Protein AF-A0A4U7F1A8-F1 (afdb_monomer_lite)

Radius of gyration: 25.56 Å; chains: 1; bounding box: 65×68×62 Å

pLDDT: mean 85.13, std 16.46, range [26.56, 98.56]

Foldseek 3Di:
DDDDDPPCQDQFPQWDWDKDKAFFFAKWKWKKKWFFQCPVPPAFLLRLLVVLCCVFQVDQVSDKGWLFWDDVVLPVVDDDDDPQKTKTWIKHKDWDQKAADEAPPTDTDIKMKTKIFIAHPVGDTHDDLWIKMKIKDFFAQRIDGRHRHGDDDPQHGTIMIMMITTHDPALCVRVVVSLVSSCRRRVDDSVSSVVRIGQLRTFIPKIKTKFWFQQVLLVLLQVLLVLVQLLQCSVDPDPPPPPPPDPPPAWWPDKDKDQPCCSLVFDRDQFIKMWTWTAAGPLVVPDSLASNVTIMIMIMGDGGPDPGGGDHSVCVVVVSLRRSQVRRLSCVSSVNHQVRTDDDPRRHRSPRDMDIHIHTDPSVVSSVVSVVVVVVVLVVVVPPPPDPLSVQLVVQCVVVVHDDPVRSVVRRD

Secondary structure (DSSP, 8-state):
--------PPPPPPPEEEEEEEEPPEEEEEEEEEEE--TTSSS-HHHHHHHHHHHHT-SGGGPPEEEEEE-GGG-TTPPPPPTTEEEEEEEEEEEEEEEES-TTS-EEEEEEEEEEEEEETT--EE--TT-EEEEEEEE-TT-B-TTS-B---TT-SEEEEEEEES--SSHHHHHHHHHHHHHHHH---HHHHHHHB-STT-EEEEEEEEEEB-GGGHHHHHHHHHHHHHHHHHT---SGGGSGGG--TTTEEEEEEES-GGGGTSPPPSS-EEEEEE--TTGGGS-TTSGGGS-EEEEEE---STTPPPPBGGGHHHHHHHHHHHHHHHHHHTT--STTB---SS--GGGSPEEEEEEEE-HHHHHHHHHHHHHHHHHHHHT-TT-SHHHHHHHHHHHHTS--HHHHHHHH-

Structure (mmCIF, N/CA/C/O backbone):
data_AF-A0A4U7F1A8-F1
#
_entry.id   AF-A0A4U7F1A8-F1
#
loop_
_atom_site.group_PDB
_atom_site.id
_atom_site.type_symbol
_atom_site.label_atom_id
_atom_site.label_alt_id
_atom_site.label_comp_id
_atom_site.label_asym_id
_atom_site.label_entity_id
_atom_site.label_seq_id
_atom_site.pdbx_PDB_ins_code
_atom_site.Cartn_x
_atom_site.Cartn_y
_atom_site.Cartn_z
_atom_site.occupancy
_atom_site.B_iso_or_equiv
_atom_site.auth_seq_id
_atom_site.auth_comp_id
_atom_site.auth_asym_id
_atom_site.auth_atom_id
_atom_site.pdbx_PDB_model_num
ATOM 1 N N . MET A 1 1 ? 0.473 42.952 12.563 1.00 33.25 1 MET A N 1
ATOM 2 C CA . MET A 1 1 ? 0.575 41.740 13.398 1.00 33.25 1 MET A CA 1
ATOM 3 C C . MET A 1 1 ? -0.795 41.498 13.999 1.00 33.25 1 MET A C 1
ATOM 5 O O . MET A 1 1 ? -1.173 42.197 14.926 1.00 33.25 1 MET A O 1
ATOM 9 N N . SER A 1 2 ? -1.575 40.627 13.365 1.00 27.00 2 SER A N 1
ATOM 10 C CA . SER A 1 2 ? -2.916 40.242 13.805 1.00 27.00 2 SER A CA 1
ATOM 11 C C . SER A 1 2 ? -2.773 38.877 14.461 1.00 27.00 2 SER A C 1
ATOM 13 O O . SER A 1 2 ? -2.614 37.887 13.755 1.00 27.00 2 SER A O 1
ATOM 15 N N . SER A 1 3 ? -2.719 38.841 15.792 1.00 30.53 3 SER A N 1
ATOM 16 C CA . SER A 1 3 ? -2.756 37.594 16.551 1.00 30.53 3 SER A CA 1
ATOM 17 C C . SER A 1 3 ? -4.182 37.060 16.513 1.00 30.53 3 SER A C 1
ATOM 19 O O . SER A 1 3 ? -5.069 37.593 17.186 1.00 30.53 3 SER A O 1
ATOM 21 N N . THR A 1 4 ? -4.407 36.031 15.708 1.00 26.56 4 THR A N 1
ATOM 22 C CA . THR A 1 4 ? -5.568 35.159 15.869 1.00 26.56 4 THR A CA 1
ATOM 23 C C . THR A 1 4 ? -5.520 34.601 17.297 1.00 26.56 4 THR A C 1
ATOM 25 O O . THR A 1 4 ? -4.445 34.173 17.722 1.00 26.56 4 THR A O 1
ATOM 28 N N . PRO A 1 5 ? -6.605 34.667 18.083 1.00 27.95 5 PRO A N 1
ATOM 29 C CA . PRO A 1 5 ? -6.614 34.084 19.414 1.00 27.95 5 PRO A CA 1
ATOM 30 C C . PRO A 1 5 ? -6.421 32.576 19.275 1.00 27.95 5 PRO A C 1
ATOM 32 O O . PRO A 1 5 ? -7.194 31.931 18.568 1.00 27.95 5 PRO A O 1
ATOM 35 N N . ASP A 1 6 ? -5.408 32.038 19.950 1.00 30.59 6 ASP A N 1
ATOM 36 C CA . ASP A 1 6 ? -5.315 30.613 20.246 1.00 30.59 6 ASP A CA 1
ATOM 37 C C . ASP A 1 6 ? -6.568 30.268 21.057 1.00 30.59 6 ASP A C 1
ATOM 39 O O . ASP A 1 6 ? -6.684 30.598 22.243 1.00 30.59 6 ASP A O 1
ATOM 43 N N . ALA A 1 7 ? -7.573 29.697 20.396 1.00 30.66 7 ALA A N 1
ATOM 44 C CA . ALA A 1 7 ? -8.628 29.014 21.109 1.00 30.66 7 ALA A CA 1
ATOM 45 C C . ALA A 1 7 ? -7.923 27.851 21.807 1.00 30.66 7 ALA A C 1
ATOM 47 O O . ALA A 1 7 ? -7.482 26.915 21.147 1.00 30.66 7 ALA A O 1
ATOM 48 N N . THR A 1 8 ? -7.754 27.926 23.126 1.00 35.69 8 THR A N 1
ATOM 49 C CA . THR A 1 8 ? -7.353 26.775 23.939 1.00 35.69 8 THR A CA 1
ATOM 50 C C . THR A 1 8 ? -8.478 25.752 23.868 1.00 35.69 8 THR A C 1
ATOM 52 O O . THR A 1 8 ? -9.362 25.710 24.722 1.00 35.69 8 THR A O 1
ATOM 55 N N . ILE A 1 9 ? -8.484 25.000 22.774 1.00 43.78 9 ILE A N 1
ATOM 56 C CA . ILE A 1 9 ? -9.236 23.775 22.589 1.00 43.78 9 ILE A CA 1
ATOM 57 C C . ILE A 1 9 ? -8.745 22.823 23.684 1.00 43.78 9 ILE A C 1
ATOM 59 O O . ILE A 1 9 ? -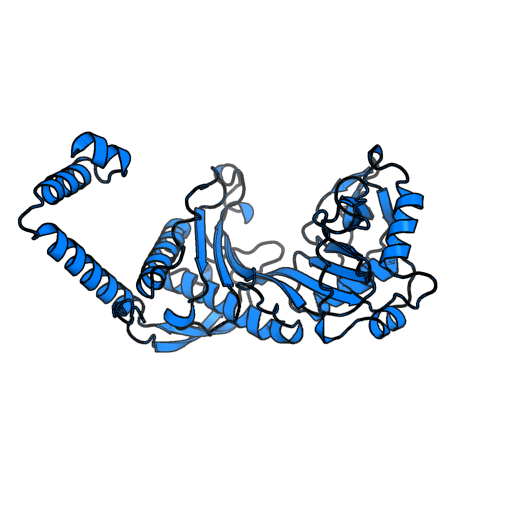7.539 22.712 23.913 1.00 43.78 9 ILE A O 1
ATOM 63 N N . GLY A 1 10 ? -9.673 22.229 24.435 1.00 52.31 10 GLY A N 1
ATOM 64 C CA . GLY A 1 10 ? -9.337 21.381 25.576 1.00 52.31 10 GLY A CA 1
ATOM 65 C C . GLY A 1 10 ? -8.347 20.287 25.177 1.00 52.31 10 GLY A C 1
ATOM 66 O O . GLY A 1 10 ? -8.557 19.570 24.204 1.00 52.31 10 GLY A O 1
ATOM 67 N N . THR A 1 11 ? -7.251 20.159 25.915 1.00 58.34 11 THR A N 1
ATOM 68 C CA . THR A 1 11 ? -6.346 19.019 25.769 1.00 58.34 11 THR A CA 1
ATOM 69 C C . THR A 1 11 ? -7.038 17.786 26.335 1.00 58.34 11 THR A C 1
ATOM 71 O O . THR A 1 11 ? -7.449 17.817 27.496 1.00 58.34 11 THR A O 1
ATOM 74 N N . LEU A 1 12 ? -7.172 16.716 25.543 1.00 67.12 12 LEU A N 1
ATOM 75 C CA . LEU A 1 12 ? -7.605 15.418 26.071 1.00 67.12 12 LEU A CA 1
ATOM 76 C C . LEU A 1 12 ? -6.679 14.999 27.227 1.00 67.12 12 LEU A C 1
ATOM 78 O O . LEU A 1 12 ? -5.486 15.313 27.182 1.00 67.12 12 LEU A O 1
ATOM 82 N N . PRO A 1 13 ? -7.185 14.264 28.231 1.00 70.62 13 PRO A N 1
ATOM 83 C CA . PRO A 1 13 ? -6.341 13.626 29.226 1.00 70.62 13 PRO A CA 1
ATOM 84 C C . PRO A 1 13 ? -5.254 12.803 28.554 1.00 70.62 13 PRO A C 1
ATOM 86 O O . PRO A 1 13 ? -5.539 12.070 27.597 1.00 70.62 13 PRO A O 1
ATOM 89 N N . ASP A 1 14 ? -4.038 12.891 29.092 1.00 74.94 14 ASP A N 1
ATOM 90 C CA . ASP A 1 14 ? -2.927 12.093 28.597 1.00 74.94 14 ASP A CA 1
ATOM 91 C C . ASP A 1 14 ? -3.290 10.600 28.677 1.00 74.94 14 ASP A C 1
ATOM 93 O O . ASP A 1 14 ? -3.621 10.091 29.760 1.00 74.94 14 ASP A O 1
ATOM 97 N N . PRO A 1 15 ? -3.238 9.876 27.549 1.00 79.19 15 PRO A N 1
ATOM 98 C CA . PRO A 1 15 ? -3.529 8.455 27.525 1.00 79.19 15 PRO A CA 1
ATOM 99 C C . PRO A 1 15 ? -2.475 7.700 28.335 1.00 79.19 15 PRO A C 1
ATOM 101 O O . PRO A 1 15 ? -1.275 7.985 28.278 1.00 79.19 15 PRO A O 1
ATOM 104 N N . ARG A 1 16 ? -2.915 6.690 29.087 1.00 83.75 16 ARG A N 1
ATOM 105 C CA . ARG A 1 16 ? -1.995 5.784 29.787 1.00 83.75 16 ARG A CA 1
ATOM 106 C C . ARG A 1 16 ? -1.622 4.651 28.852 1.00 83.75 16 ARG A C 1
ATOM 108 O O . ARG A 1 16 ? -2.507 4.031 28.280 1.00 83.75 16 ARG A O 1
ATOM 115 N N . LEU A 1 17 ? -0.336 4.351 28.722 1.00 89.06 17 LEU A N 1
ATOM 116 C CA . LEU A 1 17 ? 0.118 3.250 27.875 1.00 89.06 17 LEU A CA 1
ATOM 117 C C . LEU A 1 17 ? 0.308 1.983 28.704 1.00 89.06 17 LEU A C 1
ATOM 119 O O . LEU A 1 17 ? 0.976 2.005 29.738 1.00 89.06 17 LEU A O 1
ATOM 123 N N . GLU A 1 18 ? -0.258 0.881 28.225 1.00 91.69 18 GLU A N 1
ATOM 124 C CA . GLU A 1 18 ? -0.101 -0.448 28.811 1.00 91.69 18 GLU A CA 1
ATOM 125 C C . GLU A 1 18 ? 0.449 -1.414 27.765 1.00 91.69 18 GLU A C 1
ATOM 127 O O . GLU A 1 18 ? 0.003 -1.420 26.619 1.00 91.69 18 GLU A O 1
ATOM 132 N N . ASP A 1 19 ? 1.396 -2.263 28.157 1.00 93.62 19 ASP A N 1
ATOM 133 C CA . ASP A 1 19 ? 1.834 -3.354 27.292 1.00 93.62 19 ASP A CA 1
ATOM 134 C C . ASP A 1 19 ? 0.748 -4.435 27.255 1.00 93.62 19 ASP A C 1
ATOM 136 O O . ASP A 1 19 ? 0.387 -5.004 28.289 1.00 93.62 19 ASP A O 1
ATOM 140 N N . ARG A 1 20 ? 0.248 -4.744 26.057 1.00 94.62 20 ARG A N 1
ATOM 141 C CA . ARG A 1 20 ? -0.737 -5.805 25.824 1.00 94.62 20 ARG A CA 1
ATOM 142 C C . ARG A 1 20 ? -0.242 -6.812 24.804 1.00 94.62 20 ARG A C 1
ATOM 144 O O . ARG A 1 20 ? 0.709 -6.561 24.064 1.00 94.62 20 ARG A O 1
ATOM 151 N N . ILE A 1 21 ? -0.878 -7.977 24.816 1.00 95.56 21 ILE A N 1
ATOM 152 C CA . ILE A 1 21 ? -0.626 -9.071 23.882 1.00 95.56 21 ILE A CA 1
ATOM 153 C C . ILE A 1 21 ? -1.897 -9.276 23.069 1.00 95.56 21 ILE A C 1
ATOM 155 O O . ILE A 1 21 ? -2.976 -9.408 23.641 1.00 95.56 21 ILE A O 1
ATOM 159 N N . ALA A 1 22 ? -1.755 -9.308 21.750 1.00 95.38 22 ALA A N 1
ATOM 160 C CA . ALA A 1 22 ? -2.843 -9.578 20.821 1.00 95.38 22 ALA A CA 1
ATOM 161 C C . ALA A 1 22 ? -2.367 -10.514 19.705 1.00 95.38 22 ALA A C 1
ATOM 163 O O . ALA A 1 22 ? -1.164 -10.722 19.514 1.00 95.38 22 ALA A O 1
ATOM 164 N N . ALA A 1 23 ? -3.319 -11.071 18.958 1.00 96.81 23 ALA A N 1
ATOM 165 C CA . ALA A 1 23 ? -3.034 -11.662 17.658 1.00 96.81 23 ALA A CA 1
ATOM 166 C C . ALA A 1 23 ? -2.438 -10.585 16.739 1.00 96.81 23 ALA A C 1
ATOM 168 O O . ALA A 1 23 ? -2.910 -9.452 16.731 1.00 96.81 23 ALA A O 1
ATOM 169 N N . ARG A 1 24 ? -1.366 -10.914 16.011 1.00 96.44 24 ARG A N 1
ATOM 170 C CA . ARG A 1 24 ? -0.694 -9.974 15.109 1.00 96.44 24 ARG A CA 1
ATOM 171 C C . ARG A 1 24 ? -1.544 -9.741 13.854 1.00 96.44 24 ARG A C 1
ATOM 173 O O . ARG A 1 24 ? -1.755 -10.710 13.114 1.00 96.44 24 ARG A O 1
ATOM 180 N N . PRO A 1 25 ? -1.942 -8.487 13.557 1.00 96.31 25 PRO A N 1
ATOM 181 C CA . PRO A 1 25 ? -2.575 -8.158 12.287 1.00 96.31 25 PRO A CA 1
ATOM 182 C C . PRO A 1 25 ? -1.627 -8.461 11.122 1.00 96.31 25 PRO A C 1
ATOM 184 O O . PRO A 1 25 ? -0.424 -8.151 11.184 1.00 96.31 25 PRO A O 1
ATOM 187 N N . ALA A 1 26 ? -2.168 -9.085 10.077 1.00 94.50 26 ALA A N 1
ATOM 188 C CA . ALA A 1 26 ? -1.409 -9.487 8.899 1.00 94.50 26 ALA A CA 1
ATOM 189 C C . ALA A 1 26 ? -1.019 -8.261 8.073 1.00 94.50 26 ALA A C 1
ATOM 191 O O . ALA A 1 26 ? -1.802 -7.316 7.957 1.00 94.50 26 ALA A O 1
ATOM 192 N N . ALA A 1 27 ? 0.189 -8.280 7.508 1.00 92.75 27 ALA A N 1
ATOM 193 C CA . ALA A 1 27 ? 0.587 -7.288 6.520 1.00 92.75 27 ALA A CA 1
ATOM 194 C C . ALA A 1 27 ? -0.173 -7.553 5.216 1.00 92.75 27 ALA A C 1
ATOM 196 O O . ALA A 1 27 ? -0.211 -8.683 4.743 1.00 92.75 27 ALA A O 1
ATOM 197 N N . HIS A 1 28 ? -0.784 -6.524 4.645 1.00 88.50 28 HIS A N 1
ATOM 198 C CA . HIS A 1 28 ? -1.532 -6.591 3.394 1.00 88.50 28 HIS A CA 1
ATOM 199 C C . HIS A 1 28 ? -1.258 -5.326 2.590 1.00 88.50 28 HIS A C 1
ATOM 201 O O . HIS A 1 28 ? -0.972 -4.286 3.167 1.00 88.50 28 HIS A O 1
ATOM 207 N N . GLY A 1 29 ? -1.283 -5.418 1.263 1.00 89.25 29 GLY A N 1
ATOM 208 C CA . GLY A 1 29 ? -1.069 -4.278 0.375 1.00 89.25 29 GLY A CA 1
ATOM 209 C C . GLY A 1 29 ? 0.217 -3.507 0.687 1.00 89.25 29 GLY A C 1
ATOM 210 O O . GLY A 1 29 ? 0.191 -2.430 1.271 1.00 89.25 29 GLY A O 1
ATOM 211 N N . ALA A 1 30 ? 1.352 -4.024 0.239 1.00 94.44 30 ALA A N 1
ATOM 212 C CA . ALA A 1 30 ? 2.658 -3.431 0.469 1.00 94.44 30 ALA A CA 1
ATOM 213 C C . ALA A 1 30 ? 3.207 -2.807 -0.819 1.00 94.44 30 ALA A C 1
ATOM 215 O O . ALA A 1 30 ? 3.070 -3.381 -1.900 1.00 94.44 30 ALA A O 1
ATOM 216 N N . ALA A 1 31 ? 3.834 -1.637 -0.735 1.00 96.19 31 ALA A N 1
ATOM 217 C CA . ALA A 1 31 ? 4.483 -1.032 -1.888 1.00 96.19 31 ALA A CA 1
ATOM 218 C C . ALA A 1 31 ? 5.711 -0.215 -1.502 1.00 96.19 31 ALA A C 1
ATOM 220 O O . ALA A 1 31 ? 5.699 0.555 -0.539 1.00 96.19 31 ALA A O 1
ATOM 221 N N . ALA A 1 32 ? 6.745 -0.326 -2.325 1.00 97.06 32 ALA A N 1
ATOM 222 C CA . ALA A 1 32 ? 7.986 0.420 -2.207 1.00 97.06 32 ALA A CA 1
ATOM 223 C C . ALA A 1 32 ? 8.388 0.970 -3.575 1.00 97.06 32 ALA A C 1
ATOM 225 O O . ALA A 1 32 ? 8.016 0.427 -4.618 1.00 97.06 32 ALA A O 1
ATOM 226 N N . GLN A 1 33 ? 9.146 2.055 -3.578 1.00 97.19 33 GLN A N 1
ATOM 227 C CA . GLN A 1 33 ? 9.744 2.609 -4.783 1.00 97.19 33 GLN A CA 1
ATOM 228 C C . GLN A 1 33 ? 11.252 2.729 -4.630 1.00 97.19 33 GLN A C 1
ATOM 230 O O . GLN A 1 33 ? 11.728 2.867 -3.508 1.00 97.19 33 GLN A O 1
ATOM 235 N N . ALA A 1 34 ? 11.966 2.724 -5.751 1.00 97.75 34 ALA A N 1
ATOM 236 C CA . ALA A 1 34 ? 13.374 3.083 -5.821 1.00 97.75 34 ALA A CA 1
ATOM 237 C C . ALA A 1 34 ? 13.693 3.717 -7.182 1.00 97.75 34 ALA A C 1
ATOM 239 O O . ALA A 1 34 ? 13.086 3.369 -8.199 1.00 97.75 34 ALA A O 1
ATOM 240 N N . VAL A 1 35 ? 14.637 4.653 -7.189 1.00 97.69 35 VAL A N 1
ATOM 241 C CA . VAL A 1 35 ? 15.262 5.198 -8.395 1.00 97.69 35 VAL A CA 1
ATOM 242 C C . VAL A 1 35 ? 16.508 4.378 -8.705 1.00 97.69 35 VAL A C 1
ATOM 244 O O . VAL A 1 35 ? 17.328 4.111 -7.829 1.00 97.69 35 VAL A O 1
ATOM 247 N N . PHE A 1 36 ? 16.639 3.981 -9.963 1.00 97.44 36 PHE A N 1
ATOM 248 C CA . PHE A 1 36 ? 17.851 3.410 -10.529 1.00 97.44 36 PHE A CA 1
ATOM 249 C C . PHE A 1 36 ? 18.555 4.515 -11.321 1.00 97.44 36 PHE A C 1
ATOM 251 O O . PHE A 1 36 ? 17.998 5.012 -12.299 1.00 97.44 36 PHE A O 1
ATOM 258 N N . ASN A 1 37 ? 19.753 4.908 -10.890 1.00 96.38 37 ASN A N 1
ATOM 259 C CA . ASN A 1 37 ? 20.592 5.940 -11.501 1.00 96.38 37 ASN A CA 1
ATOM 260 C C . ASN A 1 37 ? 21.305 5.404 -12.751 1.00 96.38 37 ASN A C 1
ATOM 262 O O . ASN A 1 37 ? 22.530 5.310 -12.819 1.00 96.38 37 ASN A O 1
ATOM 266 N N . ASP A 1 38 ? 20.518 5.004 -13.744 1.00 94.62 38 ASP A N 1
ATOM 267 C CA . ASP A 1 38 ? 20.945 4.159 -14.856 1.00 94.62 38 ASP A CA 1
ATOM 268 C C . ASP A 1 38 ? 21.059 4.885 -16.205 1.00 94.62 38 ASP A C 1
ATOM 270 O O . ASP A 1 38 ? 21.239 4.242 -17.238 1.00 94.62 38 ASP A O 1
ATOM 274 N N . VAL A 1 39 ? 21.045 6.224 -16.204 1.00 89.12 39 VAL A N 1
ATOM 275 C CA . VAL A 1 39 ? 21.216 7.065 -17.410 1.00 89.12 39 VAL A CA 1
ATOM 276 C C . VAL A 1 39 ? 22.521 6.766 -18.154 1.00 89.12 39 VAL A C 1
ATOM 278 O O . VAL A 1 39 ? 22.597 6.922 -19.368 1.00 89.12 39 VAL A O 1
ATOM 281 N N . GLY A 1 40 ? 23.558 6.329 -17.434 1.00 83.94 40 GLY A N 1
ATOM 282 C CA . GLY A 1 40 ? 24.852 5.971 -18.017 1.00 83.94 40 GLY A CA 1
ATOM 283 C C . GLY A 1 40 ? 24.915 4.579 -18.656 1.00 83.94 40 GLY A C 1
ATOM 284 O O . GLY A 1 40 ? 25.970 4.224 -19.180 1.00 83.94 40 GLY A O 1
ATOM 285 N N . ARG A 1 41 ? 23.849 3.769 -18.585 1.00 86.56 41 ARG A N 1
ATOM 286 C CA . ARG A 1 41 ? 23.798 2.455 -19.242 1.00 86.56 41 ARG A CA 1
ATOM 287 C C . ARG A 1 41 ? 23.590 2.606 -20.748 1.00 86.56 41 ARG A C 1
ATOM 289 O O . ARG A 1 41 ? 22.918 3.529 -21.194 1.00 86.56 41 ARG A O 1
ATOM 296 N N . ASP A 1 42 ? 24.049 1.607 -21.504 1.00 86.25 42 ASP A N 1
ATOM 297 C CA . ASP A 1 42 ? 23.683 1.458 -22.921 1.00 86.25 42 ASP A CA 1
ATOM 298 C C . ASP A 1 42 ? 22.156 1.402 -23.095 1.00 86.25 42 ASP A C 1
ATOM 300 O O . ASP A 1 42 ? 21.611 1.951 -24.052 1.00 86.25 42 ASP A O 1
ATOM 304 N N . LEU A 1 43 ? 21.463 0.777 -22.134 1.00 89.94 43 LEU A N 1
ATOM 305 C CA . LEU A 1 43 ? 20.009 0.763 -22.051 1.00 89.94 43 LEU A CA 1
ATOM 306 C C . LEU A 1 43 ? 19.555 0.880 -20.587 1.00 89.94 43 LEU A C 1
ATOM 308 O O . LEU A 1 43 ? 19.688 -0.056 -19.795 1.00 89.94 43 LEU A O 1
ATOM 312 N N . ALA A 1 44 ? 19.040 2.055 -20.221 1.00 94.62 44 ALA A N 1
ATOM 313 C CA . ALA A 1 44 ? 18.383 2.290 -18.934 1.00 94.62 44 ALA A CA 1
ATOM 314 C C . ALA A 1 44 ? 17.123 1.415 -18.794 1.00 94.62 44 ALA A C 1
ATOM 316 O O . ALA A 1 44 ? 16.486 1.089 -19.795 1.00 94.62 44 ALA A O 1
ATOM 317 N N . VAL A 1 45 ? 16.715 1.082 -17.567 1.00 97.00 45 VAL A N 1
ATOM 318 C CA . VAL A 1 45 ? 15.531 0.261 -17.258 1.00 97.00 45 VAL A CA 1
ATOM 319 C C . VAL A 1 45 ? 14.279 0.835 -17.918 1.00 97.00 45 VAL A C 1
ATOM 321 O O . VAL A 1 45 ? 13.538 0.096 -18.565 1.00 97.00 45 VAL A O 1
ATOM 324 N N . TYR A 1 46 ? 14.052 2.149 -17.827 1.00 97.38 46 TYR A N 1
ATOM 325 C CA . TYR A 1 46 ? 12.932 2.795 -18.514 1.00 97.38 46 TYR A CA 1
ATOM 326 C C . TYR A 1 46 ? 12.981 2.571 -20.030 1.00 97.38 46 TYR A C 1
ATOM 328 O O . TYR A 1 46 ? 11.982 2.170 -20.626 1.00 97.38 46 TYR A O 1
ATOM 336 N N . SER A 1 47 ? 14.141 2.807 -20.646 1.00 96.12 47 SER A N 1
ATOM 337 C CA . SER A 1 47 ? 14.336 2.652 -22.090 1.00 96.12 47 SER A CA 1
ATOM 338 C C . SER A 1 47 ? 14.186 1.197 -22.538 1.00 96.12 47 SER A C 1
ATOM 340 O O . SER A 1 47 ? 13.623 0.952 -23.601 1.00 96.12 47 SER A O 1
ATOM 342 N N . ALA A 1 48 ? 14.617 0.237 -21.716 1.00 97.00 48 ALA A N 1
ATOM 343 C CA . ALA A 1 48 ? 14.463 -1.191 -21.972 1.00 97.00 48 ALA A CA 1
ATOM 344 C C . ALA A 1 48 ? 12.988 -1.610 -21.962 1.00 97.00 48 ALA A C 1
ATOM 346 O O . ALA A 1 48 ? 12.524 -2.254 -22.898 1.00 97.00 48 ALA A O 1
ATOM 347 N N . VAL A 1 49 ? 12.218 -1.176 -20.957 1.00 97.75 49 VAL A N 1
ATOM 348 C CA . VAL A 1 49 ? 10.771 -1.453 -20.893 1.00 97.75 49 VAL A CA 1
ATOM 349 C C . VAL A 1 49 ? 10.017 -0.739 -22.016 1.00 97.75 49 VAL A C 1
ATOM 351 O O . VAL A 1 49 ? 9.084 -1.296 -22.587 1.00 97.75 49 VAL A O 1
ATOM 354 N N . HIS A 1 50 ? 10.427 0.482 -22.361 1.00 96.94 50 HIS A N 1
ATOM 355 C CA . HIS A 1 50 ? 9.881 1.221 -23.494 1.00 96.94 50 HIS A CA 1
ATOM 356 C C . HIS A 1 50 ? 10.117 0.477 -24.815 1.00 96.94 50 HIS A C 1
ATOM 358 O O . HIS A 1 50 ? 9.187 0.323 -25.600 1.00 96.94 50 HIS A O 1
ATOM 364 N N . GLN A 1 51 ? 11.338 -0.005 -25.060 1.00 96.75 51 GLN A N 1
ATOM 365 C CA . GLN A 1 51 ? 11.650 -0.806 -26.242 1.00 96.75 51 GLN A CA 1
ATOM 366 C C . GLN A 1 51 ? 10.838 -2.106 -26.260 1.00 96.75 51 GLN A C 1
ATOM 368 O O . GLN A 1 51 ? 10.190 -2.395 -27.261 1.00 96.75 51 GLN A O 1
ATOM 373 N N . LEU A 1 52 ? 10.774 -2.815 -25.130 1.00 97.62 52 LEU A N 1
ATOM 374 C CA . LEU A 1 52 ? 9.961 -4.020 -24.992 1.00 97.62 52 LEU A CA 1
ATOM 375 C C . LEU A 1 52 ? 8.485 -3.758 -25.319 1.00 97.62 52 LEU A C 1
ATOM 377 O O . LEU A 1 52 ? 7.851 -4.573 -25.981 1.00 97.62 52 LEU A O 1
ATOM 381 N N . TRP A 1 53 ? 7.933 -2.615 -24.901 1.00 97.81 53 TRP A N 1
ATOM 382 C CA . TRP A 1 53 ? 6.567 -2.232 -25.257 1.00 97.81 53 TRP A CA 1
ATOM 383 C C . TRP A 1 53 ? 6.387 -2.119 -26.775 1.00 97.81 53 TRP A C 1
ATOM 385 O O . TRP A 1 53 ? 5.409 -2.637 -27.304 1.00 97.81 53 TRP A O 1
ATOM 395 N N . TYR A 1 54 ? 7.331 -1.520 -27.504 1.00 96.38 54 TYR A N 1
ATOM 396 C CA . TYR A 1 54 ? 7.260 -1.497 -28.970 1.00 96.38 54 TYR A CA 1
ATOM 397 C C . TYR A 1 54 ? 7.374 -2.893 -29.587 1.00 96.38 54 TYR A C 1
ATOM 399 O O . TYR A 1 54 ? 6.696 -3.167 -30.574 1.00 96.38 54 TYR A O 1
ATOM 407 N N . ASP A 1 55 ? 8.196 -3.764 -29.002 1.00 96.31 55 ASP A N 1
ATOM 408 C CA . ASP A 1 55 ? 8.442 -5.108 -29.523 1.00 96.31 55 ASP A CA 1
ATOM 409 C C . ASP A 1 55 ? 7.247 -6.057 -29.311 1.00 96.31 55 ASP A C 1
ATOM 411 O O . ASP A 1 55 ? 6.966 -6.885 -30.178 1.00 96.31 55 ASP A O 1
ATOM 415 N N . VAL A 1 56 ? 6.534 -5.947 -28.179 1.00 96.12 56 VAL A N 1
ATOM 416 C CA . VAL A 1 56 ? 5.431 -6.866 -27.818 1.00 96.12 56 VAL A CA 1
ATOM 417 C C . VAL A 1 56 ? 4.026 -6.279 -27.945 1.00 96.12 56 VAL A C 1
ATOM 419 O O . VAL A 1 56 ? 3.063 -7.043 -27.969 1.00 96.12 56 VAL A O 1
ATOM 422 N N . VAL A 1 57 ? 3.892 -4.951 -27.980 1.00 94.81 57 VAL A N 1
ATOM 423 C CA . VAL A 1 57 ? 2.611 -4.244 -28.136 1.00 94.81 57 VAL A CA 1
ATOM 424 C C . VAL A 1 57 ? 2.601 -3.471 -29.451 1.00 94.81 57 VAL A C 1
ATOM 426 O O . VAL A 1 57 ? 1.740 -3.705 -30.286 1.00 94.81 57 VAL A O 1
ATOM 429 N N . GLY A 1 58 ? 3.558 -2.561 -29.657 1.00 90.12 58 GLY A N 1
ATOM 430 C CA . GLY A 1 58 ? 3.690 -1.758 -30.881 1.00 90.12 58 GLY A CA 1
ATOM 431 C C . GLY A 1 58 ? 2.625 -0.664 -31.054 1.00 90.12 58 GLY A C 1
ATOM 432 O O . GLY A 1 58 ? 2.977 0.498 -31.266 1.00 90.12 58 GLY A O 1
ATOM 433 N N . ASP A 1 59 ? 1.341 -1.013 -30.932 1.00 91.44 59 ASP A N 1
ATOM 434 C CA . ASP A 1 59 ? 0.198 -0.097 -30.966 1.00 91.44 59 ASP A CA 1
ATOM 435 C C . ASP A 1 59 ? -0.590 -0.154 -29.651 1.00 91.44 59 ASP A C 1
ATOM 437 O O . ASP A 1 59 ? -0.958 -1.211 -29.147 1.00 91.44 59 ASP A O 1
ATOM 441 N N . ARG A 1 60 ? -0.906 1.017 -29.095 1.00 89.50 60 ARG A N 1
ATOM 442 C CA . ARG A 1 60 ? -1.652 1.135 -27.843 1.00 89.50 60 ARG A CA 1
ATOM 443 C C . ARG A 1 60 ? -3.056 0.527 -27.922 1.00 89.50 60 ARG A C 1
ATOM 445 O O . ARG A 1 60 ? -3.567 0.094 -26.889 1.00 89.50 60 ARG A O 1
ATOM 452 N N . ASP A 1 61 ? -3.666 0.486 -29.104 1.00 92.50 61 ASP A N 1
ATOM 453 C CA . ASP A 1 61 ? -4.972 -0.155 -29.301 1.00 92.50 61 ASP A CA 1
ATOM 454 C C . ASP A 1 61 ? -4.897 -1.694 -29.209 1.00 92.50 61 ASP A C 1
ATOM 456 O O . ASP A 1 61 ? -5.923 -2.349 -29.024 1.00 92.50 61 ASP A O 1
ATOM 460 N N . GLU A 1 62 ? -3.689 -2.266 -29.262 1.00 91.81 62 GLU A N 1
ATOM 461 C CA . GLU A 1 62 ? -3.410 -3.697 -29.091 1.00 91.81 62 GLU A CA 1
ATOM 462 C C . GLU A 1 62 ? -3.015 -4.055 -27.645 1.00 91.81 62 GLU A C 1
ATOM 464 O O . GLU A 1 62 ? -2.664 -5.197 -27.347 1.00 91.81 62 GLU A O 1
ATOM 469 N N . GLU A 1 63 ? -3.092 -3.103 -26.705 1.00 92.06 63 GLU A N 1
ATOM 470 C CA . GLU A 1 63 ? -2.822 -3.394 -25.299 1.00 92.06 63 GLU A CA 1
ATOM 471 C C . GLU A 1 63 ? -3.868 -4.332 -24.663 1.00 92.06 63 GLU A C 1
ATOM 473 O O . GLU A 1 63 ? -5.074 -4.190 -24.880 1.00 92.06 63 GLU A O 1
ATOM 478 N N . PRO A 1 64 ? -3.444 -5.212 -23.737 1.00 94.56 64 PRO A N 1
ATOM 479 C CA . PRO A 1 64 ? -2.084 -5.333 -23.211 1.00 94.56 64 PRO A CA 1
ATOM 480 C C . PRO A 1 64 ? -1.219 -6.380 -23.933 1.00 94.56 64 PRO A C 1
ATOM 482 O O . PRO A 1 64 ? -1.732 -7.375 -24.433 1.00 94.56 64 PRO A O 1
ATOM 485 N N . GLY A 1 65 ? 0.105 -6.220 -23.861 1.00 96.06 65 GLY A N 1
ATOM 486 C CA . GLY A 1 65 ? 1.067 -7.235 -24.307 1.00 96.06 65 GLY A CA 1
ATOM 487 C C . GLY A 1 65 ? 1.486 -8.190 -23.189 1.00 96.06 65 GLY A C 1
ATOM 488 O O . GLY A 1 65 ? 1.269 -7.920 -22.003 1.00 96.06 65 GLY A O 1
ATOM 489 N N . ILE A 1 66 ? 2.135 -9.296 -23.558 1.00 97.56 66 ILE A N 1
ATOM 490 C CA . ILE A 1 66 ? 2.798 -10.210 -22.617 1.00 97.56 66 ILE A CA 1
ATOM 491 C C . ILE A 1 66 ? 4.306 -9.998 -22.722 1.00 97.56 66 ILE A C 1
ATOM 493 O O . ILE A 1 66 ? 4.904 -10.308 -23.746 1.00 97.56 66 ILE A O 1
ATOM 497 N N . ALA A 1 67 ? 4.903 -9.456 -21.661 1.00 97.19 67 ALA A N 1
ATOM 498 C CA . ALA A 1 67 ? 6.332 -9.170 -21.586 1.00 97.19 67 ALA A CA 1
ATOM 499 C C . ALA A 1 67 ? 7.171 -10.436 -21.374 1.00 97.19 67 ALA A C 1
ATOM 501 O O . ALA A 1 67 ? 8.237 -10.566 -21.962 1.00 97.19 67 ALA A O 1
ATOM 502 N N . ALA A 1 68 ? 6.690 -11.359 -20.538 1.00 97.00 68 ALA A N 1
ATOM 503 C CA . ALA A 1 68 ? 7.386 -12.603 -20.232 1.00 97.00 68 ALA A CA 1
ATOM 504 C C . ALA A 1 68 ? 6.409 -13.681 -19.744 1.00 97.00 68 ALA A C 1
ATOM 506 O O . ALA A 1 68 ? 5.403 -13.369 -19.095 1.00 97.00 68 ALA A O 1
ATOM 507 N N . ALA A 1 69 ? 6.732 -14.942 -20.029 1.00 96.12 69 ALA A N 1
ATOM 508 C CA . ALA A 1 69 ? 6.242 -16.077 -19.252 1.00 96.12 69 ALA A CA 1
ATOM 509 C C . ALA A 1 69 ? 7.119 -16.225 -18.001 1.00 96.12 69 ALA A C 1
ATOM 511 O O . ALA A 1 69 ? 8.306 -15.906 -18.043 1.00 96.12 69 ALA A O 1
ATOM 512 N N . VAL A 1 70 ? 6.532 -16.672 -16.896 1.00 95.31 70 VAL A N 1
ATOM 513 C CA . VAL A 1 70 ? 7.210 -16.774 -15.602 1.00 95.31 70 VAL A CA 1
ATOM 514 C C . VAL A 1 70 ? 7.168 -18.221 -15.148 1.00 95.31 70 VAL A C 1
ATOM 516 O O . VAL A 1 70 ? 6.084 -18.784 -14.994 1.00 95.31 70 VAL A O 1
ATOM 519 N N . ASP A 1 71 ? 8.335 -18.804 -14.896 1.00 92.69 71 ASP A N 1
ATOM 520 C CA . ASP A 1 71 ? 8.400 -20.064 -14.171 1.00 92.69 71 ASP A CA 1
ATOM 521 C C . ASP A 1 71 ? 8.352 -19.785 -12.664 1.00 92.69 71 ASP A C 1
ATOM 523 O O . ASP A 1 71 ? 9.174 -19.050 -12.116 1.00 92.69 71 ASP A O 1
ATOM 527 N N . HIS A 1 72 ? 7.358 -20.354 -11.987 1.00 91.06 72 HIS A N 1
ATOM 528 C CA . HIS A 1 72 ? 7.245 -20.269 -10.535 1.00 91.06 72 HIS A CA 1
ATOM 529 C C . HIS A 1 72 ? 8.422 -20.931 -9.800 1.00 91.06 72 HIS A C 1
ATOM 531 O O . HIS A 1 72 ? 8.737 -20.510 -8.691 1.00 91.06 72 HIS A O 1
ATOM 537 N N . ASP A 1 73 ? 9.103 -21.908 -10.413 1.00 91.75 73 ASP A N 1
ATOM 538 C CA . ASP A 1 73 ? 10.265 -22.568 -9.808 1.00 91.75 73 ASP A CA 1
ATOM 539 C C . ASP A 1 73 ? 11.475 -21.617 -9.700 1.00 91.75 73 ASP A C 1
ATOM 541 O O . ASP A 1 73 ? 12.307 -21.770 -8.801 1.00 91.75 73 ASP A O 1
ATOM 545 N N . ASP A 1 74 ? 11.540 -20.593 -10.559 1.00 90.25 74 ASP A N 1
ATOM 546 C CA . ASP A 1 74 ? 12.581 -19.558 -10.526 1.00 90.25 74 ASP A CA 1
ATOM 547 C C . ASP A 1 74 ? 12.287 -18.460 -9.490 1.00 90.25 74 ASP A C 1
ATOM 549 O O . ASP A 1 74 ? 13.195 -17.736 -9.074 1.00 90.25 74 ASP A O 1
ATOM 553 N N . LEU A 1 75 ? 11.031 -18.337 -9.041 1.00 91.75 75 LEU A N 1
ATOM 554 C CA . LEU A 1 75 ? 10.566 -17.299 -8.120 1.00 91.75 75 LEU A CA 1
ATOM 555 C C . LEU A 1 75 ? 9.990 -17.921 -6.835 1.00 91.75 75 LEU A C 1
ATOM 557 O O . LEU A 1 75 ? 8.783 -18.135 -6.748 1.00 91.75 75 LEU A O 1
ATOM 561 N N . PRO A 1 76 ? 10.798 -18.112 -5.770 1.00 88.69 76 PRO A N 1
ATOM 562 C CA . PRO A 1 76 ? 10.405 -18.872 -4.572 1.00 88.69 76 PRO A CA 1
ATOM 563 C C . PRO A 1 76 ? 9.186 -18.349 -3.797 1.00 88.69 76 PRO A C 1
ATOM 565 O O . PRO A 1 76 ? 8.690 -19.015 -2.891 1.00 88.69 76 PRO A O 1
ATOM 568 N N . TRP A 1 77 ? 8.745 -17.124 -4.078 1.00 90.25 77 TRP A N 1
ATOM 569 C CA . TRP A 1 77 ? 7.576 -16.501 -3.457 1.00 90.25 77 TRP A CA 1
ATOM 570 C C . TRP A 1 77 ? 6.274 -16.734 -4.242 1.00 90.25 77 TRP A C 1
ATOM 572 O O . TRP A 1 77 ? 5.210 -16.312 -3.770 1.00 90.25 77 TRP A O 1
ATOM 582 N N . LEU A 1 78 ? 6.350 -17.366 -5.419 1.00 91.88 78 LEU A N 1
ATOM 583 C CA . LEU A 1 78 ? 5.209 -17.776 -6.230 1.00 91.88 78 LEU A CA 1
ATOM 584 C C . LEU A 1 78 ? 4.866 -19.243 -6.001 1.00 91.88 78 LEU A C 1
ATOM 586 O O . LEU A 1 78 ? 5.718 -20.124 -6.032 1.00 91.88 78 LEU A O 1
ATOM 590 N N . ASP A 1 79 ? 3.576 -19.490 -5.815 1.00 90.50 79 ASP A N 1
ATOM 591 C CA . ASP A 1 79 ? 3.021 -20.836 -5.807 1.00 90.50 79 ASP A CA 1
ATOM 592 C C . ASP A 1 79 ? 2.793 -21.318 -7.251 1.00 90.50 79 ASP A C 1
ATOM 594 O O . ASP A 1 79 ? 2.740 -20.517 -8.195 1.00 90.50 79 ASP A O 1
ATOM 598 N N . ALA A 1 80 ? 2.605 -22.628 -7.425 1.00 92.50 80 ALA A N 1
ATOM 599 C CA . ALA A 1 80 ? 2.192 -23.187 -8.709 1.00 92.50 80 ALA A CA 1
ATOM 600 C C . ALA A 1 80 ? 0.904 -22.501 -9.204 1.00 92.50 80 ALA A C 1
ATOM 602 O O . ALA A 1 80 ? -0.001 -22.255 -8.395 1.00 92.50 80 ALA A O 1
ATOM 603 N N . PRO A 1 81 ? 0.805 -22.180 -10.507 1.00 92.88 81 PRO A N 1
ATOM 604 C CA . PRO A 1 81 ? -0.389 -21.551 -11.044 1.00 92.88 81 PRO A CA 1
ATOM 605 C C . PRO A 1 81 ? -1.592 -22.494 -10.940 1.00 92.88 81 PRO A C 1
ATOM 607 O O . PRO A 1 81 ? -1.464 -23.719 -10.830 1.00 92.88 81 PRO A O 1
ATOM 610 N N . THR A 1 82 ? -2.788 -21.915 -11.005 1.00 93.94 82 THR A N 1
ATOM 611 C CA . THR A 1 82 ? -4.032 -22.683 -11.122 1.00 93.94 82 THR A CA 1
ATOM 612 C C . THR A 1 82 ? -3.927 -23.695 -12.278 1.00 93.94 82 THR A C 1
ATOM 614 O O . THR A 1 82 ? -3.490 -23.313 -13.364 1.00 93.94 82 THR A O 1
ATOM 617 N N . PRO A 1 83 ? -4.345 -24.970 -12.109 1.00 94.69 83 PRO A N 1
ATOM 618 C CA . PRO A 1 83 ? -4.242 -25.972 -13.170 1.00 94.69 83 PRO A CA 1
ATOM 619 C C . PRO A 1 83 ? -4.843 -25.501 -14.502 1.00 94.69 83 PRO A C 1
ATOM 621 O O . PRO A 1 83 ? -5.991 -25.058 -14.539 1.00 94.69 83 PRO A O 1
ATOM 624 N N . GLY A 1 84 ? -4.073 -25.633 -15.588 1.00 93.56 84 GLY A N 1
ATOM 625 C CA . GLY A 1 84 ? -4.454 -25.148 -16.922 1.00 93.56 84 GLY A CA 1
ATOM 626 C C . GLY A 1 84 ? -4.147 -23.666 -17.171 1.00 93.56 84 GLY A C 1
ATOM 627 O O . GLY A 1 84 ? -4.654 -23.096 -18.134 1.00 93.56 84 GLY A O 1
ATOM 628 N N . ARG A 1 85 ? -3.354 -23.032 -16.300 1.00 96.38 85 ARG A N 1
ATOM 629 C CA . ARG A 1 85 ? -2.879 -21.657 -16.457 1.00 96.38 85 ARG A CA 1
ATOM 630 C C . ARG A 1 85 ? -1.382 -21.561 -16.220 1.00 96.38 85 ARG A C 1
ATOM 632 O O . ARG A 1 85 ? -0.824 -22.356 -15.471 1.00 96.38 85 ARG A O 1
ATOM 639 N N . ASP A 1 86 ? -0.790 -20.519 -16.786 1.00 96.12 86 ASP A N 1
ATOM 640 C CA . ASP A 1 86 ? 0.619 -20.173 -16.633 1.00 96.12 86 ASP A CA 1
ATOM 641 C C . ASP A 1 86 ? 0.775 -18.781 -16.020 1.00 96.12 86 ASP A C 1
ATOM 643 O O . ASP A 1 86 ? -0.056 -17.889 -16.230 1.00 96.12 86 ASP A O 1
ATOM 647 N N . TRP A 1 87 ? 1.862 -18.560 -15.282 1.00 97.12 87 TRP A N 1
ATOM 648 C CA . TRP A 1 87 ? 2.213 -17.221 -14.822 1.00 97.12 87 TRP A CA 1
ATOM 649 C C . TRP A 1 87 ? 2.812 -16.394 -15.962 1.00 97.12 87 TRP A C 1
ATOM 651 O O . TRP A 1 87 ? 3.685 -16.843 -16.703 1.00 97.12 87 TRP A O 1
ATOM 661 N N . VAL A 1 88 ? 2.360 -15.147 -16.084 1.00 97.44 88 VAL A N 1
ATOM 662 C CA . VAL A 1 88 ? 2.842 -14.192 -17.087 1.00 97.44 88 VAL A CA 1
ATOM 663 C C . VAL A 1 88 ? 2.984 -12.790 -16.504 1.00 97.44 88 VAL A C 1
ATOM 665 O O . VAL A 1 88 ? 2.258 -12.395 -15.585 1.00 97.44 88 VAL A O 1
ATOM 668 N N . VAL A 1 89 ? 3.871 -11.989 -17.094 1.00 97.69 89 VAL A N 1
ATOM 669 C CA . VAL A 1 89 ? 3.941 -10.545 -16.848 1.00 97.69 89 VAL A CA 1
ATOM 670 C C . VAL A 1 89 ? 3.244 -9.808 -17.984 1.00 97.69 89 VAL A C 1
ATOM 672 O O . VAL A 1 89 ? 3.721 -9.762 -19.115 1.00 97.69 89 VAL A O 1
ATOM 675 N N . LYS A 1 90 ? 2.098 -9.208 -17.673 1.00 96.94 90 LYS A N 1
ATOM 676 C CA . LYS A 1 90 ? 1.362 -8.313 -18.566 1.00 96.94 90 LYS A CA 1
ATOM 677 C C . LYS A 1 90 ? 2.069 -6.957 -18.638 1.00 96.94 90 LYS A C 1
ATOM 679 O O . LYS A 1 90 ? 2.390 -6.398 -17.593 1.00 96.94 90 LYS A O 1
ATOM 684 N N . LEU A 1 91 ? 2.213 -6.390 -19.832 1.00 98.25 91 LEU A N 1
ATOM 685 C CA . LEU A 1 91 ? 2.739 -5.045 -20.066 1.00 98.25 91 LEU A CA 1
ATOM 686 C C . LEU A 1 91 ? 1.650 -4.124 -20.630 1.00 98.25 91 LEU A C 1
ATOM 688 O O . LEU A 1 91 ? 0.940 -4.465 -21.575 1.00 98.25 91 LEU A O 1
ATOM 692 N N . SER A 1 92 ? 1.513 -2.947 -20.026 1.00 97.50 92 SER A N 1
ATOM 693 C CA . SER A 1 92 ? 0.621 -1.876 -20.487 1.00 97.50 92 SER A CA 1
ATOM 694 C C . SER A 1 92 ? 1.265 -0.511 -20.280 1.00 97.50 92 SER A C 1
ATOM 696 O O . SER A 1 92 ? 2.197 -0.376 -19.483 1.00 97.50 92 SER A O 1
ATOM 698 N N . SER A 1 93 ? 0.768 0.508 -20.973 1.00 97.31 93 SER A N 1
ATOM 699 C CA . SER A 1 93 ? 1.271 1.872 -20.870 1.00 97.31 93 SER A CA 1
ATOM 700 C C . SER A 1 93 ? 0.173 2.848 -20.470 1.00 97.31 93 SER A C 1
ATOM 702 O O . SER A 1 93 ? -1.025 2.669 -20.696 1.00 97.31 93 SER A O 1
ATOM 704 N N . SER A 1 94 ? 0.578 3.949 -19.850 1.00 95.88 94 SER A N 1
ATOM 705 C CA . SER A 1 94 ? -0.316 5.083 -19.658 1.00 95.88 94 SER A CA 1
ATOM 706 C C . SER A 1 94 ? 0.452 6.391 -19.686 1.00 95.88 94 SER A C 1
ATOM 708 O O . SER A 1 94 ? 1.629 6.460 -19.339 1.00 95.88 94 SER A O 1
ATOM 710 N N . ARG A 1 95 ? -0.224 7.456 -20.118 1.00 95.25 95 ARG A N 1
ATOM 711 C CA . ARG A 1 95 ? 0.378 8.787 -20.214 1.00 95.25 95 ARG A CA 1
ATOM 712 C C . ARG A 1 95 ? 0.894 9.240 -18.843 1.00 95.25 95 ARG A C 1
ATOM 714 O O . ARG A 1 95 ? 0.189 9.125 -17.835 1.00 95.25 95 ARG A O 1
ATOM 721 N N . TRP A 1 96 ? 2.109 9.774 -18.811 1.00 94.94 96 TRP A N 1
ATOM 722 C CA . TRP A 1 96 ? 2.709 10.374 -17.627 1.00 94.94 96 TRP A CA 1
ATOM 723 C C . TRP A 1 96 ? 2.434 11.881 -17.558 1.00 94.94 96 TRP A C 1
ATOM 725 O O . TRP A 1 96 ? 2.093 12.522 -18.551 1.00 94.94 96 TRP A O 1
ATOM 735 N N . LYS A 1 97 ? 2.536 12.447 -16.352 1.00 93.25 97 LYS A N 1
ATOM 736 C CA . LYS A 1 97 ? 2.265 13.870 -16.092 1.00 93.25 97 LYS A CA 1
ATOM 737 C C . LYS A 1 97 ? 3.365 14.814 -16.594 1.00 93.25 97 LYS A C 1
ATOM 739 O O . LYS A 1 97 ? 3.127 16.015 -16.645 1.00 93.25 97 LYS A O 1
ATOM 744 N N . ALA A 1 98 ? 4.546 14.278 -16.899 1.00 93.69 98 ALA A N 1
ATOM 745 C CA . ALA A 1 98 ? 5.710 15.034 -17.340 1.00 93.69 98 ALA A CA 1
ATOM 746 C C . ALA A 1 98 ? 6.155 14.603 -18.744 1.00 93.69 98 ALA A C 1
ATOM 748 O O . ALA A 1 98 ? 5.859 13.493 -19.199 1.00 93.69 98 ALA A O 1
ATOM 749 N N . GLY A 1 99 ? 6.820 15.524 -19.428 1.00 94.38 99 GLY A N 1
ATOM 750 C CA . GLY A 1 99 ? 7.087 15.493 -20.855 1.00 94.38 99 GLY A CA 1
ATOM 751 C C . GLY A 1 99 ? 8.272 16.371 -21.225 1.00 94.38 99 GLY A C 1
ATOM 752 O O . GLY A 1 99 ? 9.053 16.745 -20.360 1.00 94.38 99 GLY A O 1
ATOM 753 N N . THR A 1 100 ? 8.356 16.720 -22.500 1.00 93.00 100 THR A N 1
ATOM 754 C CA . THR A 1 100 ? 9.250 17.759 -23.029 1.00 93.00 100 THR A CA 1
ATOM 755 C C . THR A 1 100 ? 8.439 18.733 -23.888 1.00 93.00 100 THR A C 1
ATOM 757 O O . THR A 1 100 ? 7.401 18.352 -24.439 1.00 93.00 100 THR A O 1
ATOM 760 N N . GLY A 1 101 ? 8.916 19.971 -24.053 1.00 90.12 101 GLY A N 1
ATOM 761 C CA . GLY A 1 101 ? 8.163 21.053 -24.717 1.00 90.12 101 GLY A CA 1
ATOM 762 C C . GLY A 1 101 ? 7.221 21.789 -23.754 1.00 90.12 101 GLY A C 1
ATOM 763 O O . GLY A 1 101 ? 7.208 21.499 -22.564 1.00 90.12 101 GLY A O 1
ATOM 764 N N . THR A 1 102 ? 6.447 22.768 -24.219 1.00 87.75 102 THR A N 1
ATOM 765 C CA . THR A 1 102 ? 5.594 23.635 -23.380 1.00 87.75 102 THR A CA 1
ATOM 766 C C . THR A 1 102 ? 4.353 24.135 -24.123 1.00 87.75 102 THR A C 1
ATOM 768 O O . THR A 1 102 ? 4.433 24.632 -25.240 1.00 87.75 102 THR A O 1
ATOM 771 N N . GLY A 1 103 ? 3.176 24.118 -23.494 1.00 86.19 103 GLY A N 1
ATOM 772 C CA . GLY A 1 103 ? 1.964 24.607 -24.163 1.00 86.19 103 GLY A CA 1
ATOM 773 C C . GLY A 1 103 ? 1.540 23.705 -25.330 1.00 86.19 103 GLY A C 1
ATOM 774 O O . GLY A 1 103 ? 1.064 22.591 -25.089 1.00 86.19 103 GLY A O 1
ATOM 775 N N . ASP A 1 104 ? 1.675 24.193 -26.566 1.00 88.50 104 ASP A N 1
ATOM 776 C CA . ASP A 1 104 ? 1.172 23.527 -27.780 1.00 88.50 104 ASP A CA 1
ATOM 777 C C . ASP A 1 104 ? 2.144 22.490 -28.374 1.00 88.50 104 ASP A C 1
ATOM 779 O O . ASP A 1 104 ? 1.692 21.563 -29.044 1.00 88.50 104 ASP A O 1
ATOM 783 N N . ASP A 1 105 ? 3.454 22.589 -28.110 1.00 90.19 105 ASP A N 1
ATOM 784 C CA . ASP A 1 105 ? 4.468 21.607 -28.543 1.00 90.19 105 ASP A CA 1
ATOM 785 C C . ASP A 1 105 ? 4.774 20.543 -27.469 1.00 90.19 105 ASP A C 1
ATOM 787 O O . ASP A 1 105 ? 5.672 19.717 -27.633 1.00 90.19 105 ASP A O 1
ATOM 791 N N . TYR A 1 106 ? 4.003 20.533 -26.375 1.00 92.94 106 TYR A N 1
ATOM 792 C CA . TYR A 1 106 ? 4.189 19.607 -25.264 1.00 92.94 106 TYR A CA 1
ATOM 793 C C . TYR A 1 106 ? 3.894 18.152 -25.652 1.00 92.94 106 TYR A C 1
ATOM 795 O O . TYR A 1 106 ? 2.756 17.788 -25.979 1.00 92.94 106 TYR A O 1
ATOM 803 N N . SER A 1 107 ? 4.895 17.290 -25.482 1.00 93.12 107 SER A N 1
ATOM 804 C CA . SER A 1 107 ? 4.775 15.842 -25.626 1.00 93.12 107 SER A CA 1
ATOM 805 C C . SER A 1 107 ? 5.022 15.162 -24.285 1.00 93.12 107 SER A C 1
ATOM 807 O O . SER A 1 107 ? 6.094 15.291 -23.700 1.00 93.12 107 SER A O 1
ATOM 809 N N . ALA A 1 108 ? 4.022 14.438 -23.783 1.00 94.38 108 ALA A N 1
ATOM 810 C CA . ALA A 1 108 ? 4.156 13.700 -22.532 1.00 94.38 108 ALA A CA 1
ATOM 811 C C . ALA A 1 108 ? 4.866 12.367 -22.758 1.00 94.38 108 ALA A C 1
ATOM 813 O O . ALA A 1 108 ? 4.560 11.654 -23.716 1.00 94.38 108 ALA A O 1
ATOM 814 N N . TYR A 1 109 ? 5.711 11.987 -21.805 1.00 95.50 109 TYR A N 1
ATOM 815 C CA . TYR A 1 109 ? 6.192 10.617 -21.715 1.00 95.50 109 TYR A CA 1
ATOM 816 C C . TYR A 1 109 ? 5.068 9.668 -21.289 1.00 95.50 109 TYR A C 1
ATOM 818 O O . TYR A 1 109 ? 3.987 10.074 -20.849 1.00 95.50 109 TYR A O 1
ATOM 826 N N . TYR A 1 110 ? 5.349 8.375 -21.392 1.00 96.06 110 TYR A N 1
ATOM 827 C CA . TYR A 1 110 ? 4.508 7.312 -20.861 1.00 96.06 110 TYR A CA 1
ATOM 828 C C . TYR A 1 110 ? 5.181 6.668 -19.653 1.00 96.06 110 TYR A C 1
ATOM 830 O O . TYR A 1 110 ? 6.403 6.666 -19.528 1.00 96.06 110 TYR A O 1
ATOM 838 N N . LYS A 1 111 ? 4.370 6.127 -18.753 1.00 97.25 111 LYS A N 1
ATOM 839 C CA . LYS A 1 111 ? 4.798 5.171 -17.733 1.00 97.25 111 LYS A CA 1
ATOM 840 C C . LYS A 1 111 ? 4.339 3.781 -18.153 1.00 97.25 111 LYS A C 1
ATOM 842 O O . LYS A 1 111 ? 3.279 3.648 -18.771 1.00 97.25 111 LYS A O 1
ATOM 847 N N . TYR A 1 112 ? 5.113 2.778 -17.774 1.00 98.38 112 TYR A N 1
ATOM 848 C CA . TYR A 1 112 ? 4.861 1.387 -18.130 1.00 98.38 112 TYR A CA 1
ATOM 849 C C . TYR A 1 112 ? 4.537 0.579 -16.884 1.00 98.38 112 TYR A C 1
ATOM 851 O O . TYR A 1 112 ? 5.220 0.697 -15.869 1.00 98.38 112 TYR A O 1
ATOM 859 N N . ASP A 1 113 ? 3.475 -0.212 -16.956 1.00 98.19 113 ASP A N 1
ATOM 860 C CA . ASP A 1 113 ? 3.028 -1.093 -15.887 1.00 98.19 113 ASP A CA 1
ATOM 861 C C . ASP A 1 113 ? 3.312 -2.549 -16.298 1.00 98.19 113 ASP A C 1
ATOM 863 O O . ASP A 1 113 ? 2.771 -3.028 -17.297 1.00 98.19 113 ASP A O 1
ATOM 867 N N . LEU A 1 114 ? 4.162 -3.229 -15.522 1.00 98.38 114 LEU A N 1
ATOM 868 C CA . LEU A 1 114 ? 4.470 -4.659 -15.608 1.00 98.38 114 LEU A CA 1
ATOM 869 C C . LEU A 1 114 ? 3.713 -5.374 -14.492 1.00 98.38 114 LEU A C 1
ATOM 871 O O . LEU A 1 114 ? 3.989 -5.155 -13.314 1.00 98.38 114 LEU A O 1
ATOM 875 N N . THR A 1 115 ? 2.735 -6.204 -14.825 1.00 97.44 115 THR A N 1
ATOM 876 C CA . THR A 1 115 ? 1.803 -6.761 -13.844 1.00 97.44 115 THR A CA 1
ATOM 877 C C . THR A 1 115 ? 1.720 -8.277 -13.948 1.00 97.44 115 THR A C 1
ATOM 879 O O . THR A 1 115 ? 1.302 -8.808 -14.973 1.00 97.44 115 THR A O 1
ATOM 882 N N . LEU A 1 116 ? 2.023 -8.971 -12.851 1.00 97.00 116 LEU A N 1
ATOM 883 C CA . LEU A 1 116 ? 1.910 -10.423 -12.768 1.00 97.00 116 LEU A CA 1
ATOM 884 C C . LEU A 1 116 ? 0.439 -10.874 -12.827 1.00 97.00 116 LEU A C 1
ATOM 886 O O . LEU A 1 116 ? -0.426 -10.343 -12.110 1.00 97.00 116 LEU A O 1
ATOM 890 N N . ARG A 1 117 ? 0.153 -11.854 -13.684 1.00 96.69 117 ARG A N 1
ATOM 891 C CA . ARG A 1 117 ? -1.163 -12.472 -13.890 1.00 96.69 117 ARG A CA 1
ATOM 892 C C . ARG A 1 117 ? -1.006 -13.963 -14.159 1.00 96.69 117 ARG A C 1
ATOM 894 O O . ARG A 1 117 ? 0.045 -14.397 -14.611 1.00 96.69 117 ARG A O 1
ATOM 901 N N . GLU A 1 118 ? -2.069 -14.716 -13.919 1.00 96.81 118 GLU A N 1
ATOM 902 C CA . GLU A 1 118 ? -2.224 -16.021 -14.562 1.00 96.81 118 GLU A CA 1
ATOM 903 C C . GLU A 1 118 ? -2.865 -15.827 -15.937 1.00 96.81 118 GLU A C 1
ATOM 905 O O . GLU A 1 118 ? -3.715 -14.944 -16.098 1.00 96.81 118 GLU A O 1
ATOM 910 N N . ARG A 1 119 ? -2.488 -16.663 -16.900 1.00 97.00 119 ARG A N 1
ATOM 911 C CA . ARG A 1 119 ? -3.051 -16.716 -18.249 1.00 97.00 119 ARG A CA 1
ATOM 912 C C . ARG A 1 119 ? -3.517 -18.134 -18.555 1.00 97.00 119 ARG A C 1
ATOM 914 O O . ARG A 1 119 ? -2.765 -19.067 -18.301 1.00 97.00 119 ARG A O 1
ATOM 921 N N . ASP A 1 120 ? -4.728 -18.295 -19.076 1.00 96.75 120 ASP A N 1
ATOM 922 C CA . ASP A 1 120 ? -5.213 -19.600 -19.551 1.00 96.75 120 ASP A CA 1
ATOM 923 C C . ASP A 1 120 ? -4.887 -19.857 -21.037 1.00 96.75 120 ASP A C 1
ATOM 925 O O . ASP A 1 120 ? -4.287 -19.021 -21.719 1.00 96.75 120 ASP A O 1
ATOM 929 N N . GLU A 1 121 ? -5.272 -21.036 -21.535 1.00 94.25 121 GLU A N 1
ATOM 930 C CA . GLU A 1 121 ? -5.047 -21.465 -22.925 1.00 94.25 121 GLU A CA 1
ATOM 931 C C . GLU A 1 121 ? -5.718 -20.546 -23.965 1.00 94.25 121 GLU A C 1
ATOM 933 O O . GLU A 1 121 ? -5.188 -20.379 -25.067 1.00 94.25 121 GLU A O 1
ATOM 938 N N . ASP A 1 122 ? -6.844 -19.917 -23.610 1.00 94.44 122 ASP A N 1
ATOM 939 C CA . ASP A 1 122 ? -7.584 -18.980 -24.466 1.00 94.44 122 ASP A CA 1
ATOM 940 C C . ASP A 1 122 ? -6.955 -17.573 -24.465 1.00 94.44 122 ASP A C 1
ATOM 942 O O . ASP A 1 122 ? -7.182 -16.762 -25.367 1.00 94.44 122 ASP A O 1
ATOM 946 N N . GLY A 1 123 ? -6.089 -17.303 -23.487 1.00 93.19 123 GLY A N 1
ATOM 947 C CA . GLY A 1 123 ? -5.347 -16.062 -23.332 1.00 93.19 123 GLY A CA 1
ATOM 948 C C . GLY A 1 123 ? -5.977 -15.059 -22.372 1.00 93.19 123 GLY A C 1
ATOM 949 O O . GLY A 1 123 ? -5.480 -13.932 -22.282 1.00 93.19 123 GLY A O 1
ATOM 950 N N . ASP A 1 124 ? -7.004 -15.460 -21.626 1.00 96.19 124 ASP A N 1
ATOM 951 C CA . ASP A 1 124 ? -7.630 -14.625 -20.612 1.00 96.19 124 ASP A CA 1
ATOM 952 C C . ASP A 1 124 ? -6.710 -14.457 -19.398 1.00 96.19 124 ASP A C 1
ATOM 954 O O . ASP A 1 124 ? -6.018 -15.379 -18.961 1.00 96.19 124 ASP A O 1
ATOM 958 N N . LEU A 1 125 ? -6.694 -13.240 -18.845 1.00 95.88 125 LEU A N 1
ATOM 959 C CA . LEU A 1 125 ? -5.792 -12.850 -17.762 1.00 95.88 125 LEU A CA 1
ATOM 960 C C . LEU A 1 125 ? -6.527 -12.731 -16.429 1.00 95.88 125 LEU A C 1
ATOM 962 O O . LEU A 1 125 ? -7.432 -11.908 -16.267 1.00 95.88 125 LEU A O 1
ATOM 966 N N . TYR A 1 126 ? -6.044 -13.456 -15.425 1.00 94.75 126 TYR A N 1
ATOM 967 C CA . TYR A 1 126 ? -6.660 -13.526 -14.105 1.00 94.75 126 TYR A CA 1
ATOM 968 C C . TYR A 1 126 ? -5.795 -12.841 -13.052 1.00 94.75 126 TYR A C 1
ATOM 970 O O . TYR A 1 126 ? -4.580 -13.036 -12.956 1.00 94.75 126 TYR A O 1
ATOM 978 N N . LYS A 1 127 ? -6.440 -12.005 -12.232 1.00 90.44 127 LYS A N 1
ATOM 979 C CA . LYS A 1 127 ? -5.827 -11.457 -11.021 1.00 90.44 127 LYS A CA 1
ATOM 980 C C . LYS A 1 127 ? -5.859 -12.527 -9.933 1.00 90.44 127 LYS A C 1
ATOM 982 O O . LYS A 1 127 ? -6.914 -13.089 -9.662 1.00 90.44 127 LYS A O 1
ATOM 987 N N . THR A 1 128 ? -4.733 -12.719 -9.261 1.00 84.50 128 THR A N 1
ATOM 988 C CA . THR A 1 128 ? -4.588 -13.669 -8.154 1.00 84.50 128 THR A CA 1
ATOM 989 C C . THR A 1 128 ? -4.391 -12.956 -6.813 1.00 84.50 128 THR A C 1
ATOM 991 O O . THR A 1 128 ? -4.172 -11.739 -6.759 1.00 84.50 128 THR A O 1
ATOM 994 N N . GLY A 1 129 ? -4.450 -13.720 -5.716 1.00 80.50 129 GLY A N 1
ATOM 995 C CA . GLY A 1 129 ? -4.138 -13.232 -4.367 1.00 80.50 129 GLY A CA 1
ATOM 996 C C . GLY A 1 129 ? -2.674 -12.810 -4.191 1.00 80.50 129 GLY A C 1
ATOM 997 O O . GLY A 1 129 ? -2.376 -12.009 -3.314 1.00 80.50 129 GLY A O 1
ATOM 998 N N . LYS A 1 130 ? -1.766 -13.274 -5.060 1.00 82.50 130 LYS A N 1
ATOM 999 C CA . LYS A 1 130 ? -0.325 -12.962 -5.064 1.00 82.50 130 LYS A CA 1
ATOM 1000 C C . LYS A 1 130 ? 0.028 -11.865 -6.073 1.00 82.50 130 LYS A C 1
ATOM 1002 O O . LYS A 1 130 ? 1.045 -11.933 -6.757 1.00 82.50 130 LYS A O 1
ATOM 1007 N N . ALA A 1 131 ? -0.819 -10.844 -6.204 1.00 87.12 131 ALA A N 1
ATOM 1008 C CA . ALA A 1 131 ? -0.570 -9.794 -7.181 1.00 87.12 131 ALA A CA 1
ATOM 1009 C C . ALA A 1 131 ? 0.769 -9.084 -6.900 1.00 87.12 131 ALA A C 1
ATOM 1011 O O . ALA A 1 131 ? 1.065 -8.696 -5.767 1.00 87.12 131 ALA A O 1
ATOM 1012 N N . CYS A 1 132 ? 1.553 -8.888 -7.957 1.00 95.31 132 CYS A N 1
ATOM 1013 C CA . CYS A 1 132 ? 2.738 -8.042 -7.989 1.00 95.31 132 CYS A CA 1
ATOM 1014 C C . CYS A 1 132 ? 2.648 -7.156 -9.235 1.00 95.31 132 CYS A C 1
ATOM 1016 O O . CYS A 1 132 ? 2.270 -7.624 -10.312 1.00 95.31 132 CYS A O 1
ATOM 1018 N N . SER A 1 133 ? 2.923 -5.865 -9.087 1.00 96.94 133 SER A N 1
ATOM 1019 C CA . SER A 1 133 ? 2.946 -4.924 -10.199 1.00 96.94 133 SER A CA 1
ATOM 1020 C C . SER A 1 133 ? 4.083 -3.941 -10.028 1.00 96.94 133 SER A C 1
ATOM 1022 O O . SER A 1 133 ? 4.196 -3.303 -8.981 1.00 96.94 133 SER A O 1
ATOM 1024 N N . LEU A 1 134 ? 4.869 -3.776 -11.084 1.00 98.44 134 LEU A N 1
ATOM 1025 C CA . LEU A 1 134 ? 5.851 -2.718 -11.203 1.00 98.44 134 LEU A CA 1
ATOM 1026 C C . LEU A 1 134 ? 5.309 -1.607 -12.082 1.00 98.44 134 LEU A C 1
ATOM 1028 O O . LEU A 1 134 ? 4.645 -1.858 -13.084 1.00 98.44 134 LEU A O 1
ATOM 1032 N N . ARG A 1 135 ? 5.638 -0.378 -11.717 1.00 98.56 135 ARG A N 1
ATOM 1033 C CA . ARG A 1 135 ? 5.421 0.807 -12.530 1.00 98.56 135 ARG A CA 1
ATOM 1034 C C . ARG A 1 135 ? 6.754 1.484 -12.770 1.00 98.56 135 ARG A C 1
ATOM 1036 O O . ARG A 1 135 ? 7.369 1.948 -11.814 1.00 98.56 135 ARG A O 1
ATOM 1043 N N . VAL A 1 136 ? 7.150 1.575 -14.031 1.00 98.44 136 VAL A N 1
ATOM 1044 C CA . VAL A 1 136 ? 8.419 2.148 -14.479 1.00 98.44 136 VAL A CA 1
ATOM 1045 C C . VAL A 1 136 ? 8.162 3.537 -15.062 1.00 98.44 136 VAL A C 1
ATOM 1047 O O . VAL A 1 136 ? 7.322 3.713 -15.949 1.00 98.44 136 VAL A O 1
ATOM 1050 N N . ILE A 1 137 ? 8.833 4.543 -14.504 1.00 97.88 137 ILE A N 1
ATOM 1051 C CA . ILE A 1 137 ? 8.600 5.972 -14.745 1.00 97.88 137 ILE A CA 1
ATOM 1052 C C . ILE A 1 137 ? 9.939 6.625 -15.118 1.00 97.88 137 ILE A C 1
ATOM 1054 O O . ILE A 1 137 ? 10.934 6.367 -14.435 1.00 97.88 137 ILE A O 1
ATOM 1058 N N . PRO A 1 138 ? 9.984 7.494 -16.143 1.00 96.31 138 PRO A N 1
ATOM 1059 C CA . PRO A 1 138 ? 11.223 8.163 -16.520 1.00 96.31 138 PRO A CA 1
ATOM 1060 C C . PRO A 1 138 ? 11.598 9.251 -15.503 1.00 96.31 138 PRO A C 1
ATOM 1062 O O . PRO A 1 138 ? 10.722 9.930 -14.950 1.00 96.31 138 PRO A O 1
ATOM 1065 N N . GLN A 1 139 ? 12.897 9.432 -15.268 1.00 94.12 139 GLN A N 1
ATOM 1066 C CA . GLN A 1 139 ? 13.484 10.505 -14.459 1.00 94.12 139 GLN A CA 1
ATOM 1067 C C . GLN A 1 139 ? 14.603 11.193 -15.264 1.00 94.12 139 GLN A C 1
ATOM 1069 O O . GLN A 1 139 ? 15.774 10.990 -14.981 1.00 94.12 139 GLN A O 1
ATOM 1074 N N . PHE A 1 140 ? 14.273 11.972 -16.296 1.00 91.94 140 PHE A N 1
ATOM 1075 C CA . PHE A 1 140 ? 15.274 12.698 -17.099 1.00 91.94 140 PHE A CA 1
ATOM 1076 C C . PHE A 1 140 ? 15.315 14.183 -16.722 1.00 91.94 140 PHE A C 1
ATOM 1078 O O . PHE A 1 140 ? 14.270 14.762 -16.418 1.00 91.94 140 PHE A O 1
ATOM 1085 N N . ALA A 1 141 ? 16.503 14.799 -16.721 1.00 87.94 141 ALA A N 1
ATOM 1086 C CA . ALA A 1 141 ? 16.690 16.191 -16.286 1.00 87.94 141 ALA A CA 1
ATOM 1087 C C . ALA A 1 141 ? 15.871 17.228 -17.069 1.00 87.94 141 ALA A C 1
ATOM 1089 O O . ALA A 1 141 ? 15.580 18.299 -16.546 1.00 87.94 141 ALA A O 1
ATOM 1090 N N . ASP A 1 142 ? 15.518 16.933 -18.317 1.00 90.06 142 ASP A N 1
ATOM 1091 C CA . ASP A 1 142 ? 14.770 17.819 -19.209 1.00 90.06 142 ASP A CA 1
A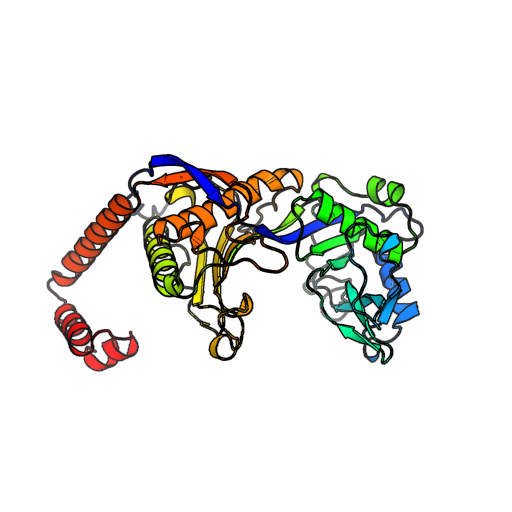TOM 1092 C C . ASP A 1 142 ? 13.245 17.647 -19.106 1.00 90.06 142 ASP A C 1
ATOM 1094 O O . ASP A 1 142 ? 12.500 18.271 -19.867 1.00 90.06 142 ASP A O 1
ATOM 1098 N N . LEU A 1 143 ? 12.764 16.822 -18.166 1.00 92.44 143 LEU A N 1
ATOM 1099 C CA . LEU A 1 143 ? 11.337 16.618 -17.963 1.00 92.44 143 LEU A CA 1
ATOM 1100 C C . LEU A 1 143 ? 10.664 17.849 -17.351 1.00 92.44 143 LEU A C 1
ATOM 1102 O O . LEU A 1 143 ? 11.053 18.344 -16.294 1.00 92.44 143 LEU A O 1
ATOM 1106 N N . ASN A 1 144 ? 9.559 18.263 -17.962 1.00 94.00 144 ASN A N 1
ATOM 1107 C CA . ASN A 1 144 ? 8.737 19.371 -17.499 1.00 94.00 144 ASN A CA 1
ATOM 1108 C C . ASN A 1 144 ? 7.240 19.024 -17.481 1.00 94.00 144 ASN A C 1
ATOM 1110 O O . ASN A 1 144 ? 6.756 18.053 -18.082 1.00 94.00 144 ASN A O 1
ATOM 1114 N N . TYR A 1 145 ? 6.484 19.814 -16.731 1.00 92.94 145 TYR A N 1
ATOM 1115 C CA . TYR A 1 145 ? 5.030 19.818 -16.773 1.00 92.94 145 TYR A CA 1
ATOM 1116 C C . TYR A 1 145 ? 4.542 20.587 -18.006 1.00 92.94 145 TYR A C 1
ATOM 1118 O O . TYR A 1 145 ? 5.265 21.383 -18.601 1.00 92.94 145 TYR A O 1
ATOM 1126 N N . LYS A 1 146 ? 3.275 20.383 -18.392 1.00 89.69 146 LYS A N 1
ATOM 1127 C CA . LYS A 1 146 ? 2.691 21.048 -19.574 1.00 89.69 146 LYS A CA 1
ATOM 1128 C C . LYS A 1 146 ? 2.734 22.583 -19.496 1.00 89.69 146 LYS A C 1
ATOM 1130 O O . LYS A 1 146 ? 2.771 23.247 -20.533 1.00 89.69 146 LYS A O 1
ATOM 1135 N N . ASP A 1 147 ? 2.708 23.134 -18.286 1.00 91.06 147 ASP A N 1
ATOM 1136 C CA . ASP A 1 147 ? 2.818 24.573 -18.023 1.00 91.06 147 ASP A CA 1
ATOM 1137 C C . ASP A 1 147 ? 4.256 25.117 -18.138 1.00 91.06 147 ASP A C 1
ATOM 1139 O O . ASP A 1 147 ? 4.461 26.323 -18.021 1.00 91.06 147 ASP A O 1
ATOM 1143 N N . GLY A 1 148 ? 5.233 24.246 -18.409 1.00 88.81 148 GLY A N 1
ATOM 1144 C CA . GLY A 1 148 ? 6.645 24.577 -18.545 1.00 88.81 148 GLY A CA 1
ATOM 1145 C C . GLY A 1 148 ? 7.417 24.639 -17.233 1.00 88.81 148 GLY A C 1
ATOM 1146 O O . GLY A 1 148 ? 8.596 24.971 -17.269 1.00 88.81 148 GLY A O 1
ATOM 1147 N N . SER A 1 149 ? 6.795 24.320 -16.094 1.00 92.56 149 SER A N 1
ATOM 1148 C CA . SER A 1 149 ? 7.528 24.155 -14.838 1.00 92.56 149 SER A CA 1
ATOM 1149 C C . SER A 1 149 ? 8.344 22.859 -14.841 1.00 92.56 149 SER A C 1
ATOM 1151 O O . SER A 1 149 ? 7.896 21.828 -15.349 1.00 92.56 149 SER A O 1
ATOM 1153 N N . ASP A 1 150 ? 9.551 22.908 -14.279 1.00 92.00 150 ASP A N 1
ATOM 1154 C CA . ASP A 1 150 ? 10.460 21.761 -14.260 1.00 92.00 150 ASP A CA 1
ATOM 1155 C C . ASP A 1 150 ? 9.953 20.659 -13.319 1.00 92.00 150 ASP A C 1
ATOM 1157 O O . ASP A 1 150 ? 9.426 20.921 -12.230 1.00 92.00 150 ASP A O 1
ATOM 1161 N N . LEU A 1 151 ? 10.141 19.398 -13.715 1.00 90.81 151 LEU A N 1
ATOM 1162 C CA . LEU A 1 151 ? 9.896 18.269 -12.827 1.00 90.81 151 LEU A CA 1
ATOM 1163 C C . LEU A 1 151 ? 11.074 18.119 -11.857 1.00 90.81 151 LEU A C 1
ATOM 1165 O O . LEU A 1 151 ? 12.182 17.770 -12.251 1.00 90.81 151 LEU A O 1
ATOM 1169 N N . THR A 1 152 ? 10.830 18.300 -10.559 1.00 89.75 152 THR A N 1
ATOM 1170 C CA . THR A 1 152 ? 11.848 18.020 -9.539 1.00 89.75 152 THR A CA 1
ATOM 1171 C C . THR A 1 152 ? 12.114 16.518 -9.419 1.00 89.75 152 THR A C 1
ATOM 1173 O O . THR A 1 152 ? 11.229 15.751 -9.034 1.00 89.75 152 THR A O 1
ATOM 1176 N N . LEU A 1 153 ? 13.354 16.114 -9.693 1.00 91.44 153 LEU A N 1
ATOM 1177 C CA . LEU A 1 153 ? 13.843 14.747 -9.517 1.00 91.44 153 LEU A CA 1
ATOM 1178 C C . LEU A 1 153 ? 14.540 14.625 -8.155 1.00 91.44 153 LEU A C 1
ATOM 1180 O O . LEU A 1 153 ? 15.723 14.924 -8.017 1.00 91.44 153 LEU A O 1
ATOM 1184 N N . GLN A 1 154 ? 13.792 14.229 -7.123 1.00 87.31 154 GLN A N 1
ATOM 1185 C CA . GLN A 1 154 ? 14.270 14.250 -5.730 1.00 87.31 154 GLN A CA 1
ATOM 1186 C C . GLN A 1 154 ? 15.481 13.342 -5.464 1.00 87.31 154 GLN A C 1
ATOM 1188 O O . GLN A 1 154 ? 16.259 13.633 -4.559 1.00 87.31 154 GLN A O 1
ATOM 1193 N N . TYR A 1 155 ? 15.637 12.264 -6.236 1.00 91.88 155 TYR A N 1
ATOM 1194 C CA . TYR A 1 155 ? 16.630 11.216 -5.979 1.00 91.88 155 TYR A CA 1
ATOM 1195 C C . TYR A 1 155 ? 17.541 10.922 -7.179 1.00 91.88 155 TYR A C 1
ATOM 1197 O O . TYR A 1 155 ? 18.137 9.854 -7.251 1.00 91.88 155 TYR A O 1
ATOM 1205 N N . GLY A 1 156 ? 17.652 11.865 -8.118 1.00 90.44 156 GLY A N 1
ATOM 1206 C CA . GLY A 1 156 ? 18.515 11.729 -9.292 1.00 90.44 156 GLY A CA 1
ATOM 1207 C C . GLY A 1 156 ? 17.790 11.324 -10.574 1.00 90.44 156 GLY A C 1
ATOM 1208 O O . GLY A 1 156 ? 16.560 11.271 -10.637 1.00 90.44 156 GLY A O 1
ATOM 1209 N N . GLU A 1 157 ? 18.587 11.107 -11.617 1.00 94.81 157 GLU A N 1
ATOM 1210 C CA . GLU A 1 157 ? 18.128 10.815 -12.974 1.00 94.81 157 GLU A CA 1
ATOM 1211 C C . GLU A 1 157 ? 18.217 9.319 -13.296 1.00 94.81 157 GLU A C 1
ATOM 1213 O O . GLU A 1 157 ? 19.126 8.637 -12.835 1.00 94.81 157 GLU A O 1
ATOM 1218 N N . GLY A 1 158 ? 17.327 8.821 -14.155 1.00 95.50 158 GLY A N 1
ATOM 1219 C CA . GLY A 1 158 ? 17.282 7.431 -14.605 1.00 95.50 158 GLY A CA 1
ATOM 1220 C C . GLY A 1 158 ? 15.862 6.887 -14.618 1.00 95.50 158 GLY A C 1
ATOM 1221 O O . GLY A 1 158 ? 14.978 7.428 -15.293 1.00 95.50 158 GLY A O 1
ATOM 1222 N N . SER A 1 159 ? 15.635 5.825 -13.851 1.00 97.50 159 SER A N 1
ATOM 1223 C CA . SER A 1 159 ? 14.389 5.060 -13.873 1.00 97.50 159 SER A CA 1
ATOM 1224 C C . SER A 1 159 ? 13.795 4.931 -12.472 1.00 97.50 159 SER A C 1
ATOM 1226 O O . SER A 1 159 ? 14.360 4.271 -11.606 1.00 97.50 159 SER A O 1
ATOM 1228 N N . LEU A 1 160 ? 12.620 5.520 -12.234 1.00 97.81 160 LEU A N 1
ATOM 1229 C CA . LEU A 1 160 ? 11.858 5.288 -11.005 1.00 97.81 160 LEU A CA 1
ATOM 1230 C C . LEU A 1 160 ? 10.988 4.041 -11.183 1.00 97.81 160 LEU A C 1
ATOM 1232 O O . LEU A 1 160 ? 10.102 4.022 -12.039 1.00 97.81 160 LEU A O 1
ATOM 1236 N N . VAL A 1 161 ? 11.183 3.034 -10.334 1.00 98.38 161 VAL A N 1
ATOM 1237 C CA . VAL A 1 161 ? 10.348 1.829 -10.302 1.00 98.38 161 VAL A CA 1
ATOM 1238 C C . VAL A 1 161 ? 9.562 1.793 -9.002 1.00 98.38 161 VAL A C 1
ATOM 1240 O O . VAL A 1 161 ? 10.121 1.886 -7.911 1.00 98.38 161 VAL A O 1
ATOM 1243 N N . ARG A 1 162 ? 8.242 1.644 -9.109 1.00 98.12 162 ARG A N 1
ATOM 1244 C CA . ARG A 1 162 ? 7.348 1.418 -7.968 1.00 98.12 162 ARG A CA 1
ATOM 1245 C C . ARG A 1 162 ? 6.841 -0.010 -8.005 1.00 98.12 162 ARG A C 1
ATOM 1247 O O . ARG A 1 162 ? 6.170 -0.375 -8.961 1.00 98.12 162 ARG A O 1
ATOM 1254 N N . CYS A 1 163 ? 7.125 -0.787 -6.971 1.00 98.19 163 CYS A N 1
ATOM 1255 C CA . CYS A 1 163 ? 6.613 -2.137 -6.787 1.00 98.19 163 CYS A CA 1
ATOM 1256 C C . CYS A 1 163 ? 5.435 -2.103 -5.820 1.00 98.19 163 CYS A C 1
ATOM 1258 O O . CYS A 1 163 ? 5.526 -1.509 -4.749 1.00 98.19 163 CYS A O 1
ATOM 1260 N N . SER A 1 164 ? 4.326 -2.733 -6.188 1.00 96.69 164 SER A N 1
ATOM 1261 C CA . SER A 1 164 ? 3.180 -2.967 -5.312 1.00 96.69 164 SER A CA 1
ATOM 1262 C C . SER A 1 164 ? 2.847 -4.449 -5.296 1.00 96.69 164 SER A C 1
ATOM 1264 O O . SER A 1 164 ? 2.740 -5.074 -6.351 1.00 96.69 164 SER A O 1
ATOM 1266 N N . THR A 1 165 ? 2.642 -5.009 -4.110 1.00 94.50 165 THR A N 1
ATOM 1267 C CA . THR A 1 165 ? 2.302 -6.415 -3.921 1.00 94.50 165 THR A CA 1
ATOM 1268 C C . THR A 1 165 ? 1.259 -6.614 -2.825 1.00 94.50 165 THR A C 1
ATOM 1270 O O . THR A 1 165 ? 1.131 -5.796 -1.919 1.00 94.50 165 THR A O 1
ATOM 1273 N N . THR A 1 166 ? 0.464 -7.680 -2.913 1.00 90.94 166 THR A N 1
ATOM 1274 C CA . THR A 1 166 ? -0.631 -7.914 -1.958 1.00 90.94 166 THR A CA 1
ATOM 1275 C C . THR A 1 166 ? -0.150 -8.420 -0.599 1.00 90.94 166 THR A C 1
ATOM 1277 O O . THR A 1 166 ? -0.703 -7.998 0.409 1.00 90.94 166 THR A O 1
ATOM 1280 N N . TRP A 1 167 ? 0.875 -9.273 -0.548 1.00 88.69 167 TRP A N 1
ATOM 1281 C CA . TRP A 1 167 ? 1.304 -9.932 0.694 1.00 88.69 167 TRP A CA 1
ATOM 1282 C C . TRP A 1 167 ? 2.815 -9.882 0.849 1.00 88.69 167 TRP A C 1
ATOM 1284 O O . TRP A 1 167 ? 3.500 -10.670 0.206 1.00 88.69 167 TRP A O 1
ATOM 1294 N N . ALA A 1 168 ? 3.339 -8.978 1.667 1.00 90.62 168 ALA A N 1
ATOM 1295 C CA . ALA A 1 168 ? 4.757 -8.947 2.014 1.00 90.62 168 ALA A CA 1
ATOM 1296 C C . ALA A 1 168 ? 4.909 -8.603 3.495 1.00 90.62 168 ALA A C 1
ATOM 1298 O O . ALA A 1 168 ? 4.278 -7.658 3.970 1.00 90.62 168 ALA A O 1
ATOM 1299 N N . ASP A 1 169 ? 5.732 -9.365 4.208 1.00 90.44 169 ASP A N 1
ATOM 1300 C CA . ASP A 1 169 ? 5.959 -9.181 5.644 1.00 90.44 169 ASP A CA 1
ATOM 1301 C C . ASP A 1 169 ? 7.169 -8.291 5.949 1.00 90.44 169 ASP A C 1
ATOM 1303 O O . ASP A 1 169 ? 7.305 -7.810 7.080 1.00 90.44 169 ASP A O 1
ATOM 1307 N N . SER A 1 170 ? 8.010 -8.022 4.946 1.00 94.62 170 SER A N 1
ATOM 1308 C CA . SER A 1 170 ? 9.170 -7.132 5.029 1.00 94.62 170 SER A CA 1
ATOM 1309 C C . SER A 1 170 ? 9.308 -6.257 3.782 1.00 94.62 170 SER A C 1
ATOM 1311 O O . SER A 1 170 ? 8.835 -6.601 2.697 1.00 94.62 170 SER A O 1
ATOM 1313 N N . ALA A 1 171 ? 10.009 -5.128 3.910 1.00 95.44 171 ALA A N 1
ATOM 1314 C CA . ALA A 1 171 ? 10.366 -4.323 2.745 1.00 95.44 171 ALA A CA 1
ATOM 1315 C C . ALA A 1 171 ? 11.342 -5.050 1.800 1.00 95.44 171 ALA A C 1
ATOM 1317 O O . ALA A 1 171 ? 11.272 -4.857 0.588 1.00 95.44 171 ALA A O 1
ATOM 1318 N N . GLU A 1 172 ? 12.195 -5.928 2.336 1.00 95.88 172 GLU A N 1
ATOM 1319 C CA . GLU A 1 172 ? 13.116 -6.760 1.553 1.00 95.88 172 GLU A CA 1
ATOM 1320 C C . GLU A 1 172 ? 12.367 -7.698 0.602 1.00 95.88 172 GLU A C 1
ATOM 1322 O O . GLU A 1 172 ? 12.806 -7.887 -0.527 1.00 95.88 172 GLU A O 1
ATOM 1327 N N . GLU A 1 173 ? 11.208 -8.233 1.003 1.00 95.69 173 GLU A N 1
ATOM 1328 C CA . GLU A 1 173 ? 10.357 -9.023 0.108 1.00 95.69 173 GLU A CA 1
ATOM 1329 C C . GLU A 1 173 ? 9.788 -8.173 -1.034 1.00 95.69 173 GLU A C 1
ATOM 1331 O O . GLU A 1 173 ? 9.753 -8.621 -2.177 1.00 95.69 173 GLU A O 1
ATOM 1336 N N . ILE A 1 174 ? 9.364 -6.934 -0.759 1.00 96.44 174 ILE A N 1
ATOM 1337 C CA . ILE A 1 174 ? 8.825 -6.029 -1.789 1.00 96.44 174 ILE A CA 1
ATOM 1338 C C . ILE A 1 174 ? 9.912 -5.680 -2.810 1.00 96.44 174 ILE A C 1
ATOM 1340 O O . ILE A 1 174 ? 9.676 -5.732 -4.020 1.00 96.44 174 ILE A O 1
ATOM 1344 N N . GLU A 1 175 ? 11.098 -5.314 -2.324 1.00 97.06 175 GLU A N 1
ATOM 1345 C CA . GLU A 1 175 ? 12.248 -4.990 -3.165 1.00 97.06 175 GLU A CA 1
ATOM 1346 C C . GLU A 1 175 ? 12.785 -6.227 -3.888 1.00 97.06 175 GLU A C 1
ATOM 1348 O O . GLU A 1 175 ? 13.153 -6.137 -5.054 1.00 97.06 175 GLU A O 1
ATOM 1353 N N . GLY A 1 176 ? 12.776 -7.391 -3.238 1.00 96.56 176 GLY A N 1
ATOM 1354 C CA . GLY A 1 176 ? 13.139 -8.663 -3.848 1.00 96.56 176 GLY A CA 1
ATOM 1355 C C . GLY A 1 176 ? 12.272 -8.953 -5.066 1.00 96.56 176 GLY A C 1
ATOM 1356 O O . GLY A 1 176 ? 12.802 -9.109 -6.158 1.00 96.56 176 GLY A O 1
ATOM 1357 N N . ARG A 1 177 ? 10.946 -8.871 -4.906 1.00 96.62 177 ARG A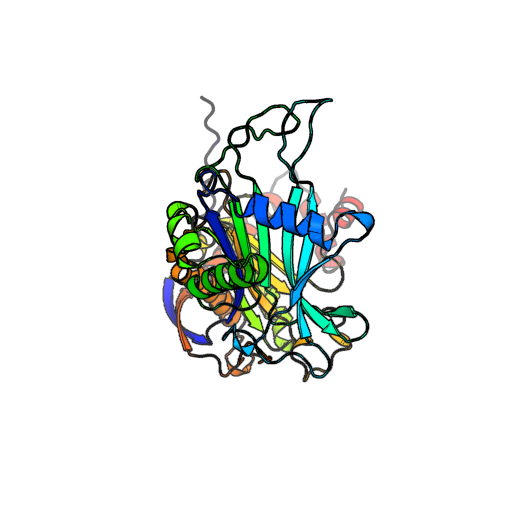 N 1
ATOM 1358 C CA . ARG A 1 177 ? 9.977 -9.039 -6.002 1.00 96.62 177 ARG A CA 1
ATOM 1359 C C . ARG A 1 177 ? 10.116 -7.984 -7.095 1.00 96.62 177 ARG A C 1
ATOM 1361 O O . ARG A 1 177 ? 9.867 -8.277 -8.260 1.00 96.62 177 ARG A O 1
ATOM 1368 N N . MET A 1 178 ? 10.498 -6.756 -6.733 1.00 97.75 178 MET A N 1
ATOM 1369 C CA . MET A 1 178 ? 10.803 -5.708 -7.711 1.00 97.75 178 MET A CA 1
ATOM 1370 C C . MET A 1 178 ? 11.941 -6.137 -8.630 1.00 97.75 178 MET A C 1
ATOM 1372 O O . MET A 1 178 ? 11.813 -6.021 -9.844 1.00 97.75 178 MET A O 1
ATOM 1376 N N . LEU A 1 179 ? 13.036 -6.620 -8.048 1.00 97.56 179 LEU A N 1
ATOM 1377 C CA . LEU A 1 179 ? 14.196 -7.069 -8.806 1.00 97.56 179 LEU A CA 1
ATOM 1378 C C . LEU A 1 179 ? 13.856 -8.319 -9.614 1.00 97.56 179 LEU A C 1
ATOM 1380 O O . LEU A 1 179 ? 14.060 -8.301 -10.817 1.00 97.56 179 LEU A O 1
ATOM 1384 N N . ASP A 1 180 ? 13.222 -9.318 -9.001 1.00 96.62 180 ASP A N 1
ATOM 1385 C CA . ASP A 1 180 ? 12.827 -10.568 -9.658 1.00 96.62 180 ASP A CA 1
ATOM 1386 C C . ASP A 1 180 ? 12.034 -10.327 -10.956 1.00 96.62 180 ASP A C 1
ATOM 1388 O O . ASP A 1 180 ? 12.355 -10.876 -12.006 1.00 96.62 180 ASP A O 1
ATOM 1392 N N . ILE A 1 181 ? 11.014 -9.459 -10.916 1.00 96.81 181 ILE A N 1
ATOM 1393 C CA . ILE A 1 181 ? 10.203 -9.157 -12.105 1.00 96.81 181 ILE A CA 1
ATOM 1394 C C . ILE A 1 181 ? 11.002 -8.365 -13.150 1.00 96.81 181 ILE A C 1
ATOM 1396 O O . ILE A 1 181 ? 10.795 -8.571 -14.344 1.00 96.81 181 ILE A O 1
ATOM 1400 N N . LEU A 1 182 ? 11.911 -7.472 -12.743 1.00 97.19 182 LEU A N 1
ATOM 1401 C CA . LEU A 1 182 ? 12.787 -6.773 -13.691 1.00 97.19 182 LEU A CA 1
ATOM 1402 C C . LEU A 1 182 ? 13.777 -7.732 -14.360 1.00 97.19 182 LEU A C 1
ATOM 1404 O O . LEU A 1 182 ? 13.975 -7.623 -15.565 1.00 97.19 182 LEU A O 1
ATOM 1408 N N . GLU A 1 183 ? 14.364 -8.665 -13.609 1.00 95.81 183 GLU A N 1
ATOM 1409 C CA . GLU A 1 183 ? 15.280 -9.684 -14.133 1.00 95.81 183 GLU A CA 1
ATOM 1410 C C . GLU A 1 183 ? 14.572 -10.575 -15.157 1.00 95.81 183 GLU A C 1
ATOM 1412 O O . GLU A 1 183 ? 15.055 -10.713 -16.277 1.00 95.81 183 GLU A O 1
ATOM 1417 N N . VAL A 1 184 ? 13.380 -11.084 -14.826 1.00 95.12 184 VAL A N 1
ATOM 1418 C CA . VAL A 1 184 ? 12.590 -11.937 -15.731 1.00 95.12 184 VAL A CA 1
ATOM 1419 C C . VAL A 1 184 ? 12.184 -11.206 -17.014 1.00 95.12 184 VAL A C 1
ATOM 1421 O O . VAL A 1 184 ? 12.188 -11.792 -18.092 1.00 95.12 184 VAL A O 1
ATOM 1424 N N . VAL A 1 185 ? 11.806 -9.929 -16.916 1.00 96.50 185 VAL A N 1
ATOM 1425 C CA . VAL A 1 185 ? 11.288 -9.166 -18.062 1.00 96.50 185 VAL A CA 1
ATOM 1426 C C . VAL A 1 185 ? 12.397 -8.603 -18.951 1.00 96.50 185 VAL A C 1
ATOM 1428 O O . VAL A 1 185 ? 12.203 -8.489 -20.159 1.00 96.50 185 VAL A O 1
ATOM 1431 N N . LEU A 1 186 ? 13.525 -8.196 -18.367 1.00 94.25 186 LEU A N 1
ATOM 1432 C CA . LEU A 1 186 ? 14.582 -7.468 -19.077 1.00 94.25 186 LEU A CA 1
ATOM 1433 C C . LEU A 1 186 ? 15.860 -8.283 -19.294 1.00 94.25 186 LEU A C 1
ATOM 1435 O O . LEU A 1 186 ? 16.772 -7.760 -19.929 1.00 94.25 186 LEU A O 1
ATOM 1439 N N . ASP A 1 187 ? 15.937 -9.508 -18.766 1.00 87.81 187 ASP A N 1
ATOM 1440 C CA . ASP A 1 187 ? 17.139 -10.355 -18.792 1.00 87.81 187 ASP A CA 1
ATOM 1441 C C . ASP A 1 187 ? 18.388 -9.589 -18.308 1.00 87.81 187 ASP A C 1
ATOM 1443 O O . ASP A 1 187 ? 19.433 -9.521 -18.957 1.00 87.81 187 ASP A O 1
ATOM 1447 N N . VAL A 1 188 ? 18.237 -8.901 -17.170 1.00 89.31 188 VAL A N 1
ATOM 1448 C CA . VAL A 1 188 ? 19.258 -8.027 -16.578 1.00 89.31 188 VAL A CA 1
ATOM 1449 C C . VAL A 1 188 ? 19.833 -8.644 -15.308 1.00 89.31 188 VAL A C 1
ATOM 1451 O O . VAL A 1 188 ? 19.116 -9.254 -14.530 1.00 89.31 188 VAL A O 1
ATOM 1454 N N . ASP A 1 189 ? 21.127 -8.436 -15.061 1.00 90.75 189 ASP A N 1
ATOM 1455 C CA . ASP A 1 189 ? 21.793 -8.910 -13.845 1.00 90.75 189 ASP A CA 1
ATOM 1456 C C . ASP A 1 189 ? 21.332 -8.152 -12.580 1.00 90.75 189 ASP A C 1
ATOM 1458 O O . ASP A 1 189 ? 21.380 -6.913 -12.522 1.00 90.75 189 ASP A O 1
ATOM 1462 N N . ARG A 1 190 ? 20.954 -8.897 -11.527 1.00 94.19 190 ARG A N 1
ATOM 1463 C CA . ARG A 1 190 ? 20.578 -8.338 -10.216 1.00 94.19 190 ARG A CA 1
ATOM 1464 C C . ARG A 1 190 ? 21.640 -7.438 -9.610 1.00 94.19 190 ARG A C 1
ATOM 1466 O O . ARG A 1 190 ? 21.310 -6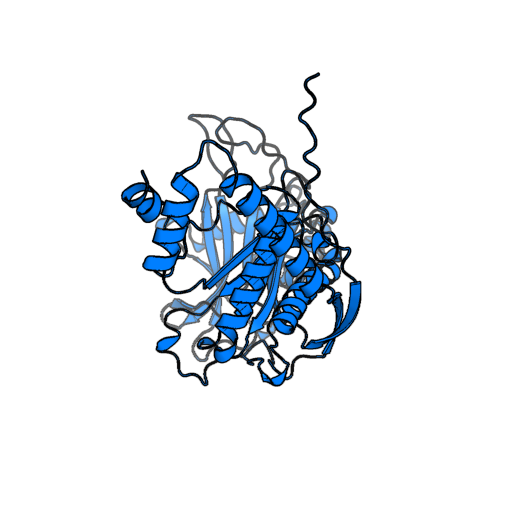.392 -9.053 1.00 94.19 190 ARG A O 1
ATOM 1473 N N . GLY A 1 191 ? 22.903 -7.867 -9.654 1.00 94.81 191 GLY A N 1
ATOM 1474 C CA . GLY A 1 191 ? 24.022 -7.128 -9.075 1.00 94.81 191 GLY A CA 1
ATOM 1475 C C . GLY A 1 191 ? 24.104 -5.739 -9.688 1.00 94.81 191 GLY A C 1
ATOM 1476 O O . GLY A 1 191 ? 24.192 -4.742 -8.973 1.00 94.81 191 GLY A O 1
ATOM 1477 N N . ARG A 1 192 ? 23.924 -5.666 -11.005 1.00 91.44 192 ARG A N 1
ATOM 1478 C CA . ARG A 1 192 ? 23.906 -4.409 -11.738 1.00 91.44 192 ARG A CA 1
ATOM 1479 C C . ARG A 1 192 ? 22.703 -3.526 -11.397 1.00 91.44 192 ARG A C 1
ATOM 1481 O O . ARG A 1 192 ? 22.860 -2.315 -11.263 1.00 91.44 192 ARG A O 1
ATOM 1488 N N . LEU A 1 193 ? 21.505 -4.094 -11.229 1.00 95.00 193 LEU A N 1
ATOM 1489 C CA . LEU A 1 193 ? 20.344 -3.348 -10.711 1.00 95.00 193 LEU A CA 1
ATOM 1490 C C . LEU A 1 193 ? 20.611 -2.781 -9.309 1.00 95.00 193 LEU A C 1
ATOM 1492 O O . LEU A 1 193 ? 20.274 -1.632 -9.040 1.00 95.00 193 LEU A O 1
ATOM 1496 N N . LEU A 1 194 ? 21.233 -3.562 -8.427 1.00 96.25 194 LEU A N 1
ATOM 1497 C CA . LEU A 1 194 ? 21.565 -3.131 -7.069 1.00 96.25 194 LEU A CA 1
ATOM 1498 C C . LEU A 1 194 ? 22.623 -2.022 -7.039 1.00 96.25 194 LEU A C 1
ATOM 1500 O O . LEU A 1 194 ? 22.514 -1.135 -6.198 1.00 96.25 194 LEU A O 1
ATOM 1504 N N . GLU A 1 195 ? 23.610 -2.057 -7.938 1.00 95.25 195 GLU A N 1
ATOM 1505 C CA . GLU A 1 195 ? 24.629 -1.005 -8.080 1.00 95.25 195 GLU A CA 1
ATOM 1506 C C . GLU A 1 195 ? 24.025 0.346 -8.467 1.00 95.25 195 GLU A C 1
ATOM 1508 O O . GLU A 1 195 ? 24.434 1.376 -7.933 1.00 95.25 195 GLU A O 1
ATOM 1513 N N . ASP A 1 196 ? 23.051 0.344 -9.380 1.00 95.31 196 ASP A N 1
ATOM 1514 C CA . ASP A 1 196 ? 22.434 1.581 -9.859 1.00 95.31 196 ASP A CA 1
ATOM 1515 C C . ASP A 1 196 ? 21.305 2.068 -8.938 1.00 95.31 196 ASP A C 1
ATOM 1517 O O . ASP A 1 196 ? 20.888 3.221 -9.034 1.00 95.31 196 ASP A O 1
ATOM 1521 N N . ARG A 1 197 ? 20.800 1.226 -8.030 1.00 96.69 197 ARG A N 1
ATOM 1522 C CA . ARG A 1 197 ? 19.720 1.592 -7.108 1.00 96.69 197 ARG A CA 1
ATOM 1523 C C . ARG A 1 197 ? 20.192 2.630 -6.090 1.00 96.69 197 ARG A C 1
ATOM 1525 O O . ARG A 1 197 ? 21.010 2.343 -5.217 1.00 96.69 197 ARG A O 1
ATOM 1532 N N . GLU A 1 198 ? 19.603 3.816 -6.150 1.00 96.81 198 GLU A N 1
ATOM 1533 C CA . GLU A 1 198 ? 19.873 4.899 -5.213 1.00 96.81 198 GLU A CA 1
ATOM 1534 C C . GLU A 1 198 ? 19.265 4.568 -3.839 1.00 96.81 198 GLU A C 1
ATOM 1536 O O . GLU A 1 198 ? 18.093 4.196 -3.736 1.00 96.81 198 GLU A O 1
ATOM 1541 N N . HIS A 1 199 ? 20.073 4.657 -2.780 1.00 96.50 199 HIS A N 1
ATOM 1542 C CA . HIS A 1 199 ? 19.687 4.196 -1.449 1.00 96.50 199 HIS A CA 1
ATOM 1543 C C . HIS A 1 199 ? 18.575 5.051 -0.834 1.00 96.50 199 HIS A C 1
ATOM 1545 O O . HIS A 1 199 ? 17.569 4.496 -0.398 1.00 96.50 199 HIS A O 1
ATOM 1551 N N . ASP A 1 200 ? 18.711 6.376 -0.848 1.00 95.88 200 ASP A N 1
ATOM 1552 C CA . ASP A 1 200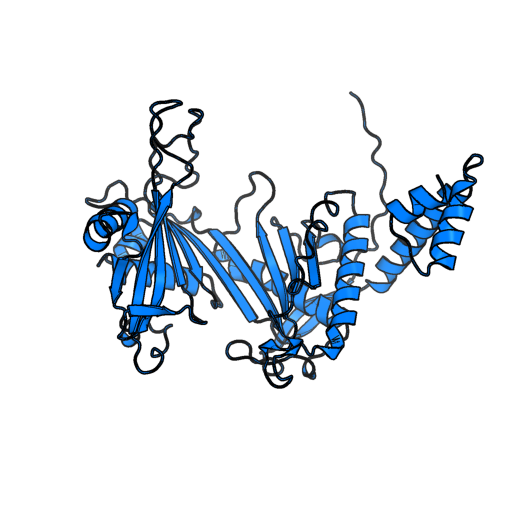 ? 17.769 7.295 -0.204 1.00 95.88 200 ASP A CA 1
ATOM 1553 C C . ASP A 1 200 ? 16.397 7.349 -0.906 1.00 95.88 200 ASP A C 1
ATOM 1555 O O . ASP A 1 200 ? 15.417 7.833 -0.337 1.00 95.88 200 ASP A O 1
ATOM 1559 N N . SER A 1 201 ? 16.285 6.830 -2.123 1.00 95.94 201 SER A N 1
ATOM 1560 C CA . SER A 1 201 ? 15.073 6.760 -2.934 1.00 95.94 201 SER A CA 1
ATOM 1561 C C . SER A 1 201 ? 14.172 5.591 -2.551 1.00 95.94 201 SER A C 1
ATOM 1563 O O . SER A 1 201 ? 13.011 5.555 -2.975 1.00 95.94 201 SER A O 1
ATOM 1565 N N . ARG A 1 202 ? 14.692 4.654 -1.741 1.00 97.31 202 ARG A N 1
ATOM 1566 C CA . ARG A 1 202 ? 13.996 3.454 -1.272 1.00 97.31 202 ARG A CA 1
ATOM 1567 C C . ARG A 1 202 ? 12.919 3.843 -0.265 1.00 97.31 202 ARG A C 1
ATOM 1569 O O . ARG A 1 202 ? 13.150 3.935 0.941 1.00 97.31 202 ARG A O 1
ATOM 1576 N N . ARG A 1 203 ? 11.716 4.110 -0.768 1.00 96.06 203 ARG A N 1
ATOM 1577 C CA . ARG A 1 203 ? 10.622 4.703 0.014 1.00 96.06 203 ARG A CA 1
ATOM 1578 C C . ARG A 1 203 ? 9.390 3.818 0.029 1.00 96.06 203 ARG A C 1
ATOM 1580 O O . ARG A 1 203 ? 8.990 3.289 -1.009 1.00 96.06 203 ARG A O 1
ATOM 1587 N N . LEU A 1 204 ? 8.752 3.709 1.189 1.00 95.69 204 LEU A N 1
ATOM 1588 C CA . LEU A 1 204 ? 7.449 3.068 1.318 1.00 95.69 204 LEU A CA 1
ATOM 1589 C C . LEU A 1 204 ? 6.385 3.958 0.676 1.00 95.69 204 LEU A C 1
ATOM 1591 O O . LEU A 1 204 ? 6.274 5.142 0.975 1.00 95.69 204 LEU A O 1
ATOM 1595 N N . THR A 1 205 ? 5.606 3.379 -0.229 1.00 93.69 205 THR A N 1
ATOM 1596 C CA . THR A 1 205 ? 4.471 4.054 -0.881 1.00 93.69 205 THR A CA 1
ATOM 1597 C C . THR A 1 205 ? 3.135 3.466 -0.450 1.00 93.69 205 THR A C 1
ATOM 1599 O O . THR A 1 205 ? 2.099 4.086 -0.678 1.00 93.69 205 THR A O 1
ATOM 1602 N N . LYS A 1 206 ? 3.152 2.283 0.174 1.00 94.38 206 LYS A N 1
ATOM 1603 C CA . LYS A 1 206 ? 1.981 1.643 0.761 1.00 94.38 206 LYS A CA 1
ATOM 1604 C C . LYS A 1 206 ? 2.399 0.630 1.827 1.00 94.38 206 LYS A C 1
ATOM 1606 O O . LYS A 1 206 ? 3.339 -0.134 1.614 1.00 94.38 206 LYS A O 1
ATOM 1611 N N . ALA A 1 207 ? 1.674 0.600 2.934 1.00 95.62 207 ALA A N 1
ATOM 1612 C CA . ALA A 1 207 ? 1.734 -0.462 3.928 1.00 95.62 207 ALA A CA 1
ATOM 1613 C C . ALA A 1 207 ? 0.359 -0.560 4.591 1.00 95.62 207 ALA A C 1
ATOM 1615 O O . ALA A 1 207 ? -0.185 0.471 4.989 1.00 95.62 207 ALA A O 1
ATOM 1616 N N . GLU A 1 208 ? -0.207 -1.759 4.703 1.00 95.88 208 GLU A N 1
ATOM 1617 C CA . GLU A 1 208 ? -1.465 -1.985 5.417 1.00 95.88 208 GLU A CA 1
ATOM 1618 C C . GLU A 1 208 ? -1.307 -3.139 6.407 1.00 95.88 208 GLU A C 1
ATOM 1620 O O . GLU A 1 208 ? -0.575 -4.105 6.181 1.00 95.88 208 GLU A O 1
ATOM 1625 N N . ALA A 1 209 ? -2.008 -3.037 7.528 1.00 96.12 209 ALA A N 1
ATOM 1626 C CA . ALA A 1 209 ? -2.133 -4.086 8.521 1.00 96.12 209 ALA A CA 1
ATOM 1627 C C . ALA A 1 209 ? -3.615 -4.335 8.773 1.00 96.12 209 ALA A C 1
ATOM 1629 O O . ALA A 1 209 ? -4.374 -3.378 8.917 1.00 96.12 209 ALA A O 1
ATOM 1630 N N . HIS A 1 210 ? -4.042 -5.594 8.858 1.00 96.00 210 HIS A N 1
ATOM 1631 C CA . HIS A 1 210 ? -5.456 -5.875 9.078 1.00 96.00 210 HIS A CA 1
ATOM 1632 C C . HIS A 1 210 ? -5.740 -7.146 9.867 1.00 96.00 210 HIS A C 1
ATOM 1634 O O . HIS A 1 210 ? -4.917 -8.057 9.979 1.00 96.00 210 HIS A O 1
ATOM 1640 N N . HIS A 1 211 ? -6.971 -7.188 10.363 1.00 97.00 211 HIS A N 1
ATOM 1641 C CA . HIS A 1 211 ? -7.635 -8.394 10.813 1.00 97.00 211 HIS A CA 1
ATOM 1642 C C . HIS A 1 211 ? -9.044 -8.458 10.233 1.00 97.00 211 HIS A C 1
ATOM 1644 O O . HIS A 1 211 ? -9.786 -7.471 10.216 1.00 97.00 211 HIS A O 1
ATOM 1650 N N . ARG A 1 212 ? -9.430 -9.650 9.795 1.00 96.25 212 ARG A N 1
ATOM 1651 C CA . ARG A 1 212 ? -10.826 -10.022 9.593 1.00 96.25 212 ARG A CA 1
ATOM 1652 C C . ARG A 1 212 ? -11.450 -10.512 10.899 1.00 96.25 212 ARG A C 1
ATOM 1654 O O . ARG A 1 212 ? -10.797 -11.224 11.664 1.00 96.25 212 ARG A O 1
ATOM 1661 N N . PHE A 1 213 ? -12.702 -10.141 11.147 1.00 97.00 213 PHE A N 1
ATOM 1662 C CA . PHE A 1 213 ? -13.401 -10.434 12.401 1.00 97.00 213 PHE A CA 1
ATOM 1663 C C . PHE A 1 213 ? -14.866 -10.821 12.170 1.00 97.00 213 PHE A C 1
ATOM 1665 O O . PHE A 1 213 ? -15.446 -10.525 11.125 1.00 97.00 213 PHE A O 1
ATOM 1672 N N . ASP A 1 214 ? -15.478 -11.503 13.138 1.00 96.62 214 ASP A N 1
ATOM 1673 C CA . ASP A 1 214 ? -16.855 -11.973 13.022 1.00 96.62 214 ASP A CA 1
ATOM 1674 C C . ASP A 1 214 ? -17.834 -10.805 12.811 1.00 96.62 214 ASP A C 1
ATOM 1676 O O . ASP A 1 214 ? -17.813 -9.794 13.517 1.00 96.62 214 ASP A O 1
ATOM 1680 N N . ILE A 1 215 ? -18.742 -10.952 11.842 1.00 95.25 215 ILE A N 1
ATOM 1681 C CA . ILE A 1 215 ? -19.663 -9.885 11.436 1.00 95.25 215 ILE A CA 1
ATOM 1682 C C . ILE A 1 215 ? -20.602 -9.438 12.569 1.00 95.25 215 ILE A C 1
ATOM 1684 O O . ILE A 1 215 ? -21.078 -8.303 12.564 1.00 95.25 215 ILE A O 1
ATOM 1688 N N . GLY A 1 216 ? -20.838 -10.287 13.573 1.00 94.25 216 GLY A N 1
ATOM 1689 C CA . GLY A 1 216 ? -21.616 -9.959 14.768 1.00 94.25 216 GLY A CA 1
ATOM 1690 C C . GLY A 1 216 ? -21.037 -8.803 15.590 1.00 94.25 216 GLY A C 1
ATOM 1691 O O . GLY A 1 216 ? -21.767 -8.195 16.371 1.00 94.25 216 GLY A O 1
ATOM 1692 N N . TRP A 1 217 ? -19.766 -8.455 15.370 1.00 96.38 217 TRP A N 1
ATOM 1693 C CA . TRP A 1 217 ? -19.079 -7.339 16.023 1.00 96.38 217 TRP A CA 1
ATOM 1694 C C . TRP A 1 217 ? -18.967 -6.083 15.155 1.00 96.38 217 TRP A C 1
ATOM 1696 O O . TRP A 1 217 ? -18.431 -5.070 15.605 1.00 96.38 217 TRP A O 1
ATOM 1706 N N . LYS A 1 218 ? -19.478 -6.115 13.914 1.00 92.44 218 LYS A N 1
ATOM 1707 C CA . LYS A 1 218 ? -19.340 -5.013 12.944 1.00 92.44 218 LYS A CA 1
ATOM 1708 C C . LYS A 1 218 ? -19.804 -3.678 13.518 1.00 92.44 218 LYS A C 1
ATOM 1710 O O . LYS A 1 218 ? -19.102 -2.679 13.403 1.00 92.44 218 LYS A O 1
ATOM 1715 N N . ARG A 1 219 ? -20.968 -3.667 14.169 1.00 87.56 219 ARG A N 1
ATOM 1716 C CA . ARG A 1 219 ? -21.552 -2.447 14.736 1.00 87.56 219 ARG A CA 1
ATOM 1717 C C . ARG A 1 219 ? -20.668 -1.845 15.832 1.00 87.56 219 ARG A C 1
ATOM 1719 O O . ARG A 1 219 ? -20.482 -0.638 15.849 1.00 87.56 219 ARG A O 1
ATOM 1726 N N . GLN A 1 220 ? -20.127 -2.675 16.718 1.00 91.94 220 GLN A N 1
ATOM 1727 C CA . GLN A 1 220 ? -19.269 -2.256 17.825 1.00 91.94 220 GLN A CA 1
ATOM 1728 C C . GLN A 1 220 ? -17.953 -1.675 17.303 1.00 91.94 220 GLN A C 1
ATOM 1730 O O . GLN A 1 220 ? -17.503 -0.642 17.788 1.00 91.94 220 GLN A O 1
ATOM 1735 N N . VAL A 1 221 ? -17.363 -2.300 16.278 1.00 93.62 221 VAL A N 1
ATOM 1736 C CA . VAL A 1 221 ? -16.145 -1.791 15.632 1.00 93.62 221 VAL A CA 1
ATOM 1737 C C . VAL A 1 221 ? -16.395 -0.428 14.980 1.00 93.62 221 VAL A C 1
ATOM 1739 O O . VAL A 1 221 ? -15.615 0.496 15.202 1.00 93.62 221 VAL A O 1
ATOM 1742 N N . ILE A 1 222 ? -17.499 -0.269 14.243 1.00 88.19 222 ILE A N 1
ATOM 1743 C CA . ILE A 1 222 ? -17.881 1.018 13.635 1.00 88.19 222 ILE A CA 1
ATOM 1744 C C . ILE A 1 222 ? -18.110 2.087 14.712 1.00 88.19 222 ILE A C 1
ATOM 1746 O O . ILE A 1 222 ? -17.574 3.185 14.603 1.00 88.19 222 ILE A O 1
ATOM 1750 N N . GLU A 1 223 ? -18.828 1.756 15.789 1.00 87.38 223 GLU A N 1
ATOM 1751 C CA . GLU A 1 223 ? -19.075 2.680 16.903 1.00 87.38 223 GLU A CA 1
ATOM 1752 C C . GLU A 1 223 ? -17.764 3.152 17.555 1.00 87.38 223 GLU A C 1
ATOM 1754 O O . GLU A 1 223 ? -17.600 4.334 17.859 1.00 87.38 223 GLU A O 1
ATOM 1759 N N . VAL A 1 224 ? -16.791 2.253 17.726 1.00 91.38 224 VAL A N 1
ATOM 1760 C CA . VAL A 1 224 ? -15.454 2.615 18.213 1.00 91.38 224 VAL A CA 1
ATOM 1761 C C . VAL A 1 224 ? -14.727 3.519 17.217 1.00 91.38 224 VAL A C 1
ATOM 1763 O O . VAL A 1 224 ? -14.092 4.481 17.642 1.00 91.38 224 VAL A O 1
ATOM 1766 N N . MET A 1 225 ? -14.821 3.274 15.910 1.00 89.69 225 MET A N 1
ATOM 1767 C CA . MET A 1 225 ? -14.226 4.167 14.907 1.00 89.69 225 MET A CA 1
ATOM 1768 C C . MET A 1 225 ? -14.848 5.571 14.939 1.00 89.69 225 MET A C 1
ATOM 1770 O O . MET A 1 225 ? -14.113 6.559 14.918 1.00 89.69 225 MET A O 1
ATOM 1774 N N . ASP A 1 226 ? -16.172 5.676 15.072 1.00 83.50 226 ASP A N 1
ATOM 1775 C CA . ASP A 1 226 ? -16.869 6.961 15.204 1.00 83.50 226 ASP A CA 1
ATOM 1776 C C . ASP A 1 226 ? -16.441 7.711 16.477 1.00 83.50 226 ASP A C 1
ATOM 1778 O O . ASP A 1 226 ? -16.112 8.894 16.426 1.00 83.50 226 ASP A O 1
ATOM 1782 N N . GLN A 1 227 ? -16.333 7.014 17.610 1.00 86.19 227 GLN A N 1
ATOM 1783 C CA . GLN A 1 227 ? -15.803 7.591 18.850 1.00 86.19 227 GLN A CA 1
ATOM 1784 C C . GLN A 1 227 ? -14.344 8.058 18.707 1.00 86.19 227 GLN A C 1
ATOM 1786 O O . GLN A 1 227 ? -13.956 9.074 19.282 1.00 86.19 227 GLN A O 1
ATOM 1791 N N . THR A 1 228 ? -13.517 7.321 17.956 1.00 88.56 228 THR A N 1
ATOM 1792 C CA . THR A 1 228 ? -12.127 7.713 17.670 1.00 88.56 228 THR A CA 1
ATOM 1793 C C . THR A 1 228 ? -12.107 9.023 16.884 1.00 88.56 228 THR A C 1
ATOM 1795 O O . THR A 1 228 ? -11.358 9.934 17.239 1.00 88.56 228 THR A O 1
ATOM 1798 N N . ARG A 1 229 ? -12.969 9.150 15.866 1.00 81.62 229 ARG A N 1
ATOM 1799 C CA . ARG A 1 229 ? -13.130 10.384 15.089 1.00 81.62 229 ARG A CA 1
ATOM 1800 C C . ARG A 1 229 ? -13.480 11.566 15.992 1.00 81.62 229 ARG A C 1
ATOM 1802 O O . ARG A 1 229 ? -12.837 12.607 15.894 1.00 81.62 229 ARG A O 1
ATOM 1809 N N . ASP A 1 230 ? -14.436 11.394 16.902 1.00 76.56 230 ASP A N 1
ATOM 1810 C CA . ASP A 1 230 ? -14.883 12.463 17.805 1.00 76.56 230 ASP A CA 1
ATOM 1811 C C . ASP A 1 230 ? -13.778 12.956 18.752 1.00 76.56 230 ASP A C 1
ATOM 1813 O O . ASP A 1 230 ? -13.735 14.144 19.090 1.00 76.56 230 ASP A O 1
ATOM 1817 N N . LEU A 1 231 ? -12.880 12.058 19.173 1.00 78.38 231 LEU A N 1
ATOM 1818 C CA . LEU A 1 231 ? -11.719 12.391 20.000 1.00 78.38 231 LEU A CA 1
ATOM 1819 C C . LEU A 1 231 ? -10.626 13.112 19.201 1.00 78.38 231 LEU A C 1
ATOM 1821 O O . LEU A 1 231 ? -10.078 14.102 19.681 1.00 78.38 231 LEU A O 1
ATOM 1825 N N . ILE A 1 232 ? -10.324 12.663 17.979 1.00 76.12 232 ILE A N 1
ATOM 1826 C CA . ILE A 1 232 ? -9.329 13.324 17.118 1.00 76.12 232 ILE A CA 1
ATOM 1827 C C . ILE A 1 232 ? -9.816 14.723 16.709 1.00 76.12 232 ILE A C 1
ATOM 1829 O O . ILE A 1 232 ? -9.048 15.683 16.786 1.00 76.12 232 ILE A O 1
ATOM 1833 N N . ALA A 1 233 ? -11.105 14.864 16.370 1.00 65.94 233 ALA A N 1
ATOM 1834 C CA . ALA A 1 233 ? -11.740 16.148 16.056 1.00 65.94 233 ALA A CA 1
ATOM 1835 C C . ALA A 1 233 ? -11.615 17.160 17.202 1.00 65.94 233 ALA A C 1
ATOM 1837 O O . ALA A 1 233 ? -11.400 18.352 16.980 1.00 65.94 233 ALA A O 1
ATOM 1838 N N . PHE A 1 234 ? -11.725 16.681 18.444 1.00 56.50 234 PHE A N 1
ATOM 1839 C CA . PHE A 1 234 ? -11.604 17.523 19.628 1.00 56.50 234 PHE A CA 1
ATOM 1840 C C . PHE A 1 234 ? -10.206 18.113 19.806 1.00 56.50 234 PHE A C 1
ATOM 1842 O O . PHE A 1 234 ? -10.096 19.172 20.396 1.00 56.50 234 PHE A O 1
ATOM 1849 N N . GLY A 1 235 ? -9.148 17.495 19.275 1.00 50.56 235 GLY A N 1
ATOM 1850 C CA . GLY A 1 235 ? -7.774 18.006 19.361 1.00 50.56 235 GLY A CA 1
ATOM 1851 C C . GLY A 1 235 ? -7.438 19.152 18.400 1.00 50.56 235 GLY A C 1
ATOM 1852 O O . GLY A 1 235 ? -6.286 19.578 18.333 1.00 50.56 235 GLY A O 1
ATOM 1853 N N . GLY A 1 236 ? -8.406 19.619 17.606 1.00 43.38 236 GLY A N 1
ATOM 1854 C CA . GLY A 1 236 ? -8.277 20.744 16.681 1.00 43.38 236 GLY A CA 1
ATOM 1855 C C . GLY A 1 236 ? -9.088 20.522 15.406 1.00 43.38 236 GLY A C 1
ATOM 1856 O O . GLY A 1 236 ? -9.056 19.427 14.845 1.00 43.38 236 GLY A O 1
ATOM 1857 N N . MET A 1 237 ? -9.770 21.573 14.947 1.00 38.19 237 MET A N 1
ATOM 1858 C CA . MET A 1 237 ? -10.551 21.604 13.706 1.00 38.19 237 MET A CA 1
ATOM 1859 C C . MET A 1 237 ? -9.607 21.500 12.496 1.00 38.19 237 MET A C 1
ATOM 1861 O O . MET A 1 237 ? -9.130 22.515 12.001 1.00 38.19 237 MET A O 1
ATOM 1865 N N . SER A 1 238 ? -9.299 20.287 12.043 1.00 39.59 238 SER A N 1
ATOM 1866 C CA . SER A 1 238 ? -8.665 20.052 10.740 1.00 39.59 238 SER A CA 1
ATOM 1867 C C . SER A 1 238 ? -9.439 18.949 10.023 1.00 39.59 238 SER A C 1
ATOM 1869 O O . SER A 1 238 ? -9.602 17.867 10.581 1.00 39.59 238 SER A O 1
ATOM 1871 N N . GLU A 1 239 ? -9.997 19.300 8.863 1.00 40.50 239 GLU A N 1
ATOM 1872 C CA . GLU A 1 239 ? -10.456 18.488 7.716 1.00 40.50 239 GLU A CA 1
ATOM 1873 C C . GLU A 1 239 ? -11.109 17.100 7.908 1.00 40.50 239 GLU A C 1
ATOM 1875 O O . GLU A 1 239 ? -11.212 16.332 6.958 1.00 40.50 239 GLU A O 1
ATOM 1880 N N . ILE A 1 240 ? -11.704 16.782 9.059 1.00 44.41 240 ILE A N 1
ATOM 1881 C CA . ILE A 1 240 ? -12.584 15.595 9.170 1.00 44.41 240 ILE A CA 1
ATOM 1882 C C . ILE A 1 240 ? -13.830 15.726 8.251 1.00 44.41 240 ILE A C 1
ATOM 1884 O O . ILE A 1 240 ? -14.486 14.735 7.925 1.00 44.41 240 ILE A O 1
ATOM 1888 N N . GLU A 1 241 ? -14.138 16.939 7.773 1.00 38.50 241 GLU A N 1
ATOM 1889 C CA . GLU A 1 241 ? -15.344 17.280 7.003 1.00 38.50 241 GLU A CA 1
ATOM 1890 C C . GLU A 1 241 ? -15.340 16.910 5.501 1.00 38.50 241 GLU A C 1
ATOM 1892 O O . GLU A 1 241 ? -16.367 17.087 4.848 1.00 38.50 241 GLU A O 1
ATOM 1897 N N . ALA A 1 242 ? -14.276 16.347 4.914 1.00 33.84 242 ALA A N 1
ATOM 1898 C CA . ALA A 1 242 ? -14.232 16.167 3.450 1.00 33.84 242 ALA A CA 1
ATOM 1899 C C . ALA A 1 242 ? -14.557 14.754 2.909 1.00 33.84 242 ALA A C 1
ATOM 1901 O O . ALA A 1 242 ? -14.833 14.616 1.713 1.00 33.84 242 ALA A O 1
ATOM 1902 N N . HIS A 1 243 ? -14.585 13.697 3.732 1.00 38.12 243 HIS A N 1
ATOM 1903 C CA . HIS A 1 243 ? -14.690 12.313 3.223 1.00 38.12 243 HIS A CA 1
ATOM 1904 C C . HIS A 1 243 ? -16.010 11.575 3.499 1.00 38.12 243 HIS A C 1
ATOM 1906 O O . HIS A 1 243 ? -16.156 10.420 3.100 1.00 38.12 243 HIS A O 1
ATOM 1912 N N . GLN A 1 244 ? -17.031 12.242 4.052 1.00 40.56 244 GLN A N 1
ATOM 1913 C CA . GLN A 1 244 ? -18.390 11.674 4.114 1.00 40.56 244 GLN A CA 1
ATOM 1914 C C . GLN A 1 244 ? -19.127 11.667 2.760 1.00 40.56 244 GLN A C 1
ATOM 1916 O O . GLN A 1 244 ? -20.134 10.976 2.617 1.00 40.56 244 GLN A O 1
ATOM 1921 N N . TYR A 1 245 ? -18.632 12.359 1.725 1.00 33.78 245 TYR A N 1
ATOM 1922 C CA . TYR A 1 245 ? -19.410 12.550 0.493 1.00 33.78 245 TYR A CA 1
ATOM 1923 C C . TYR A 1 245 ? -19.554 11.324 -0.420 1.00 33.78 245 TYR A C 1
ATOM 1925 O O . TYR A 1 245 ? -20.222 11.413 -1.451 1.00 33.78 245 TYR A O 1
ATOM 1933 N N . ARG A 1 246 ? -18.977 10.168 -0.068 1.00 37.22 246 ARG A N 1
ATOM 1934 C CA . ARG A 1 246 ? -19.294 8.891 -0.721 1.00 37.22 246 ARG A CA 1
ATOM 1935 C C . ARG A 1 246 ? -19.140 7.716 0.249 1.00 37.22 246 ARG A C 1
ATOM 1937 O O . ARG A 1 246 ? -18.202 6.931 0.115 1.00 37.22 246 ARG A O 1
ATOM 1944 N N . LEU A 1 247 ? -20.124 7.506 1.125 1.00 44.09 247 LEU A N 1
ATOM 1945 C CA . LEU A 1 247 ? -20.592 6.136 1.373 1.00 44.09 247 LEU A CA 1
ATOM 1946 C C . LEU A 1 247 ? -21.000 5.573 -0.002 1.00 44.09 247 LEU A C 1
ATOM 1948 O O . LEU A 1 247 ? -22.133 5.734 -0.445 1.00 44.09 247 LEU A O 1
ATOM 1952 N N . ARG A 1 248 ? -20.034 5.040 -0.767 1.00 42.59 248 ARG A N 1
ATOM 1953 C CA . ARG A 1 248 ? -20.324 4.304 -2.000 1.00 42.59 248 ARG A CA 1
ATOM 1954 C C . ARG A 1 248 ? -21.112 3.083 -1.555 1.00 42.59 248 ARG A C 1
ATOM 1956 O O . ARG A 1 248 ? -20.558 2.257 -0.833 1.00 42.59 248 ARG A O 1
ATOM 1963 N N . GLU A 1 249 ? -22.381 3.027 -1.949 1.00 37.78 249 GLU A N 1
ATOM 1964 C CA . GLU A 1 249 ? -23.300 1.935 -1.630 1.00 37.78 249 GLU A CA 1
ATOM 1965 C C . GLU A 1 249 ? -22.588 0.573 -1.690 1.00 37.78 249 GLU A C 1
ATOM 1967 O O . GLU A 1 249 ? -22.069 0.173 -2.733 1.00 37.78 249 GLU A O 1
ATOM 1972 N N . GLY A 1 250 ? -22.555 -0.117 -0.545 1.00 49.81 250 GLY A N 1
ATOM 1973 C CA . GLY A 1 250 ? -22.342 -1.561 -0.460 1.00 49.81 250 GLY A CA 1
ATOM 1974 C C . GLY A 1 250 ? -21.066 -2.063 0.223 1.00 49.81 250 GLY A C 1
ATOM 1975 O O . GLY A 1 250 ? -21.107 -3.185 0.722 1.00 49.81 250 GLY A O 1
ATOM 1976 N N . TYR A 1 251 ? -19.953 -1.308 0.251 1.00 53.31 251 TYR A N 1
ATOM 1977 C CA . TYR A 1 251 ? -18.630 -1.919 0.535 1.00 53.31 251 TYR A CA 1
ATOM 1978 C C . TYR A 1 251 ? -17.800 -1.268 1.649 1.00 53.31 251 TYR A C 1
ATOM 1980 O O . TYR A 1 251 ? -17.116 -1.976 2.383 1.00 53.31 251 TYR A O 1
ATOM 1988 N N . LEU A 1 252 ? -17.825 0.059 1.794 1.00 60.59 252 LEU A N 1
ATOM 1989 C CA . LEU A 1 252 ? -17.055 0.775 2.818 1.00 60.59 252 LEU A CA 1
ATOM 1990 C C . LEU A 1 252 ? -18.000 1.220 3.933 1.00 60.59 252 LEU A C 1
ATOM 1992 O O . LEU A 1 252 ? -18.861 2.060 3.696 1.00 60.59 252 LEU A O 1
ATOM 1996 N N . GLU A 1 253 ? -17.840 0.642 5.122 1.00 63.00 253 GLU A N 1
ATOM 1997 C CA . GLU A 1 253 ? -18.775 0.823 6.240 1.00 63.00 253 GLU A CA 1
ATOM 1998 C C . GLU A 1 253 ? -18.332 1.959 7.169 1.00 63.00 253 GLU A C 1
ATOM 2000 O O . GLU A 1 253 ? -19.160 2.703 7.687 1.00 63.00 253 GLU A O 1
ATOM 2005 N N . ALA A 1 254 ? -17.020 2.126 7.351 1.00 64.62 254 ALA A N 1
ATOM 2006 C CA . ALA A 1 254 ? -16.442 3.259 8.062 1.00 64.62 254 ALA A CA 1
ATOM 2007 C C . ALA A 1 254 ? -15.034 3.574 7.546 1.00 64.62 254 ALA A C 1
ATOM 2009 O O . ALA A 1 254 ? -14.263 2.673 7.202 1.00 64.62 254 ALA A O 1
ATOM 2010 N N . LEU A 1 255 ? -14.704 4.864 7.528 1.00 72.81 255 LEU A N 1
ATOM 2011 C CA . LEU A 1 255 ? -13.409 5.405 7.134 1.00 72.81 255 LEU A CA 1
ATOM 2012 C C . LEU A 1 255 ? -13.018 6.517 8.104 1.00 72.81 255 LEU A C 1
ATOM 2014 O O . LEU A 1 255 ? -13.810 7.425 8.354 1.00 72.81 255 LEU A O 1
ATOM 2018 N N . LEU A 1 256 ? -11.796 6.447 8.615 1.00 71.31 256 LEU A N 1
ATOM 2019 C CA . LEU A 1 256 ? -11.173 7.492 9.410 1.00 71.31 256 LEU A CA 1
ATOM 2020 C C . LEU A 1 256 ? -9.779 7.752 8.850 1.00 71.31 256 LEU A C 1
ATOM 2022 O O . LEU A 1 256 ? -8.976 6.830 8.802 1.00 71.31 256 LEU A O 1
ATOM 2026 N N . ASP A 1 257 ? -9.502 8.988 8.463 1.00 73.12 257 ASP A N 1
ATOM 2027 C CA . ASP A 1 257 ? -8.185 9.440 8.020 1.00 73.12 257 ASP A CA 1
ATOM 2028 C C . ASP A 1 257 ? -7.721 10.572 8.943 1.00 73.12 257 ASP A C 1
ATOM 2030 O O . ASP A 1 257 ? -8.516 11.464 9.262 1.00 73.12 257 ASP A O 1
ATOM 2034 N N . ALA A 1 258 ? -6.498 10.469 9.466 1.00 70.88 258 ALA A N 1
ATOM 2035 C CA . ALA A 1 258 ? -5.955 11.425 10.423 1.00 70.88 258 ALA A CA 1
ATOM 2036 C C . ALA A 1 258 ? -4.420 11.378 10.539 1.00 70.88 258 ALA A C 1
ATOM 2038 O O . ALA A 1 258 ? -3.787 10.324 10.455 1.00 70.88 258 ALA A O 1
ATOM 2039 N N . ASP A 1 259 ? -3.852 12.528 10.901 1.00 68.19 259 ASP A N 1
ATOM 2040 C CA . ASP A 1 259 ? -2.430 12.790 11.175 1.00 68.19 259 ASP A CA 1
ATOM 2041 C C . ASP A 1 259 ? -2.101 12.793 12.691 1.00 68.19 259 ASP A C 1
ATOM 2043 O O . ASP A 1 259 ? -0.954 12.699 13.143 1.00 68.19 259 ASP A O 1
ATOM 2047 N N . ARG A 1 260 ? -3.136 12.896 13.534 1.00 75.56 260 ARG A N 1
ATOM 2048 C CA . ARG A 1 260 ? -3.031 13.167 14.981 1.00 75.56 260 ARG A CA 1
ATOM 2049 C C . ARG A 1 260 ? -3.367 11.982 15.886 1.00 75.56 260 ARG A C 1
ATOM 2051 O O . ARG A 1 260 ? -3.786 12.159 17.029 1.00 75.56 260 ARG A O 1
ATOM 2058 N N . TRP A 1 261 ? -3.086 10.760 15.436 1.00 83.69 261 TRP A N 1
ATOM 2059 C CA . TRP A 1 261 ? -3.256 9.529 16.229 1.00 83.69 261 TRP A CA 1
ATOM 2060 C C . TRP A 1 261 ? -2.527 9.557 17.581 1.00 83.69 261 TRP A C 1
ATOM 2062 O O . TRP A 1 261 ? -2.974 8.947 18.552 1.00 83.69 261 TRP A O 1
ATOM 2072 N N . HIS A 1 262 ? -1.443 10.324 17.684 1.00 82.69 262 HIS A N 1
ATOM 2073 C CA . HIS A 1 262 ? -0.701 10.510 18.929 1.00 82.69 262 HIS A CA 1
ATOM 2074 C C . HIS A 1 262 ? -1.513 11.146 20.067 1.00 82.69 262 HIS A C 1
ATOM 2076 O O . HIS A 1 262 ? -1.204 10.894 21.229 1.00 82.69 262 HIS A O 1
ATOM 2082 N N . LEU A 1 263 ? -2.581 11.896 19.768 1.00 79.38 263 LEU A N 1
ATOM 2083 C CA . LEU A 1 263 ? -3.506 12.416 20.786 1.00 79.38 263 LEU A CA 1
ATOM 2084 C C . LEU A 1 263 ? -4.238 11.299 21.537 1.00 79.38 263 LEU A C 1
ATOM 2086 O O . LEU A 1 263 ? -4.644 11.465 22.684 1.00 79.38 263 LEU A O 1
ATOM 2090 N N . LEU A 1 264 ? -4.384 10.145 20.890 1.00 83.62 264 LEU A N 1
ATOM 2091 C CA . LEU A 1 264 ? -4.980 8.954 21.478 1.00 83.62 264 LEU A CA 1
ATOM 2092 C C . LEU A 1 264 ? -3.942 8.053 22.141 1.00 83.62 264 LEU A C 1
ATOM 2094 O O . LEU A 1 264 ? -4.326 7.040 22.705 1.00 83.62 264 LEU A O 1
ATOM 2098 N N . GLY A 1 265 ? -2.651 8.402 22.094 1.00 86.44 265 GLY A N 1
ATOM 2099 C CA . GLY A 1 265 ? -1.563 7.653 22.730 1.00 86.44 265 GLY A CA 1
ATOM 2100 C C . GLY A 1 265 ? -0.808 6.717 21.796 1.00 86.44 265 GLY A C 1
ATOM 2101 O O . GLY A 1 265 ? 0.061 5.973 22.248 1.00 86.44 265 GLY A O 1
ATOM 2102 N N . PHE A 1 266 ? -1.104 6.753 20.496 1.00 90.12 266 PHE A N 1
ATOM 2103 C CA . PHE A 1 266 ? -0.270 6.085 19.502 1.00 90.12 266 PHE A CA 1
ATOM 2104 C C . PHE A 1 266 ? 1.059 6.828 19.306 1.00 90.12 266 PHE A C 1
ATOM 2106 O O . PHE A 1 266 ? 1.235 7.973 19.725 1.00 90.12 266 PHE A O 1
ATOM 2113 N N . GLU A 1 267 ? 2.031 6.167 18.682 1.00 87.94 267 GLU A N 1
ATOM 2114 C CA . GLU A 1 267 ? 3.292 6.822 18.346 1.00 87.94 267 GLU A CA 1
ATOM 2115 C C . GLU A 1 267 ? 3.049 7.975 17.364 1.00 87.94 267 GLU A C 1
ATOM 2117 O O . GLU A 1 267 ? 2.232 7.870 16.450 1.00 87.94 267 GLU A O 1
ATOM 2122 N N . ARG A 1 268 ? 3.761 9.090 17.553 1.00 86.62 268 ARG A N 1
ATOM 2123 C CA . ARG A 1 268 ? 3.698 10.210 16.616 1.00 86.62 268 ARG A CA 1
ATOM 2124 C C . ARG A 1 268 ? 4.410 9.837 15.321 1.00 86.62 268 ARG A C 1
ATOM 2126 O O . ARG A 1 268 ? 5.604 9.540 15.331 1.00 86.62 268 ARG A O 1
ATOM 2133 N N . THR A 1 269 ? 3.675 9.897 14.223 1.00 86.50 269 THR A N 1
ATOM 2134 C CA . THR A 1 269 ? 4.155 9.603 12.874 1.00 86.50 269 THR A CA 1
ATOM 2135 C C . THR A 1 269 ? 4.410 10.892 12.098 1.00 86.50 269 THR A C 1
ATOM 2137 O O . THR A 1 269 ? 3.930 11.963 12.464 1.00 86.50 269 THR A O 1
ATOM 2140 N N . SER A 1 270 ? 5.219 10.796 11.044 1.00 82.81 270 SER A N 1
ATOM 2141 C CA . SER A 1 270 ? 5.426 11.861 10.050 1.00 82.81 270 SER A CA 1
ATOM 2142 C C . SER A 1 270 ? 4.514 11.696 8.829 1.00 82.81 270 SER A C 1
ATOM 2144 O O . SER A 1 270 ? 4.789 12.260 7.776 1.00 82.81 270 SER A O 1
ATOM 2146 N N . TYR A 1 271 ? 3.515 10.830 8.951 1.00 84.50 271 TYR A N 1
ATOM 2147 C CA . TYR A 1 271 ? 2.645 10.359 7.891 1.00 84.50 271 TYR A CA 1
ATOM 2148 C C . TYR A 1 271 ? 1.252 10.111 8.445 1.00 84.50 271 TYR A C 1
ATOM 2150 O O . TYR A 1 271 ? 1.096 9.859 9.649 1.00 84.50 271 TYR A O 1
ATOM 2158 N N . ASP A 1 272 ? 0.289 10.085 7.536 1.00 85.88 272 ASP A N 1
ATOM 2159 C CA . ASP A 1 272 ? -1.112 9.886 7.861 1.00 85.88 272 ASP A CA 1
ATOM 2160 C C . ASP A 1 272 ? -1.428 8.403 7.959 1.00 85.88 272 ASP A C 1
ATOM 2162 O O . ASP A 1 272 ? -0.857 7.554 7.257 1.00 85.88 272 ASP A O 1
ATOM 2166 N N . ILE A 1 273 ? -2.331 8.086 8.879 1.00 90.06 273 ILE A N 1
ATOM 2167 C CA . ILE A 1 273 ? -2.847 6.736 9.043 1.00 90.06 273 ILE A CA 1
ATOM 2168 C C . ILE A 1 273 ? -4.339 6.784 8.780 1.00 90.06 273 ILE A C 1
ATOM 2170 O O . ILE A 1 273 ? -5.089 7.527 9.414 1.00 90.06 273 ILE A O 1
ATOM 2174 N N . GLU A 1 274 ? -4.758 5.905 7.890 1.00 91.31 274 GLU A N 1
ATOM 2175 C CA . GLU A 1 274 ? -6.147 5.679 7.560 1.00 91.31 274 GLU A CA 1
ATOM 2176 C C . GLU A 1 274 ? -6.596 4.363 8.201 1.00 91.31 274 GLU A C 1
ATOM 2178 O O . GLU A 1 274 ? -5.894 3.356 8.137 1.00 91.31 274 GLU A O 1
ATOM 2183 N N . LEU A 1 275 ? -7.762 4.359 8.840 1.00 93.56 275 LEU A N 1
ATOM 2184 C CA . LEU A 1 275 ? -8.408 3.184 9.412 1.00 93.56 275 LEU A CA 1
ATOM 2185 C C . LEU A 1 275 ? -9.739 2.946 8.700 1.00 93.56 275 LEU A C 1
ATOM 2187 O O . LEU A 1 275 ? -10.617 3.811 8.667 1.00 93.56 275 LEU A O 1
ATOM 2191 N N . LYS A 1 276 ? -9.903 1.742 8.160 1.00 92.69 276 LYS A N 1
ATOM 2192 C CA . LYS A 1 276 ? -11.059 1.323 7.369 1.00 92.69 276 LYS A CA 1
ATOM 2193 C C . LYS A 1 276 ? -11.701 0.084 7.961 1.00 92.69 276 LYS A C 1
ATOM 2195 O O . LYS A 1 276 ? -11.027 -0.918 8.177 1.00 92.69 276 LYS A O 1
ATOM 2200 N N . CYS A 1 277 ? -13.020 0.123 8.122 1.00 92.38 277 CYS A N 1
ATOM 2201 C CA . CYS A 1 277 ? -13.835 -1.078 8.255 1.00 92.38 277 CYS A CA 1
ATOM 2202 C C . CYS A 1 277 ? -14.616 -1.253 6.955 1.00 92.38 277 CYS A C 1
ATOM 2204 O O . CYS A 1 277 ? -15.451 -0.415 6.608 1.00 92.38 277 CYS A O 1
ATOM 2206 N N . TYR A 1 278 ? -14.340 -2.322 6.217 1.00 87.69 278 TYR A N 1
ATOM 2207 C CA . TYR A 1 278 ? -14.995 -2.568 4.936 1.00 87.69 278 TYR A CA 1
ATOM 2208 C C . TYR A 1 278 ? -15.386 -4.036 4.778 1.00 87.69 278 TYR A C 1
ATOM 2210 O O . TYR A 1 278 ? -14.864 -4.927 5.453 1.00 87.69 278 TYR A O 1
ATOM 2218 N N . GLN A 1 279 ? -16.342 -4.273 3.891 1.00 85.31 279 GLN A N 1
ATOM 2219 C CA . GLN A 1 279 ? -16.922 -5.576 3.622 1.00 85.31 279 GLN A CA 1
ATOM 2220 C C . GLN A 1 279 ? -16.878 -5.865 2.120 1.00 85.31 279 GLN A C 1
ATOM 2222 O O . GLN A 1 279 ? -16.862 -4.948 1.294 1.00 85.31 279 GLN A O 1
ATOM 2227 N N . ASN A 1 280 ? -16.817 -7.145 1.754 1.00 85.00 280 ASN A N 1
ATOM 2228 C CA . ASN A 1 280 ? -16.788 -7.521 0.347 1.00 85.00 280 ASN A CA 1
ATOM 2229 C C . ASN A 1 280 ? -18.123 -7.237 -0.340 1.00 85.00 280 ASN A C 1
ATOM 2231 O O . ASN A 1 280 ? -19.190 -7.175 0.278 1.00 85.00 280 ASN A O 1
ATOM 2235 N N . ALA A 1 281 ? -18.045 -7.097 -1.658 1.00 81.06 281 ALA A N 1
ATOM 2236 C CA . ALA A 1 281 ? -19.222 -6.890 -2.464 1.00 81.06 281 ALA A CA 1
ATOM 2237 C C . ALA A 1 281 ? -20.172 -8.079 -2.456 1.00 81.06 281 ALA A C 1
ATOM 2239 O O . ALA A 1 281 ? -19.730 -9.211 -2.613 1.00 81.06 281 ALA A O 1
ATOM 2240 N N . GLY A 1 282 ? -21.469 -7.814 -2.262 1.00 82.81 282 GLY A N 1
ATOM 2241 C CA . GLY A 1 282 ? -22.483 -8.868 -2.215 1.00 82.81 282 GLY A CA 1
ATOM 2242 C C . GLY A 1 282 ? -22.341 -9.813 -1.018 1.00 82.81 282 GLY A C 1
ATOM 2243 O O . GLY A 1 282 ? -22.829 -10.933 -1.079 1.00 82.81 282 GLY A O 1
ATOM 2244 N N . TRP A 1 283 ? -21.689 -9.396 0.076 1.00 87.19 283 TRP A N 1
ATOM 2245 C CA . TRP A 1 283 ? -21.408 -10.263 1.233 1.00 87.19 283 TRP A CA 1
ATOM 2246 C C . TRP A 1 283 ? -22.640 -10.979 1.808 1.00 87.19 283 TRP A C 1
ATOM 2248 O O . TRP A 1 283 ? -22.511 -12.061 2.370 1.00 87.19 283 TRP A O 1
ATOM 2258 N N . THR A 1 284 ? -23.835 -10.402 1.659 1.00 88.56 284 THR A N 1
ATOM 2259 C CA . THR A 1 284 ? -25.108 -11.004 2.084 1.00 88.56 284 THR A CA 1
ATOM 2260 C C . THR A 1 284 ? -25.453 -12.286 1.328 1.00 88.56 284 THR A C 1
ATOM 2262 O O . THR A 1 284 ? -26.236 -13.091 1.823 1.00 88.56 284 THR A O 1
ATOM 2265 N N . GLU A 1 285 ? -24.903 -12.456 0.126 1.00 92.06 285 GLU A N 1
ATOM 2266 C CA . GLU A 1 285 ? -25.066 -13.634 -0.734 1.00 92.06 285 GLU A CA 1
ATOM 2267 C C . GLU A 1 285 ? -23.947 -14.663 -0.515 1.00 92.06 285 GLU A C 1
ATOM 2269 O O . GLU A 1 285 ? -24.078 -15.822 -0.908 1.00 92.06 285 GLU A O 1
ATOM 2274 N N . ILE A 1 286 ? -22.857 -14.251 0.136 1.00 91.44 286 ILE A N 1
ATOM 2275 C CA . ILE A 1 286 ? -21.727 -15.107 0.478 1.00 91.44 286 ILE A CA 1
ATOM 2276 C C . ILE A 1 286 ? -22.085 -15.899 1.750 1.00 91.44 286 ILE A C 1
ATOM 2278 O O . ILE A 1 286 ? -22.525 -15.289 2.731 1.00 91.44 286 ILE A O 1
ATOM 2282 N N . PRO A 1 287 ? -21.914 -17.237 1.775 1.00 94.25 287 PRO A N 1
ATOM 2283 C CA . PRO A 1 287 ? -22.135 -18.044 2.974 1.00 94.25 287 PRO A CA 1
ATOM 2284 C C . PRO A 1 287 ? -21.307 -17.545 4.158 1.00 94.25 287 PRO A C 1
ATOM 2286 O O . PRO A 1 287 ? -20.170 -17.120 3.981 1.00 94.25 287 PRO A O 1
ATOM 2289 N N . ARG A 1 288 ? -21.849 -17.626 5.378 1.00 93.75 288 ARG A N 1
ATOM 2290 C CA . ARG A 1 288 ? -21.162 -17.126 6.579 1.00 93.75 288 ARG A CA 1
ATOM 2291 C C . ARG A 1 288 ? -19.838 -17.848 6.839 1.00 93.75 288 ARG A C 1
ATOM 2293 O O . ARG A 1 288 ? -18.945 -17.276 7.435 1.00 93.75 288 ARG A O 1
ATOM 2300 N N . GLU A 1 289 ? -19.714 -19.097 6.411 1.00 93.00 289 GLU A N 1
ATOM 2301 C CA . GLU A 1 289 ? -18.500 -19.899 6.566 1.00 93.00 289 GLU A CA 1
ATOM 2302 C C . GLU A 1 289 ? -17.342 -19.403 5.688 1.00 93.00 289 GLU A C 1
ATOM 2304 O O . GLU A 1 289 ? -16.189 -19.739 5.954 1.00 93.00 289 GLU A O 1
ATOM 2309 N N . ASP A 1 290 ? -17.636 -18.621 4.647 1.00 93.75 290 ASP A N 1
ATOM 2310 C CA . ASP A 1 290 ? -16.629 -18.028 3.778 1.00 93.75 290 ASP A CA 1
ATOM 2311 C C . ASP A 1 290 ? -16.075 -16.741 4.423 1.00 93.75 290 ASP A C 1
ATOM 2313 O O . ASP A 1 290 ? -16.846 -15.846 4.798 1.00 93.75 290 ASP A O 1
ATOM 2317 N N . PRO A 1 291 ? -14.743 -16.579 4.525 1.00 93.19 291 PRO A N 1
ATOM 2318 C CA . PRO A 1 291 ? -14.140 -15.374 5.085 1.00 93.19 291 PRO A CA 1
ATOM 2319 C C . PRO A 1 291 ? -14.596 -14.083 4.387 1.00 93.19 291 PRO A C 1
ATOM 2321 O O . PRO A 1 291 ? -14.725 -13.038 5.024 1.00 93.19 291 PRO A O 1
ATOM 2324 N N . ALA A 1 292 ? -14.913 -14.121 3.094 1.00 91.81 292 ALA A N 1
ATOM 2325 C CA . ALA A 1 292 ? -15.422 -12.974 2.354 1.00 91.81 292 ALA A CA 1
ATOM 2326 C C . ALA A 1 292 ? -16.761 -12.432 2.894 1.00 91.81 292 ALA A C 1
ATOM 2328 O O . ALA A 1 292 ? -17.065 -11.260 2.666 1.00 91.81 292 ALA A O 1
ATOM 2329 N N . HIS A 1 293 ? -17.535 -13.228 3.642 1.00 94.06 293 HIS A N 1
ATOM 2330 C CA . HIS A 1 293 ? -18.741 -12.761 4.332 1.00 94.06 293 HIS A CA 1
ATOM 2331 C C . HIS A 1 293 ? -18.422 -11.749 5.437 1.00 94.06 293 HIS A C 1
ATOM 2333 O O . HIS A 1 293 ? -19.220 -10.863 5.747 1.00 94.06 293 HIS A O 1
ATOM 2339 N N . HIS A 1 294 ? -17.251 -11.874 6.051 1.00 95.00 294 HIS A N 1
ATOM 2340 C CA . HIS A 1 294 ? -16.878 -11.152 7.254 1.00 95.00 294 HIS A CA 1
ATOM 2341 C C . HIS A 1 294 ? -16.188 -9.814 6.948 1.00 95.00 294 HIS A C 1
ATOM 2343 O O . HIS A 1 294 ? -15.457 -9.714 5.962 1.00 95.00 294 HIS A O 1
ATOM 2349 N N . PRO A 1 295 ? -16.387 -8.770 7.770 1.00 94.94 295 PRO A N 1
ATOM 2350 C CA . PRO A 1 295 ? -15.713 -7.486 7.606 1.00 94.94 295 PRO A CA 1
ATOM 2351 C C . PRO A 1 295 ? -14.214 -7.561 7.923 1.00 94.94 295 PRO A C 1
ATOM 2353 O O . PRO A 1 295 ? -13.746 -8.419 8.677 1.00 94.94 295 PRO A O 1
ATOM 2356 N N . LYS A 1 296 ? -13.470 -6.600 7.373 1.00 94.94 296 LYS A N 1
ATOM 2357 C CA . LYS A 1 296 ? -12.040 -6.396 7.608 1.00 94.94 296 LYS A CA 1
ATOM 2358 C C . LYS A 1 296 ? -11.812 -5.031 8.252 1.00 94.94 296 LYS A C 1
ATOM 2360 O O . LYS A 1 296 ? -12.293 -4.032 7.719 1.00 94.94 296 LYS A O 1
ATOM 2365 N N . LEU A 1 297 ? -11.078 -4.997 9.367 1.00 96.81 297 LEU A N 1
ATOM 2366 C CA . LEU A 1 297 ? -10.541 -3.765 9.946 1.00 96.81 297 LEU A CA 1
ATOM 2367 C C . LEU A 1 297 ? -9.080 -3.622 9.521 1.00 96.81 297 LEU A C 1
ATOM 2369 O O . LEU A 1 297 ? -8.256 -4.477 9.846 1.00 96.81 297 LEU A O 1
ATOM 2373 N N . GLU A 1 298 ? -8.769 -2.555 8.796 1.00 96.44 298 GLU A N 1
ATOM 2374 C CA . GLU A 1 298 ? -7.468 -2.317 8.177 1.00 96.44 298 GLU A CA 1
ATOM 2375 C C . GLU A 1 298 ? -6.954 -0.922 8.507 1.00 96.44 298 GLU A C 1
ATOM 2377 O O . GLU A 1 298 ? -7.661 0.058 8.286 1.00 96.44 298 GLU A O 1
ATOM 2382 N N . ALA A 1 299 ? -5.726 -0.845 9.012 1.00 96.00 299 ALA A N 1
ATOM 2383 C CA . ALA A 1 299 ? -4.980 0.398 9.106 1.00 96.00 299 ALA A CA 1
ATOM 2384 C C . ALA A 1 299 ? -3.967 0.464 7.962 1.00 96.00 299 ALA A C 1
ATOM 2386 O O . ALA A 1 299 ? -3.220 -0.493 7.746 1.00 96.00 299 ALA A O 1
ATOM 2387 N N . SER A 1 300 ? -3.903 1.591 7.267 1.00 94.12 300 SER A N 1
ATOM 2388 C CA . SER A 1 300 ? -3.004 1.821 6.143 1.00 94.12 300 SER A CA 1
ATOM 2389 C C . SER A 1 300 ? -2.224 3.116 6.300 1.00 94.12 300 SER A C 1
ATOM 2391 O O . SER A 1 300 ? -2.733 4.119 6.793 1.00 94.12 300 SER A O 1
ATOM 2393 N N . PHE A 1 301 ? -0.974 3.095 5.846 1.00 90.75 301 PHE A N 1
ATOM 2394 C CA . PHE A 1 301 ? -0.214 4.307 5.560 1.00 90.75 301 PHE A CA 1
ATOM 2395 C C . PHE A 1 301 ? -0.903 5.067 4.414 1.00 90.75 301 PHE A C 1
ATOM 2397 O O . PHE A 1 301 ? -1.059 4.512 3.321 1.00 90.75 301 PHE A O 1
ATOM 2404 N N . ALA A 1 302 ? -1.309 6.313 4.670 1.00 81.75 302 ALA A N 1
ATOM 2405 C CA . ALA A 1 302 ? -2.152 7.115 3.780 1.00 81.75 302 ALA A CA 1
ATOM 2406 C C . ALA A 1 302 ? -1.415 8.272 3.083 1.00 81.75 302 ALA A C 1
ATOM 2408 O O . ALA A 1 302 ? -2.037 9.114 2.446 1.00 81.75 302 ALA A O 1
ATOM 2409 N N . GLY A 1 303 ? -0.082 8.275 3.120 1.00 79.75 303 GLY A N 1
ATOM 2410 C CA . GLY A 1 303 ? 0.728 9.338 2.531 1.00 79.75 303 GLY A CA 1
ATOM 2411 C C . GLY A 1 303 ? 1.334 10.254 3.586 1.00 79.75 303 GLY A C 1
ATOM 2412 O O . GLY A 1 303 ? 1.424 9.908 4.760 1.00 79.75 303 GLY A O 1
ATOM 2413 N N . VAL A 1 304 ? 1.846 11.386 3.128 1.00 79.44 304 VAL A N 1
ATOM 2414 C CA . VAL A 1 304 ? 2.523 12.395 3.944 1.00 79.44 304 VAL A CA 1
ATOM 2415 C C . VAL A 1 304 ? 1.978 13.760 3.556 1.00 79.44 304 VAL A C 1
ATOM 2417 O O . VAL A 1 304 ? 1.808 14.033 2.365 1.00 79.44 304 VAL A O 1
ATOM 2420 N N . ASP A 1 305 ? 1.738 14.608 4.549 1.00 67.81 305 ASP A N 1
ATOM 2421 C CA . ASP A 1 305 ? 1.290 15.977 4.326 1.00 67.81 305 ASP A CA 1
ATOM 2422 C C . ASP A 1 305 ? 2.360 16.839 3.639 1.00 67.81 305 ASP A C 1
ATOM 2424 O O . ASP A 1 305 ? 3.548 16.823 3.988 1.00 67.81 305 ASP A O 1
ATOM 2428 N N . GLY A 1 306 ? 1.914 17.664 2.687 1.00 64.31 306 GLY A N 1
ATOM 2429 C CA . GLY A 1 306 ? 2.745 18.655 1.999 1.00 64.31 306 GLY A CA 1
ATOM 2430 C C . GLY A 1 306 ? 3.966 18.053 1.293 1.00 64.31 306 GLY A C 1
ATOM 2431 O O . GLY A 1 306 ? 3.846 17.112 0.513 1.00 64.31 306 GLY A O 1
ATOM 2432 N N . ASP A 1 307 ? 5.146 18.620 1.564 1.00 59.47 307 ASP A N 1
ATOM 2433 C CA . ASP A 1 307 ? 6.437 18.182 1.007 1.00 59.47 307 ASP A CA 1
ATOM 2434 C C . ASP A 1 307 ? 7.164 17.164 1.913 1.00 59.47 307 ASP A C 1
ATOM 2436 O O . ASP A 1 307 ? 8.387 17.005 1.834 1.00 59.47 307 ASP A O 1
ATOM 2440 N N . GLY A 1 308 ? 6.440 16.500 2.823 1.00 69.75 308 GLY A N 1
ATOM 2441 C CA . GLY A 1 308 ? 7.000 15.463 3.685 1.00 69.75 308 GLY A CA 1
ATOM 2442 C C . GLY A 1 308 ? 7.661 14.340 2.878 1.00 69.75 308 GLY A C 1
ATOM 2443 O O . GLY A 1 308 ? 7.178 13.931 1.823 1.00 69.75 308 GLY A O 1
ATOM 2444 N N . ALA A 1 309 ? 8.789 13.823 3.365 1.00 83.19 309 ALA A N 1
ATOM 2445 C CA . ALA A 1 309 ? 9.416 12.656 2.756 1.00 83.19 309 ALA A CA 1
ATOM 2446 C C . ALA A 1 309 ? 8.681 11.382 3.187 1.00 83.19 309 ALA A C 1
ATOM 2448 O O . ALA A 1 309 ? 8.387 11.188 4.367 1.00 83.19 309 ALA A O 1
ATOM 2449 N N . LEU A 1 310 ? 8.437 10.488 2.228 1.00 91.94 310 LEU A N 1
ATOM 2450 C CA . LEU A 1 310 ? 7.925 9.149 2.508 1.00 91.94 310 LEU A CA 1
ATOM 2451 C C . LEU A 1 310 ? 8.876 8.390 3.465 1.00 91.94 310 LEU A C 1
ATOM 2453 O O . LEU A 1 310 ? 10.099 8.585 3.392 1.00 91.94 310 LEU A O 1
ATOM 2457 N N . PRO A 1 311 ? 8.363 7.488 4.324 1.00 93.69 311 PRO A N 1
ATOM 2458 C CA . PRO A 1 311 ? 9.215 6.660 5.175 1.00 93.69 311 PRO A CA 1
ATOM 2459 C C . PRO A 1 311 ? 10.227 5.863 4.350 1.00 93.69 311 PRO A C 1
ATOM 2461 O O . PRO A 1 311 ? 9.905 5.362 3.265 1.00 93.69 311 PRO A O 1
ATOM 2464 N N . HIS A 1 312 ? 11.456 5.744 4.849 1.00 95.81 312 HIS A N 1
ATOM 2465 C CA . HIS A 1 312 ? 12.444 4.863 4.229 1.00 95.81 312 HIS A CA 1
ATOM 2466 C C . HIS A 1 312 ? 12.025 3.396 4.409 1.00 95.81 312 HIS A C 1
ATOM 2468 O O . HIS A 1 312 ? 11.358 3.051 5.384 1.00 95.81 312 HIS A O 1
ATOM 2474 N N . VAL A 1 313 ? 12.427 2.507 3.500 1.00 96.50 313 VAL A N 1
ATOM 2475 C CA . VAL A 1 313 ? 12.134 1.062 3.617 1.00 96.50 313 VAL A CA 1
ATOM 2476 C C . VAL A 1 313 ? 12.650 0.439 4.918 1.00 96.50 313 VAL A C 1
ATOM 2478 O O . VAL A 1 313 ? 12.009 -0.460 5.456 1.00 96.50 313 VAL A O 1
ATOM 2481 N N . ASP A 1 314 ? 13.743 0.964 5.476 1.00 96.94 314 ASP A N 1
ATOM 2482 C CA . ASP A 1 314 ? 14.296 0.508 6.760 1.00 96.94 314 ASP A CA 1
ATOM 2483 C C . ASP A 1 314 ? 13.374 0.849 7.952 1.00 96.94 314 ASP A C 1
ATOM 2485 O O . ASP A 1 314 ? 13.513 0.295 9.041 1.00 96.94 314 ASP A O 1
ATOM 2489 N N . GLU A 1 315 ? 12.397 1.743 7.761 1.00 95.50 315 GLU A N 1
ATOM 2490 C CA . GLU A 1 315 ? 11.381 2.084 8.760 1.00 95.50 315 GLU A CA 1
ATOM 2491 C C . GLU A 1 315 ? 10.153 1.157 8.702 1.00 95.50 315 GLU A C 1
ATOM 2493 O O . GLU A 1 315 ? 9.207 1.358 9.465 1.00 95.50 315 GLU A O 1
ATOM 2498 N N . TRP A 1 316 ? 10.151 0.128 7.843 1.00 95.81 316 TRP A N 1
ATOM 2499 C CA . TRP A 1 316 ? 9.034 -0.812 7.674 1.00 95.81 316 TRP A CA 1
ATOM 2500 C C . TRP A 1 316 ? 8.504 -1.370 8.993 1.00 95.81 316 TRP A C 1
ATOM 2502 O O . TRP A 1 316 ? 7.309 -1.271 9.269 1.00 95.81 316 TRP A O 1
ATOM 2512 N N . ASP A 1 317 ? 9.379 -1.907 9.843 1.00 95.50 317 ASP A N 1
ATOM 2513 C CA . ASP A 1 317 ? 8.956 -2.508 11.110 1.00 95.50 317 ASP A CA 1
ATOM 2514 C C . ASP A 1 317 ? 8.325 -1.484 12.051 1.00 95.50 317 ASP A C 1
ATOM 2516 O O . ASP A 1 317 ? 7.362 -1.794 12.758 1.00 95.50 317 ASP A O 1
ATOM 2520 N N . LYS A 1 318 ? 8.823 -0.244 12.026 1.00 94.75 318 LYS A N 1
ATOM 2521 C CA . LYS A 1 318 ? 8.260 0.864 12.795 1.00 94.75 318 LYS A CA 1
ATOM 2522 C C . LYS A 1 318 ? 6.866 1.215 12.280 1.00 94.75 318 LYS A C 1
ATOM 2524 O O . LYS A 1 318 ? 5.928 1.259 13.074 1.00 94.75 318 LYS A O 1
ATOM 2529 N N . VAL A 1 319 ? 6.712 1.396 10.967 1.00 95.19 319 VAL A N 1
ATOM 2530 C CA . VAL A 1 319 ? 5.414 1.678 10.333 1.00 95.19 319 VAL A CA 1
ATOM 2531 C C . VAL A 1 319 ? 4.413 0.572 10.648 1.00 95.19 319 VAL A C 1
ATOM 2533 O O . VAL A 1 319 ? 3.342 0.825 11.199 1.00 95.19 319 VAL A O 1
ATOM 2536 N N . MET A 1 320 ? 4.792 -0.679 10.403 1.00 96.38 320 MET A N 1
ATOM 2537 C CA . MET A 1 320 ? 3.929 -1.827 10.648 1.00 96.38 320 MET A CA 1
ATOM 2538 C C . MET A 1 320 ? 3.600 -2.021 12.130 1.00 96.38 320 MET A C 1
ATOM 2540 O O . MET A 1 320 ? 2.506 -2.482 12.446 1.00 96.38 320 MET A O 1
ATOM 2544 N N . SER A 1 321 ? 4.506 -1.684 13.051 1.00 95.38 321 SER A N 1
ATOM 2545 C CA . SER A 1 321 ? 4.230 -1.708 14.493 1.00 95.38 321 SER A CA 1
ATOM 2546 C C . SER A 1 321 ? 3.110 -0.734 14.866 1.00 95.38 321 SER A C 1
ATOM 2548 O O . SER A 1 321 ? 2.179 -1.112 15.587 1.00 95.38 321 SER A O 1
ATOM 2550 N N . VAL A 1 322 ? 3.146 0.490 14.328 1.00 95.38 322 VAL A N 1
ATOM 2551 C CA . VAL A 1 322 ? 2.104 1.499 14.559 1.00 95.38 322 VAL A CA 1
ATOM 2552 C C . VAL A 1 322 ? 0.774 1.050 13.957 1.00 95.38 322 VAL A C 1
ATOM 2554 O O . VAL A 1 322 ? -0.214 0.970 14.686 1.00 95.38 322 VAL A O 1
ATOM 2557 N N . LEU A 1 323 ? 0.749 0.663 12.676 1.00 96.81 323 LEU A N 1
ATOM 2558 C CA . LEU A 1 323 ? -0.478 0.221 11.996 1.00 96.81 323 LEU A CA 1
ATOM 2559 C C . LEU A 1 323 ? -1.126 -0.979 12.703 1.00 96.81 323 LEU A C 1
ATOM 2561 O O . LEU A 1 323 ? -2.329 -0.984 12.964 1.00 96.81 323 LEU A O 1
ATOM 2565 N N . ARG A 1 324 ? -0.324 -1.975 13.105 1.00 97.31 324 ARG A N 1
ATOM 2566 C CA . ARG A 1 324 ? -0.811 -3.127 13.879 1.00 97.31 324 ARG A CA 1
ATOM 2567 C C . ARG A 1 324 ? -1.382 -2.700 15.229 1.00 97.31 324 ARG A C 1
ATOM 2569 O O . ARG A 1 324 ? -2.426 -3.201 15.632 1.00 97.31 324 ARG A O 1
ATOM 2576 N N . SER A 1 325 ? -0.717 -1.778 15.926 1.00 96.75 325 SER A N 1
ATOM 2577 C CA . SER A 1 325 ? -1.191 -1.253 17.214 1.00 96.75 325 SER A CA 1
ATOM 2578 C C . SER A 1 325 ? -2.533 -0.535 17.080 1.00 96.75 325 SER A C 1
ATOM 2580 O O . SER A 1 325 ? -3.393 -0.714 17.940 1.00 96.75 325 SER A O 1
ATOM 2582 N N . VAL A 1 326 ? -2.739 0.221 15.996 1.00 96.25 326 VAL A N 1
ATOM 2583 C CA . VAL A 1 326 ? -4.022 0.872 15.697 1.00 96.25 326 VAL A CA 1
ATOM 2584 C C . VAL A 1 326 ? -5.122 -0.176 15.525 1.00 96.25 326 VAL A C 1
ATOM 2586 O O . VAL A 1 326 ? -6.127 -0.096 16.229 1.00 96.25 326 VAL A O 1
ATOM 2589 N N . VAL A 1 327 ? -4.928 -1.193 14.677 1.00 97.38 327 VAL A N 1
ATOM 2590 C CA . VAL A 1 327 ? -5.927 -2.264 14.475 1.00 97.38 327 VAL A CA 1
ATOM 2591 C C . VAL A 1 327 ? -6.245 -2.980 15.789 1.00 97.38 327 VAL A C 1
ATOM 2593 O O . VAL A 1 327 ? -7.411 -3.063 16.174 1.00 97.38 327 VAL A O 1
ATOM 2596 N N . SER A 1 328 ? -5.222 -3.447 16.508 1.00 97.62 328 SER A N 1
ATOM 2597 C CA . SER A 1 328 ? -5.406 -4.203 17.753 1.00 97.62 328 SER A CA 1
ATOM 2598 C C . SER A 1 328 ? -6.109 -3.384 18.831 1.00 97.62 328 SER A C 1
ATOM 2600 O O . SER A 1 328 ? -7.028 -3.890 19.467 1.00 97.62 328 SER A O 1
ATOM 2602 N N . ALA A 1 329 ? -5.753 -2.106 18.999 1.00 96.44 329 ALA A N 1
ATOM 2603 C CA . ALA A 1 329 ? -6.416 -1.238 19.969 1.00 96.44 329 ALA A CA 1
ATOM 2604 C C . ALA A 1 329 ? -7.907 -1.046 19.651 1.00 96.44 329 ALA A C 1
ATOM 2606 O O . ALA A 1 329 ? -8.730 -1.091 20.562 1.00 96.44 329 ALA A O 1
ATOM 2607 N N . HIS A 1 330 ? -8.271 -0.881 18.374 1.00 96.50 330 HIS A N 1
ATOM 2608 C CA . HIS A 1 330 ? -9.670 -0.692 17.974 1.00 96.50 330 HIS A CA 1
ATOM 2609 C C . HIS A 1 330 ? -10.505 -1.959 18.139 1.00 96.50 330 HIS A C 1
ATOM 2611 O O . HIS A 1 330 ? -11.629 -1.875 18.634 1.00 96.50 330 HIS A O 1
ATOM 2617 N N . LEU A 1 331 ? -9.958 -3.125 17.785 1.00 97.06 331 LEU A N 1
ATOM 2618 C CA . LEU A 1 331 ? -10.620 -4.405 18.045 1.00 97.06 331 LEU A CA 1
ATOM 2619 C C . LEU A 1 331 ? -10.826 -4.622 19.543 1.00 97.06 331 LEU A C 1
ATOM 2621 O O . LEU A 1 331 ? -11.921 -4.977 19.975 1.00 97.06 331 LEU A O 1
ATOM 2625 N N . GLU A 1 332 ? -9.811 -4.319 20.345 1.00 95.44 332 GLU A N 1
ATOM 2626 C CA . GLU A 1 332 ? -9.875 -4.487 21.790 1.00 95.44 332 GLU A CA 1
ATOM 2627 C C . GLU A 1 332 ? -10.889 -3.539 22.448 1.00 95.44 332 GLU A C 1
ATOM 2629 O O . GLU A 1 332 ? -11.687 -3.969 23.281 1.00 95.44 332 GLU A O 1
ATOM 2634 N N . TRP A 1 333 ? -10.934 -2.266 22.037 1.00 94.38 333 TRP A N 1
ATOM 2635 C CA . TRP A 1 333 ? -11.962 -1.322 22.491 1.00 94.38 333 TRP A CA 1
ATOM 2636 C C . TRP A 1 333 ? -13.374 -1.744 22.075 1.00 94.38 333 TRP A C 1
ATOM 2638 O O . TRP A 1 333 ? -14.321 -1.492 22.819 1.00 94.38 333 TRP A O 1
ATOM 2648 N N . ALA A 1 334 ? -13.519 -2.402 20.922 1.00 94.69 334 ALA A N 1
ATOM 2649 C CA . ALA A 1 334 ? -14.792 -2.950 20.455 1.00 94.69 334 ALA A CA 1
ATOM 2650 C C . ALA A 1 334 ? -15.181 -4.260 21.165 1.00 94.69 334 ALA A C 1
ATOM 2652 O O . ALA A 1 334 ? -16.306 -4.732 20.998 1.00 94.69 334 ALA A O 1
ATOM 2653 N N . GLY A 1 335 ? -14.277 -4.837 21.965 1.00 95.31 335 GLY A N 1
ATOM 2654 C CA . GLY A 1 335 ? -14.470 -6.112 22.653 1.00 95.31 335 GLY A CA 1
ATOM 2655 C C . GLY A 1 335 ? -14.248 -7.342 21.771 1.00 95.31 335 GLY A C 1
ATOM 2656 O O . GLY A 1 335 ? -14.596 -8.441 22.191 1.00 95.31 335 GLY A O 1
ATOM 2657 N N . VAL A 1 336 ? -13.672 -7.173 20.577 1.00 97.19 336 VAL A N 1
ATOM 2658 C CA . VAL A 1 336 ? -13.33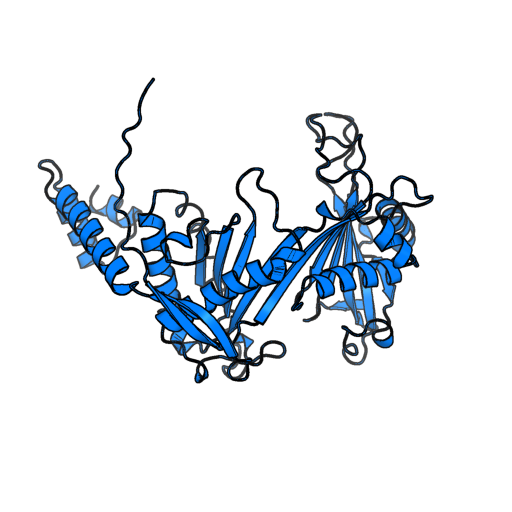2 -8.276 19.673 1.00 97.19 336 VAL A CA 1
ATOM 2659 C C . VAL A 1 336 ? -12.098 -8.985 20.219 1.00 97.19 336 VAL A C 1
ATOM 2661 O O . VAL A 1 336 ? -10.993 -8.437 20.220 1.00 97.19 336 VAL A O 1
ATOM 2664 N N . GLY A 1 337 ? -12.301 -10.200 20.716 1.00 94.88 337 GLY A N 1
ATOM 2665 C CA . GLY A 1 337 ? -11.235 -11.062 21.190 1.00 94.88 337 GLY A CA 1
ATOM 2666 C C . GLY A 1 337 ? -10.604 -11.881 20.067 1.00 94.88 337 GLY A C 1
ATOM 2667 O O . GLY A 1 337 ? -10.870 -11.722 18.875 1.00 94.88 337 GLY A O 1
ATOM 2668 N N . ARG A 1 338 ? -9.711 -12.781 20.475 1.00 96.38 338 ARG A N 1
ATOM 2669 C CA . ARG A 1 338 ? -8.975 -13.656 19.560 1.00 96.38 338 ARG A CA 1
ATOM 2670 C C . ARG A 1 338 ? -9.866 -14.702 18.892 1.00 96.38 338 ARG A C 1
ATOM 2672 O O . ARG A 1 338 ? -9.595 -15.079 17.757 1.00 96.38 338 ARG A O 1
ATOM 2679 N N . GLU A 1 339 ? -10.877 -15.195 19.603 1.00 96.62 339 GLU A N 1
ATOM 2680 C CA . GLU A 1 339 ? -11.782 -16.247 19.119 1.00 96.62 339 GLU A CA 1
ATOM 2681 C C . GLU A 1 339 ? -12.753 -15.712 18.060 1.00 96.62 339 GLU A C 1
ATOM 2683 O O . GLU A 1 339 ? -13.244 -16.462 17.223 1.00 96.62 339 GLU A O 1
ATOM 2688 N N . GLU A 1 340 ? -12.971 -14.399 18.059 1.00 97.38 340 GLU A N 1
ATOM 2689 C CA . GLU A 1 340 ? -13.810 -13.666 17.121 1.00 97.38 340 GLU A CA 1
ATOM 2690 C C . GLU A 1 340 ? -13.081 -13.301 15.818 1.00 97.38 340 GLU A C 1
ATOM 2692 O O . GLU A 1 340 ? -13.690 -12.731 14.910 1.00 97.38 340 GLU A O 1
ATOM 2697 N N . LEU A 1 341 ? -11.783 -13.594 15.707 1.00 97.62 341 LEU A N 1
ATOM 2698 C CA . LEU A 1 341 ? -11.036 -13.392 14.471 1.00 97.62 341 LEU A CA 1
ATOM 2699 C C . LEU A 1 341 ? -11.400 -14.462 13.443 1.00 97.62 341 LEU A C 1
ATOM 2701 O O . LEU A 1 341 ? -11.631 -15.622 13.774 1.00 97.62 341 LEU A O 1
ATOM 2705 N N . VAL A 1 342 ? -11.395 -14.076 12.172 1.00 96.75 342 VAL A N 1
ATOM 2706 C CA . VAL A 1 342 ? -11.707 -14.970 11.053 1.00 96.75 342 VAL A CA 1
ATOM 2707 C C . VAL A 1 342 ? -10.428 -15.226 10.270 1.00 96.75 342 VAL A C 1
ATOM 2709 O O . VAL A 1 342 ? -9.678 -14.292 9.976 1.00 96.75 342 VAL A O 1
ATOM 2712 N N . ALA A 1 343 ? -10.155 -16.498 9.990 1.00 95.38 343 ALA A N 1
ATOM 2713 C CA . ALA A 1 343 ? -9.034 -16.902 9.152 1.00 95.38 343 ALA A CA 1
ATOM 2714 C C . ALA A 1 343 ? -9.425 -16.851 7.670 1.00 95.38 343 ALA A C 1
ATOM 2716 O O . ALA A 1 343 ? -10.585 -17.069 7.337 1.00 95.38 343 ALA A O 1
ATOM 2717 N N . ASP A 1 344 ? -8.459 -16.595 6.798 1.00 89.56 344 ASP A N 1
ATOM 2718 C CA . ASP A 1 344 ? -8.562 -16.775 5.351 1.00 89.56 344 ASP A CA 1
ATOM 2719 C C . ASP A 1 344 ? -7.268 -17.401 4.802 1.00 89.56 344 ASP A C 1
ATOM 2721 O O . ASP A 1 344 ? -6.409 -17.839 5.572 1.00 89.56 344 ASP A O 1
ATOM 2725 N N . ASP A 1 345 ? -7.139 -17.469 3.476 1.00 84.06 345 ASP A N 1
ATOM 2726 C CA . ASP A 1 345 ? -6.012 -18.116 2.793 1.00 84.06 345 ASP A CA 1
ATOM 2727 C C . ASP A 1 345 ? -4.639 -17.511 3.144 1.00 84.06 345 ASP A C 1
ATOM 2729 O O . ASP A 1 345 ? -3.610 -18.158 2.948 1.00 84.06 345 ASP A O 1
ATOM 2733 N N . PHE A 1 346 ? -4.601 -16.279 3.663 1.00 82.56 346 PHE A N 1
ATOM 2734 C CA . PHE A 1 346 ? -3.361 -15.539 3.918 1.00 82.56 346 PHE A CA 1
ATOM 2735 C C . PHE A 1 346 ? -3.261 -14.982 5.345 1.00 82.56 346 PHE A C 1
ATOM 2737 O O . PHE A 1 346 ? -2.166 -14.652 5.803 1.00 82.56 346 PHE A O 1
ATOM 2744 N N . GLN A 1 347 ? -4.373 -14.908 6.078 1.00 88.00 347 GLN A N 1
ATOM 2745 C CA . GLN A 1 347 ? -4.430 -14.505 7.476 1.00 88.00 347 GLN A CA 1
ATOM 2746 C C . GLN A 1 347 ? -4.924 -15.680 8.340 1.00 88.00 347 GLN A C 1
ATOM 2748 O O . GLN A 1 347 ? -6.079 -16.077 8.236 1.00 88.00 347 GLN A O 1
ATOM 2753 N N . PRO A 1 348 ? -4.141 -16.183 9.308 1.00 92.31 348 PRO A N 1
ATOM 2754 C CA . PRO A 1 348 ? -4.514 -17.357 10.111 1.00 92.31 348 PRO A CA 1
ATOM 2755 C C . PRO A 1 348 ? -5.600 -17.094 11.179 1.00 92.31 348 PRO A C 1
ATOM 2757 O O . PRO A 1 348 ? -5.893 -17.972 11.994 1.00 92.31 348 PRO A O 1
ATOM 2760 N N . GLY A 1 349 ? -6.199 -15.897 11.213 1.00 93.56 349 GLY A N 1
ATOM 2761 C CA . GLY A 1 349 ? -7.286 -15.559 12.138 1.00 93.56 349 GLY A CA 1
ATOM 2762 C C . GLY A 1 349 ? -6.899 -15.781 13.610 1.00 93.56 349 GLY A C 1
ATOM 2763 O O . GLY A 1 349 ? -5.887 -15.233 14.056 1.00 93.56 349 GLY A O 1
ATOM 2764 N N . PRO A 1 350 ? -7.636 -16.611 14.374 1.00 95.56 350 PRO A N 1
ATOM 2765 C CA . PRO A 1 350 ? -7.304 -16.918 15.767 1.00 95.56 350 PRO A CA 1
ATOM 2766 C C . PRO A 1 350 ? -5.919 -17.559 15.941 1.00 95.56 350 PRO A C 1
ATOM 2768 O O . PRO A 1 350 ? -5.307 -17.433 17.002 1.00 95.56 350 PRO A O 1
ATOM 2771 N N . ALA A 1 351 ? -5.385 -18.226 14.915 1.00 96.06 351 ALA A N 1
ATOM 2772 C CA . ALA A 1 351 ? -4.063 -18.849 14.959 1.00 96.06 351 ALA A CA 1
ATOM 2773 C C . ALA A 1 351 ? -2.909 -17.871 14.658 1.00 96.06 351 ALA A C 1
ATOM 2775 O O . ALA A 1 351 ? -1.750 -18.286 14.673 1.00 96.06 351 ALA A O 1
ATOM 2776 N N . SER A 1 352 ? -3.188 -16.578 14.435 1.00 95.38 352 SER A N 1
ATOM 2777 C CA . SER A 1 352 ? -2.150 -15.551 14.272 1.00 95.38 352 SER A CA 1
ATOM 2778 C C . SER A 1 352 ? -1.140 -15.563 15.421 1.00 95.38 352 SER A C 1
ATOM 2780 O O . SER A 1 352 ? -1.534 -15.715 16.582 1.00 95.38 352 SER A O 1
ATOM 2782 N N . PRO A 1 353 ? 0.162 -15.372 15.133 1.00 95.44 353 PRO A N 1
ATOM 2783 C CA . PRO A 1 353 ? 1.173 -15.298 16.174 1.00 95.44 353 PRO A CA 1
ATOM 2784 C C . PRO A 1 353 ? 0.873 -14.132 17.112 1.00 95.44 353 PRO A C 1
ATOM 2786 O O . PRO A 1 353 ? 0.359 -13.090 16.701 1.00 95.44 353 PRO A O 1
ATOM 2789 N N . GLU A 1 354 ? 1.202 -14.313 18.384 1.00 96.31 354 GLU A N 1
ATOM 2790 C CA . GLU A 1 354 ? 1.084 -13.241 19.362 1.00 96.31 354 GLU A CA 1
ATOM 2791 C C . GLU A 1 354 ? 2.175 -12.198 19.150 1.00 96.31 354 GLU A C 1
ATOM 2793 O O . GLU A 1 354 ? 3.321 -12.518 18.826 1.00 96.31 354 GLU A O 1
ATOM 2798 N N . TYR A 1 355 ? 1.827 -10.941 19.388 1.00 96.56 355 TYR A N 1
ATOM 2799 C CA . TYR A 1 355 ? 2.798 -9.864 19.472 1.00 96.56 355 TYR A CA 1
ATOM 2800 C C . TYR A 1 355 ? 2.448 -8.931 20.627 1.00 96.56 355 TYR A C 1
ATOM 2802 O O . TYR A 1 355 ? 1.301 -8.856 21.074 1.00 96.56 355 TYR A O 1
ATOM 2810 N N . ARG A 1 356 ? 3.468 -8.235 21.130 1.00 96.25 356 ARG A N 1
ATOM 2811 C CA . ARG A 1 356 ? 3.306 -7.221 22.169 1.00 96.25 356 ARG A CA 1
ATOM 2812 C C . ARG A 1 356 ? 3.169 -5.850 21.525 1.00 96.25 356 ARG A C 1
ATOM 2814 O O . ARG A 1 356 ? 3.948 -5.520 20.634 1.00 96.25 356 ARG A O 1
ATOM 2821 N N . TYR A 1 357 ? 2.238 -5.049 22.023 1.00 95.06 357 TYR A N 1
ATOM 2822 C CA . TYR A 1 357 ? 2.047 -3.672 21.584 1.00 95.06 357 TYR A CA 1
ATOM 2823 C C . TYR A 1 357 ? 1.696 -2.756 22.755 1.00 95.06 357 TYR A C 1
ATOM 2825 O O . TYR A 1 357 ? 1.261 -3.222 23.810 1.00 95.06 357 TYR A O 1
ATOM 2833 N N . ARG A 1 358 ? 1.905 -1.449 22.570 1.00 92.44 358 ARG A N 1
ATOM 2834 C CA . ARG A 1 358 ? 1.513 -0.432 23.550 1.00 92.44 358 ARG A CA 1
ATOM 2835 C C . ARG A 1 358 ? 0.073 -0.021 23.287 1.00 92.44 358 ARG A C 1
ATOM 2837 O O . ARG A 1 358 ? -0.201 0.697 22.330 1.00 92.44 358 ARG A O 1
ATOM 2844 N N . HIS A 1 359 ? -0.831 -0.495 24.130 1.00 91.88 359 HIS A N 1
ATOM 2845 C CA . HIS A 1 359 ? -2.245 -0.172 24.070 1.00 91.88 359 HIS A CA 1
ATOM 2846 C C . HIS A 1 359 ? -2.519 1.170 24.763 1.00 91.88 359 HIS A C 1
ATOM 2848 O O . HIS A 1 359 ? -2.154 1.325 25.937 1.00 91.88 359 HIS A O 1
ATOM 2854 N N . PRO A 1 360 ? -3.189 2.124 24.096 1.00 90.00 360 PRO A N 1
ATOM 2855 C CA . PRO A 1 360 ? -3.639 3.335 24.758 1.00 90.00 360 PRO A CA 1
ATOM 2856 C C . PRO A 1 360 ? -4.891 3.093 25.609 1.00 90.00 360 PRO A C 1
ATOM 2858 O O . PRO A 1 360 ? -5.947 2.698 25.124 1.00 90.00 360 PRO A O 1
ATOM 2861 N N . ASN A 1 361 ? -4.778 3.360 26.903 1.00 85.06 361 ASN A N 1
ATOM 2862 C CA . ASN A 1 361 ? -5.848 3.269 27.887 1.00 85.06 361 ASN A CA 1
ATOM 2863 C C . ASN A 1 361 ? -6.291 4.677 28.338 1.00 85.06 361 ASN A C 1
ATOM 2865 O O . ASN A 1 361 ? -5.664 5.686 28.019 1.00 85.06 361 ASN A O 1
ATOM 2869 N N . GLY A 1 362 ? -7.385 4.762 29.098 1.00 80.50 362 GLY A N 1
ATOM 2870 C CA . GLY A 1 362 ? -7.992 6.035 29.513 1.00 80.50 362 GLY A CA 1
ATOM 2871 C C . GLY A 1 362 ? -9.032 6.573 28.526 1.00 80.50 362 GLY A C 1
ATOM 2872 O O . GLY A 1 362 ? -9.652 7.601 28.784 1.00 80.50 362 GLY A O 1
ATOM 2873 N N . ARG A 1 363 ? -9.318 5.834 27.445 1.00 82.81 363 ARG A N 1
ATOM 2874 C CA . ARG A 1 363 ? -10.296 6.205 26.408 1.00 82.81 363 ARG A CA 1
ATOM 2875 C C . ARG A 1 363 ? -11.673 6.574 26.966 1.00 82.81 363 ARG A C 1
ATOM 2877 O O . ARG A 1 363 ? -12.307 7.510 26.496 1.00 82.81 363 ARG A O 1
ATOM 2884 N N . ARG A 1 364 ? -12.141 5.875 28.005 1.00 81.75 364 ARG A N 1
ATOM 2885 C CA . ARG A 1 364 ? -13.421 6.189 28.665 1.00 81.75 364 ARG A CA 1
ATOM 2886 C C . ARG A 1 364 ? -13.416 7.568 29.331 1.00 81.75 364 ARG A C 1
ATOM 2888 O O . ARG A 1 364 ? -14.435 8.251 29.305 1.00 81.75 364 ARG A O 1
ATOM 2895 N N . GLU A 1 365 ? -12.303 7.956 29.947 1.00 83.12 365 GLU A N 1
ATOM 2896 C CA . GLU A 1 365 ? -12.147 9.270 30.581 1.00 83.12 365 GLU A CA 1
ATOM 2897 C C . GLU A 1 365 ? -12.064 10.362 29.512 1.00 83.12 365 GLU A C 1
ATOM 2899 O O . GLU A 1 365 ? -12.790 11.346 29.612 1.00 83.12 365 GLU A O 1
ATOM 2904 N N . GLN A 1 366 ? -11.299 10.124 28.441 1.00 82.44 366 GLN A N 1
ATOM 2905 C CA . GLN A 1 366 ? -11.217 11.011 27.275 1.00 82.44 366 GLN A CA 1
ATOM 2906 C C . GLN A 1 366 ? -12.592 11.241 26.626 1.00 82.44 366 GLN A C 1
ATOM 2908 O O . GLN A 1 366 ? -12.979 12.382 26.380 1.00 82.44 366 GLN A O 1
ATOM 2913 N N . LEU A 1 367 ? -13.373 10.175 26.407 1.00 81.50 367 LEU A N 1
ATOM 2914 C CA . LEU A 1 367 ? -14.734 10.283 25.873 1.00 81.50 367 LEU A CA 1
ATOM 2915 C C . LEU A 1 367 ? -15.662 11.025 26.830 1.00 81.50 367 LEU A C 1
ATOM 2917 O O . LEU A 1 367 ? -16.441 11.863 26.389 1.00 81.50 367 LEU A O 1
ATOM 2921 N N . ARG A 1 368 ? -15.586 10.751 28.139 1.00 81.75 368 ARG A N 1
ATOM 2922 C CA . ARG A 1 368 ? -16.388 11.473 29.134 1.00 81.75 368 ARG A CA 1
ATOM 2923 C C . ARG A 1 368 ? -16.093 12.971 29.091 1.00 81.75 368 ARG A C 1
ATOM 2925 O O . ARG A 1 368 ? -17.035 13.751 29.037 1.00 81.75 368 ARG A O 1
ATOM 2932 N N . GLU A 1 369 ? -14.823 13.365 29.077 1.00 78.56 369 GLU A N 1
ATOM 2933 C CA . GLU A 1 369 ? -14.445 14.779 28.991 1.00 78.56 369 GLU A CA 1
ATOM 2934 C C . GLU A 1 369 ? -14.888 15.413 27.672 1.00 78.56 369 GLU A C 1
ATOM 2936 O O . GLU A 1 369 ? -15.398 16.534 27.675 1.00 78.56 369 GLU A O 1
ATOM 2941 N N . ARG A 1 370 ? -14.813 14.677 26.555 1.00 72.88 370 ARG A N 1
ATOM 2942 C CA . ARG A 1 370 ? -15.385 15.124 25.280 1.00 72.88 370 ARG A CA 1
ATOM 2943 C C . ARG A 1 370 ? -16.892 15.357 25.389 1.00 72.88 370 ARG A C 1
ATOM 2945 O O . ARG A 1 370 ? -17.364 16.417 24.986 1.00 72.88 370 ARG A O 1
ATOM 2952 N N . TYR A 1 371 ? -17.645 14.412 25.949 1.00 74.44 371 TYR A N 1
ATOM 2953 C CA . TYR A 1 371 ? -19.091 14.556 26.137 1.00 74.44 371 TYR A CA 1
ATOM 2954 C C . TYR A 1 371 ? -19.444 15.715 27.078 1.00 74.44 371 TYR A C 1
ATOM 2956 O O . TYR A 1 371 ? -20.392 16.448 26.805 1.00 74.44 371 TYR A O 1
ATOM 2964 N N . GLU A 1 372 ? -18.684 15.922 28.156 1.00 75.75 372 GLU A N 1
ATOM 2965 C CA . GLU A 1 372 ? -18.859 17.057 29.071 1.00 75.75 372 GLU A CA 1
ATOM 2966 C C . GLU A 1 372 ? -18.568 18.400 28.377 1.00 75.75 372 GLU A C 1
ATOM 2968 O O . GLU A 1 372 ? -19.327 19.362 28.543 1.00 75.75 372 GLU A O 1
ATOM 2973 N N . ALA A 1 373 ? -17.524 18.465 27.545 1.00 68.44 373 ALA A N 1
ATOM 2974 C CA . ALA A 1 373 ? -17.181 19.651 26.764 1.00 68.44 373 ALA A CA 1
ATOM 2975 C C . ALA A 1 373 ? -18.259 19.981 25.717 1.00 68.44 373 ALA A C 1
ATOM 2977 O O . ALA A 1 373 ? -18.765 21.103 25.700 1.00 68.44 373 ALA A O 1
ATOM 2978 N N . VAL A 1 374 ? -18.685 18.996 24.915 1.00 66.25 374 VAL A N 1
ATOM 2979 C CA . VAL A 1 374 ? -19.785 19.149 23.940 1.00 66.25 374 VAL A CA 1
ATOM 2980 C C . VAL A 1 374 ? -21.079 19.546 24.646 1.00 66.25 374 VAL A C 1
ATOM 2982 O O . VAL A 1 374 ? -21.770 20.463 24.212 1.00 66.25 374 VAL A O 1
ATOM 2985 N N . GLY A 1 375 ? -21.402 18.903 25.771 1.00 62.81 375 GLY A N 1
ATOM 2986 C CA . GLY A 1 375 ? -22.569 19.250 26.578 1.00 62.81 375 GLY A CA 1
ATOM 2987 C C . GLY A 1 375 ? -22.528 20.698 27.067 1.00 62.81 375 GLY A C 1
ATOM 2988 O O . GLY A 1 375 ? -23.550 21.381 27.048 1.00 62.81 375 GLY A O 1
ATOM 2989 N N . THR A 1 376 ? -21.348 21.198 27.438 1.00 64.06 376 THR A N 1
ATOM 2990 C CA . THR A 1 376 ? -21.148 22.596 27.841 1.00 64.06 376 THR A CA 1
ATOM 2991 C C . THR A 1 376 ? -21.316 23.560 26.667 1.00 64.06 376 THR A C 1
ATOM 2993 O O . THR A 1 376 ? -21.942 24.606 26.834 1.00 64.06 376 THR A O 1
ATOM 2996 N N . GLU A 1 377 ? -20.812 23.223 25.478 1.00 62.62 377 GLU A N 1
ATOM 2997 C CA . GLU A 1 377 ? -21.007 24.010 24.252 1.00 62.62 377 GLU A CA 1
ATOM 2998 C C . GLU A 1 377 ? -22.483 24.075 23.853 1.00 62.62 377 GLU A C 1
ATOM 3000 O O . GLU A 1 377 ? -23.021 25.170 23.687 1.00 62.62 377 GLU A O 1
ATOM 3005 N N . ILE A 1 378 ? -23.166 22.925 23.804 1.00 64.62 378 ILE A N 1
ATOM 3006 C CA . ILE A 1 378 ? -24.609 22.842 23.542 1.00 64.62 378 ILE A CA 1
ATOM 3007 C C . ILE A 1 378 ? -25.375 23.663 24.576 1.00 64.62 378 ILE A C 1
ATOM 3009 O O . ILE A 1 378 ? -26.244 24.450 24.214 1.00 64.62 378 ILE A O 1
ATOM 3013 N N . HIS A 1 379 ? -25.051 23.523 25.864 1.00 62.59 379 HIS A N 1
ATOM 3014 C CA . HIS A 1 379 ? -25.708 24.276 26.928 1.00 62.59 379 HIS A CA 1
ATOM 3015 C C . HIS A 1 379 ? -25.475 25.788 26.791 1.00 62.59 379 HIS A C 1
ATOM 3017 O O . HIS A 1 379 ? -26.404 26.578 26.954 1.00 62.59 379 HIS A O 1
ATOM 3023 N N . ARG A 1 380 ? -24.253 26.204 26.442 1.00 64.62 380 ARG A N 1
ATOM 3024 C CA . ARG A 1 380 ? -23.900 27.607 26.198 1.00 64.62 380 ARG A CA 1
ATOM 3025 C C . ARG A 1 380 ? -24.655 28.184 25.004 1.00 64.62 380 ARG A C 1
ATOM 3027 O O . ARG A 1 380 ? -25.140 29.308 25.103 1.00 64.62 380 ARG A O 1
ATOM 3034 N N . GLU A 1 381 ? -24.760 27.441 23.905 1.00 63.91 381 GLU A N 1
ATOM 3035 C CA . GLU A 1 381 ? -25.538 27.835 22.724 1.00 63.91 381 GLU A CA 1
ATOM 3036 C C . GLU A 1 381 ? -27.042 27.879 23.019 1.00 63.91 381 GLU A C 1
ATOM 3038 O O . GLU A 1 381 ? -27.709 28.855 22.673 1.00 63.91 381 GLU A O 1
ATOM 3043 N N . ALA A 1 382 ? -27.564 26.883 23.739 1.00 63.62 382 ALA A N 1
ATOM 3044 C CA . ALA A 1 382 ? -28.968 26.792 24.140 1.00 63.62 382 ALA A CA 1
ATOM 3045 C C . ALA A 1 382 ? -29.414 27.930 25.073 1.00 63.62 382 ALA A C 1
ATOM 3047 O O . ALA A 1 382 ? -30.591 28.283 25.090 1.00 63.62 382 ALA A O 1
ATOM 3048 N N . LEU A 1 383 ? -28.494 28.509 25.852 1.00 66.12 383 LEU A N 1
ATOM 3049 C CA . LEU A 1 383 ? -28.773 29.600 26.791 1.00 66.12 383 LEU A CA 1
ATOM 3050 C C . LEU A 1 383 ? -28.525 31.006 26.223 1.00 66.12 383 LEU A C 1
ATOM 3052 O O . LEU A 1 383 ? -28.691 31.995 26.945 1.00 66.12 383 LEU A O 1
ATOM 3056 N N . LYS A 1 384 ? -28.134 31.147 24.949 1.00 70.38 384 LYS A N 1
ATOM 3057 C CA . LYS A 1 384 ? -28.007 32.473 24.327 1.00 70.38 384 LYS A CA 1
ATOM 3058 C C . LYS A 1 384 ? -29.378 33.149 24.252 1.00 70.38 384 LYS A C 1
ATOM 3060 O O . LYS A 1 384 ? -30.332 32.605 23.707 1.00 70.38 384 LYS A O 1
ATOM 3065 N N . ALA A 1 385 ? -29.450 34.388 24.743 1.00 57.00 385 ALA A N 1
ATOM 3066 C CA . ALA A 1 385 ? -30.690 35.158 24.901 1.00 57.00 385 ALA A CA 1
ATOM 3067 C C . ALA A 1 385 ? -31.502 35.398 23.606 1.00 57.00 385 ALA A C 1
ATOM 3069 O O . ALA A 1 385 ? -32.651 35.821 23.694 1.00 57.00 385 ALA A O 1
ATOM 3070 N N . ASN A 1 386 ? -30.931 35.122 22.428 1.00 55.72 386 ASN A N 1
ATOM 3071 C CA . ASN A 1 386 ? -31.557 35.344 21.122 1.00 55.72 386 ASN A CA 1
ATOM 3072 C C . ASN A 1 386 ? -31.957 34.056 20.379 1.00 55.72 386 ASN A C 1
ATOM 3074 O O . ASN A 1 386 ? -32.418 34.155 19.245 1.00 55.72 386 ASN A O 1
ATOM 3078 N N . THR A 1 387 ? -31.805 32.863 20.965 1.00 54.88 387 THR A N 1
ATOM 3079 C CA . THR A 1 387 ? -31.975 31.612 20.208 1.00 54.88 387 THR A CA 1
ATOM 3080 C C . THR A 1 387 ? -33.204 30.822 20.671 1.00 54.88 387 THR A C 1
ATOM 3082 O O . THR A 1 387 ? -33.111 29.975 21.552 1.00 54.88 387 THR A O 1
ATOM 3085 N N . GLN A 1 388 ? -34.374 31.064 20.061 1.00 59.66 388 GLN A N 1
ATOM 3086 C CA . GLN A 1 388 ? -35.540 30.164 20.199 1.00 59.66 388 GLN A CA 1
ATOM 3087 C C . GLN A 1 388 ? -35.373 28.861 19.391 1.00 59.66 388 GLN A C 1
ATOM 3089 O O . GLN A 1 388 ? -35.931 27.832 19.761 1.00 59.66 388 GLN A O 1
ATOM 3094 N N . ALA A 1 389 ? -34.519 28.882 18.361 1.00 63.94 389 ALA A N 1
ATOM 3095 C CA . ALA A 1 389 ? -34.313 27.774 17.430 1.00 63.94 389 ALA A CA 1
ATOM 3096 C C . ALA A 1 389 ? -33.764 26.489 18.076 1.00 63.94 389 ALA A C 1
ATOM 3098 O O . ALA A 1 389 ? -34.067 25.399 17.608 1.00 63.94 389 ALA A O 1
ATOM 3099 N N . VAL A 1 390 ? -32.998 26.566 19.175 1.00 66.62 390 VAL A N 1
ATOM 3100 C CA . VAL A 1 390 ? -32.391 25.363 19.787 1.00 66.62 390 VAL A CA 1
ATOM 3101 C C . VAL A 1 390 ? -33.449 24.424 20.370 1.00 66.62 390 VAL A C 1
ATOM 3103 O O . VAL A 1 390 ? -33.318 23.207 20.258 1.00 66.62 390 VAL A O 1
ATOM 3106 N N . TYR A 1 391 ? -34.518 24.966 20.961 1.00 64.56 391 TYR A N 1
ATOM 3107 C CA . TYR A 1 391 ? -35.613 24.141 21.470 1.00 64.56 391 TYR A CA 1
ATOM 3108 C C . TYR A 1 391 ? -36.381 23.466 20.329 1.00 64.56 391 TYR A C 1
ATOM 3110 O O . TYR A 1 391 ? -36.732 22.293 20.445 1.00 64.56 391 TYR A O 1
ATOM 3118 N N . ASP A 1 392 ? -36.590 24.173 19.218 1.00 66.88 392 ASP A N 1
ATOM 3119 C CA . ASP A 1 392 ? -37.277 23.639 18.043 1.00 66.88 392 ASP A CA 1
ATOM 3120 C C . ASP A 1 392 ? -36.434 22.567 17.334 1.00 66.88 392 ASP A C 1
ATOM 3122 O O . ASP A 1 392 ? -36.955 21.496 17.032 1.00 66.88 392 ASP A O 1
ATOM 3126 N N . ILE A 1 393 ? -35.120 22.776 17.195 1.00 70.31 393 ILE A N 1
ATOM 3127 C CA . ILE A 1 393 ? -34.163 21.792 16.659 1.00 70.31 393 ILE A CA 1
ATOM 3128 C C . ILE A 1 393 ? -34.151 20.527 17.524 1.00 70.31 393 ILE A C 1
ATOM 3130 O O . ILE A 1 393 ? -34.340 19.422 17.014 1.00 70.31 393 ILE A O 1
ATOM 3134 N N . LEU A 1 394 ? -33.993 20.665 18.847 1.00 69.50 394 LEU A N 1
ATOM 3135 C CA . LEU A 1 394 ? -33.991 19.518 19.764 1.00 69.50 394 LEU A CA 1
ATOM 3136 C C . LEU A 1 394 ? -35.340 18.794 19.775 1.00 69.50 394 LEU A C 1
ATOM 3138 O O . LEU A 1 394 ? -35.381 17.567 19.853 1.00 69.50 394 LEU A O 1
ATOM 3142 N N . ARG A 1 395 ? -36.448 19.533 19.667 1.00 65.19 395 ARG A N 1
ATOM 3143 C CA . ARG A 1 395 ? -37.790 18.960 19.561 1.00 65.19 395 ARG A CA 1
ATOM 3144 C C . ARG A 1 395 ? -37.965 18.179 18.261 1.00 65.19 395 ARG A C 1
ATOM 3146 O O . ARG A 1 395 ? -38.543 17.097 18.315 1.00 65.19 395 ARG A O 1
ATOM 3153 N N . VAL A 1 396 ? -37.476 18.680 17.126 1.00 70.00 396 VAL A N 1
ATOM 3154 C CA . VAL A 1 396 ? -37.521 17.962 15.841 1.00 70.00 396 VAL A CA 1
ATOM 3155 C C . VAL A 1 396 ? -36.688 16.686 15.927 1.00 70.00 396 VAL A C 1
ATOM 3157 O O . VAL A 1 396 ? -37.229 15.611 15.692 1.00 70.00 396 VAL A O 1
ATOM 3160 N N . VAL A 1 397 ? -35.438 16.766 16.392 1.00 72.31 397 VAL A N 1
ATOM 3161 C CA . VAL A 1 397 ? -34.568 15.587 16.574 1.00 72.31 397 VAL A CA 1
ATOM 3162 C C . VAL A 1 397 ? -35.212 14.548 17.499 1.00 72.31 397 VAL A C 1
ATOM 3164 O O . VAL A 1 397 ? -35.200 13.358 17.192 1.00 72.31 397 VAL A O 1
ATOM 3167 N N . ALA A 1 398 ? -35.818 14.976 18.611 1.00 65.38 398 ALA A N 1
ATOM 3168 C CA . ALA A 1 398 ? -36.482 14.076 19.553 1.00 65.38 398 ALA A CA 1
ATOM 3169 C C . ALA A 1 398 ? -37.785 13.467 19.004 1.00 65.38 398 ALA A C 1
ATOM 3171 O O . ALA A 1 398 ? -38.139 12.351 19.378 1.00 65.38 398 ALA A O 1
ATOM 3172 N N . THR A 1 399 ? -38.506 14.184 18.136 1.00 66.81 399 THR A N 1
ATOM 3173 C CA . THR A 1 399 ? -39.772 13.713 17.543 1.00 66.81 399 THR A CA 1
ATOM 3174 C C . THR A 1 399 ? -39.519 12.748 16.386 1.00 66.81 399 THR A C 1
ATOM 3176 O O . THR A 1 399 ? -40.225 11.753 16.256 1.00 66.81 399 THR A O 1
ATOM 3179 N N . GLU A 1 400 ? -38.491 13.013 15.582 1.00 67.75 400 GLU A N 1
ATOM 3180 C CA . GLU A 1 400 ? -38.149 12.239 14.382 1.00 67.75 400 GLU A CA 1
ATOM 3181 C C . GLU A 1 400 ? -37.124 11.115 14.679 1.00 67.75 400 GLU A C 1
ATOM 3183 O O . GLU A 1 400 ? -36.796 10.319 13.805 1.00 67.75 400 GLU A O 1
ATOM 3188 N N . SER A 1 401 ? -36.662 10.984 15.936 1.00 44.34 401 SER A N 1
ATOM 3189 C CA . SER A 1 401 ? -35.618 10.029 16.371 1.00 44.34 401 SER A CA 1
ATOM 3190 C C . SER A 1 401 ? -34.277 10.203 15.632 1.00 44.34 401 SER A C 1
ATOM 3192 O O . SER A 1 401 ? -33.597 9.228 15.314 1.00 44.34 401 SER A O 1
ATOM 3194 N N . GLY A 1 402 ? -33.903 11.460 15.376 1.00 46.75 402 GLY A N 1
ATOM 3195 C CA . GLY A 1 402 ? -32.802 11.889 14.504 1.00 46.75 402 GLY A CA 1
ATOM 3196 C C . GLY A 1 402 ? -33.296 12.876 13.438 1.00 46.75 402 GLY A C 1
ATOM 3197 O O . GLY A 1 402 ? -34.488 12.929 13.164 1.00 46.75 402 GLY A O 1
ATOM 3198 N N . ALA A 1 403 ? -32.416 13.688 12.846 1.00 60.69 403 ALA A N 1
ATOM 3199 C CA . ALA A 1 403 ? -32.780 14.578 11.735 1.00 60.69 403 ALA A CA 1
ATOM 3200 C C . ALA A 1 403 ? -31.549 14.951 10.893 1.00 60.69 403 ALA A C 1
ATOM 3202 O O . ALA A 1 403 ? -30.459 15.127 11.439 1.00 60.69 403 ALA A O 1
ATOM 3203 N N . SER A 1 404 ? -31.725 15.075 9.574 1.00 66.38 404 SER A N 1
ATOM 3204 C CA . SER A 1 404 ? -30.708 15.645 8.677 1.00 66.38 404 SER A CA 1
ATOM 3205 C C . SER A 1 404 ? -30.707 17.178 8.755 1.00 66.38 404 SER A C 1
ATOM 3207 O O . SER A 1 404 ? -31.680 17.760 9.237 1.00 66.38 404 SER A O 1
ATOM 3209 N N . TYR A 1 405 ? -29.645 17.835 8.272 1.00 59.66 405 TYR A N 1
ATOM 3210 C CA . TYR A 1 405 ? -29.581 19.302 8.231 1.00 59.66 405 TYR A CA 1
ATOM 3211 C C . TYR A 1 405 ? -30.763 19.895 7.449 1.00 59.66 405 TYR A C 1
ATOM 3213 O O . TYR A 1 405 ? -31.477 20.733 7.989 1.00 59.66 405 TYR A O 1
ATOM 3221 N N . ASP A 1 406 ? -31.048 19.362 6.258 1.00 67.19 406 ASP A N 1
ATOM 3222 C CA . ASP A 1 406 ? -32.164 19.799 5.408 1.00 67.19 406 ASP A CA 1
ATOM 3223 C C . ASP A 1 406 ? -33.520 19.658 6.122 1.00 67.19 406 ASP A C 1
ATOM 3225 O O . ASP A 1 406 ? -34.385 20.524 6.024 1.00 67.19 406 ASP A O 1
ATOM 3229 N N . THR A 1 407 ? -33.706 18.585 6.901 1.00 68.69 407 THR A N 1
ATOM 3230 C CA . THR A 1 407 ? -34.925 18.374 7.702 1.00 68.69 407 THR A CA 1
ATOM 3231 C C . THR A 1 407 ? -35.047 19.378 8.847 1.00 68.69 407 THR A C 1
ATOM 3233 O O . THR A 1 407 ? -36.158 19.771 9.203 1.00 68.69 407 THR A O 1
ATOM 3236 N N . LEU A 1 408 ? -33.927 19.775 9.452 1.00 71.62 408 LEU A N 1
ATOM 3237 C CA . LEU A 1 408 ? -33.919 20.788 10.502 1.00 71.62 408 LEU A CA 1
ATOM 3238 C C . LEU A 1 408 ? -34.215 22.164 9.903 1.00 71.62 408 LEU A C 1
ATOM 3240 O O . LEU A 1 408 ? -35.142 22.812 10.374 1.00 71.62 408 LEU A O 1
ATOM 3244 N N . GLU A 1 409 ? -33.536 22.551 8.823 1.00 74.75 409 GLU A N 1
ATOM 3245 C CA . GLU A 1 409 ? -33.770 23.813 8.105 1.00 74.75 409 GLU A CA 1
ATOM 3246 C C . GLU A 1 409 ? -35.232 23.934 7.631 1.00 74.75 409 GLU A C 1
ATOM 3248 O O . GLU A 1 409 ? -35.898 24.937 7.882 1.00 74.75 409 GLU A O 1
ATOM 3253 N N . GLU A 1 410 ? -35.804 22.877 7.040 1.00 76.81 410 GLU A N 1
ATOM 3254 C CA . GLU A 1 410 ? -37.206 22.887 6.598 1.00 76.81 410 GLU A CA 1
ATOM 3255 C C . GLU A 1 410 ? -38.197 23.068 7.765 1.00 76.81 410 GLU A C 1
ATOM 3257 O O . GLU A 1 410 ? -39.240 23.713 7.621 1.00 76.81 410 GLU A O 1
ATOM 3262 N N . ARG A 1 411 ? -37.903 22.483 8.933 1.00 71.44 411 ARG A N 1
ATOM 3263 C CA . ARG A 1 411 ? -38.833 22.433 10.075 1.00 71.44 411 ARG A CA 1
ATOM 3264 C C . ARG A 1 411 ? -38.665 23.593 11.045 1.00 71.44 411 ARG A C 1
ATOM 3266 O O . ARG A 1 411 ? -39.638 23.938 11.718 1.00 71.44 411 ARG A O 1
ATOM 3273 N N . THR A 1 412 ? -37.465 24.154 11.153 1.00 72.06 412 THR A N 1
ATOM 3274 C CA . THR A 1 412 ? -37.134 25.184 12.146 1.00 72.06 412 THR A CA 1
ATOM 3275 C C . THR A 1 412 ? -36.844 26.554 11.540 1.00 72.06 412 THR A C 1
ATOM 3277 O O . THR A 1 412 ? -36.793 27.523 12.299 1.00 72.06 412 THR A O 1
ATOM 3280 N N . GLY A 1 413 ? -36.751 26.652 10.206 1.00 62.09 413 GLY A N 1
ATOM 3281 C CA . GLY A 1 413 ? -36.278 27.850 9.503 1.00 62.09 413 GLY A CA 1
ATOM 3282 C C . GLY A 1 413 ? -34.787 28.042 9.710 1.00 62.09 413 GLY A C 1
ATOM 3283 O O . GLY A 1 413 ? -34.386 29.226 9.791 1.00 62.09 413 GLY A O 1
#

Sequence (413 aa):
MSSTPDATIGTLPDPRLEDRIAARPAAHGAAAQAVFNDVGRDLAVYSAVHQLWYDVVGDRDEEPGIAAAVDHDDLPWLDAPTPGRDWVVKLSSSRWKAGTGTGDDYSAYYKYDLTLRERDEDGDLYKTGKACSLRVIPQFADLNYKDGSDLTLQYGEGSLVRCSTTWADSAEEIEGRMLDILEVVLDVDRGRLLEDREHDSRRLTKAEAHHRFDIGWKRQVIEVMDQTRDLIAFGGMSEIEAHQYRLREGYLEALLDADRWHLLGFERTSYDIELKCYQNAGWTEIPREDPAHHPKLEASFAGVDGDGALPHVDEWDKVMSVLRSVVSAHLEWAGVGREELVADDFQPGPASPEYRYRHPNGRREQLRERYEAVGTEIHREALKANTQAVYDILRVVATESGASYDTLEERTG